Protein AF-A0A7S3QAH1-F1 (afdb_monomer_lite)

Structure (mmCIF, N/CA/C/O backbone):
data_AF-A0A7S3QAH1-F1
#
_entry.id   AF-A0A7S3QAH1-F1
#
loop_
_atom_site.group_PDB
_atom_site.id
_atom_site.type_symbol
_atom_site.label_atom_id
_atom_site.label_alt_id
_atom_site.label_comp_id
_atom_site.label_asym_id
_atom_site.label_entity_id
_atom_site.label_seq_id
_atom_site.pdbx_PDB_ins_code
_atom_site.Cartn_x
_atom_site.Cartn_y
_atom_site.Cartn_z
_atom_site.occupancy
_atom_site.B_iso_or_equiv
_atom_site.auth_seq_id
_atom_site.auth_comp_id
_atom_site.auth_asym_id
_atom_site.auth_atom_id
_atom_site.pdbx_PDB_model_num
ATOM 1 N N . MET A 1 1 ? -12.028 -29.874 -1.506 1.00 34.78 1 MET A N 1
ATOM 2 C CA . MET A 1 1 ? -13.114 -29.018 -0.972 1.00 34.78 1 MET A CA 1
ATOM 3 C C . MET A 1 1 ? -12.483 -27.832 -0.248 1.00 34.78 1 MET A C 1
ATOM 5 O O . MET A 1 1 ? -12.183 -27.928 0.932 1.00 34.78 1 MET A O 1
ATOM 9 N N . MET A 1 2 ? -12.174 -26.755 -0.974 1.00 28.41 2 MET A N 1
ATOM 10 C CA . MET A 1 2 ? -11.526 -25.555 -0.424 1.00 28.41 2 MET A CA 1
ATOM 11 C C . MET A 1 2 ? -12.569 -24.506 -0.021 1.00 28.41 2 MET A C 1
ATOM 13 O O . MET A 1 2 ? -13.546 -24.282 -0.736 1.00 28.41 2 MET A O 1
ATOM 17 N N . LYS A 1 3 ? -12.346 -23.889 1.145 1.00 35.75 3 LYS A N 1
ATOM 18 C CA . LYS A 1 3 ? -13.151 -22.836 1.776 1.00 35.75 3 LYS A CA 1
ATOM 19 C C . LYS A 1 3 ? -13.324 -21.634 0.828 1.00 35.75 3 LYS A C 1
ATOM 21 O O . LYS A 1 3 ? -12.418 -20.825 0.692 1.00 35.75 3 LYS A O 1
ATOM 26 N N . LYS A 1 4 ? -14.505 -21.493 0.215 1.00 39.19 4 LYS A N 1
ATOM 27 C CA . LYS A 1 4 ? -14.910 -20.333 -0.612 1.00 39.19 4 LYS A CA 1
ATOM 28 C C . LYS A 1 4 ? -15.518 -19.162 0.192 1.00 39.19 4 LYS A C 1
ATOM 30 O O . LYS A 1 4 ? -16.064 -18.241 -0.400 1.00 39.19 4 LYS A O 1
ATOM 35 N N . ASN A 1 5 ? -15.429 -19.161 1.526 1.00 39.47 5 ASN A N 1
ATOM 36 C CA . ASN A 1 5 ? -16.259 -18.282 2.369 1.00 39.47 5 ASN A CA 1
ATOM 37 C C . ASN A 1 5 ? -15.614 -16.973 2.858 1.00 39.47 5 ASN A C 1
ATOM 39 O O . ASN A 1 5 ? -16.296 -16.209 3.536 1.00 39.47 5 ASN A O 1
ATOM 43 N N . THR A 1 6 ? -14.349 -16.679 2.549 1.00 45.75 6 THR A N 1
ATOM 44 C CA . THR A 1 6 ? -13.667 -15.533 3.189 1.00 45.75 6 THR A CA 1
ATOM 45 C C . THR A 1 6 ? -13.764 -14.232 2.383 1.00 45.75 6 THR A C 1
ATOM 47 O O . THR A 1 6 ? -13.982 -13.180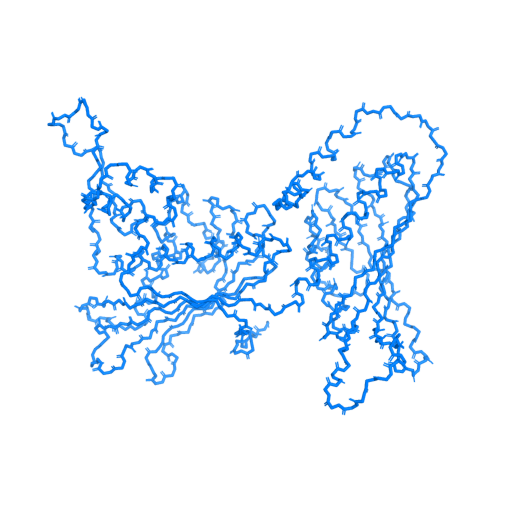 2.966 1.00 45.75 6 THR A O 1
ATOM 50 N N . VAL A 1 7 ? -13.707 -14.286 1.046 1.00 40.09 7 VAL A N 1
ATOM 51 C CA . VAL A 1 7 ? -13.621 -13.074 0.195 1.00 40.09 7 VAL A CA 1
ATOM 52 C C . VAL A 1 7 ? -14.965 -12.332 0.054 1.00 40.09 7 VAL A C 1
ATOM 54 O O . VAL A 1 7 ? -14.997 -11.146 -0.246 1.00 40.09 7 VAL A O 1
ATOM 57 N N . ILE A 1 8 ? -16.094 -12.989 0.345 1.00 43.72 8 ILE A N 1
ATOM 58 C CA . ILE A 1 8 ? -17.436 -12.385 0.228 1.00 43.72 8 ILE A CA 1
ATOM 59 C C . ILE A 1 8 ? -17.793 -11.511 1.452 1.00 43.72 8 ILE A C 1
ATOM 61 O O . ILE A 1 8 ? -18.696 -10.684 1.370 1.00 43.72 8 ILE A O 1
ATOM 65 N N . ARG A 1 9 ? -17.087 -11.633 2.587 1.00 45.66 9 ARG A N 1
ATOM 66 C CA . ARG A 1 9 ? -17.508 -10.998 3.853 1.00 45.66 9 ARG A CA 1
ATOM 67 C C . ARG A 1 9 ? -17.313 -9.477 3.897 1.00 45.66 9 ARG A C 1
ATOM 69 O O . ARG A 1 9 ? -18.208 -8.786 4.373 1.00 45.66 9 ARG A O 1
ATOM 76 N N . THR A 1 10 ? -16.229 -8.935 3.344 1.00 45.31 10 THR A N 1
ATOM 77 C CA . THR A 1 10 ? -15.905 -7.499 3.479 1.00 45.31 10 THR A CA 1
ATOM 78 C C . THR A 1 10 ? -16.733 -6.610 2.542 1.00 45.31 10 THR A C 1
ATOM 80 O O . THR A 1 10 ? -17.230 -5.567 2.959 1.00 45.31 10 THR A O 1
ATOM 83 N N . ALA A 1 11 ? -16.993 -7.060 1.307 1.00 42.91 11 ALA A N 1
ATOM 84 C CA . ALA A 1 11 ? -17.918 -6.382 0.389 1.00 42.91 11 ALA A CA 1
ATOM 85 C C . ALA A 1 11 ? -19.383 -6.446 0.876 1.00 42.91 11 ALA A C 1
ATOM 87 O O . ALA A 1 11 ? -20.204 -5.594 0.531 1.00 42.91 11 ALA A O 1
ATOM 88 N N . CYS A 1 12 ? -19.710 -7.425 1.729 1.00 45.50 12 CYS A N 1
ATOM 89 C CA . CYS A 1 12 ? -21.044 -7.583 2.295 1.00 45.50 12 CYS A CA 1
ATOM 90 C C . CYS A 1 12 ? -21.378 -6.547 3.375 1.00 45.50 12 CYS A C 1
ATOM 92 O O . CYS A 1 12 ? -22.557 -6.249 3.519 1.00 45.50 12 CYS A O 1
ATOM 94 N N . LEU A 1 13 ? -20.414 -5.973 4.109 1.00 47.31 13 LEU A N 1
ATOM 95 C CA . LEU A 1 13 ? -20.722 -5.086 5.245 1.00 47.31 13 LEU A CA 1
ATOM 96 C C . LEU A 1 13 ? -21.410 -3.776 4.801 1.00 47.31 13 LEU A C 1
ATOM 98 O O . LEU A 1 13 ? -22.390 -3.353 5.411 1.00 47.31 13 LEU A O 1
ATOM 102 N N . HIS A 1 14 ? -20.964 -3.191 3.681 1.00 48.09 14 HIS A N 1
ATOM 103 C CA . HIS A 1 14 ? -21.609 -2.020 3.066 1.00 48.09 14 HIS A CA 1
ATOM 104 C C . HIS A 1 14 ? -23.009 -2.352 2.516 1.00 48.09 14 HIS A C 1
ATOM 106 O O . HIS A 1 14 ? -23.941 -1.570 2.689 1.00 48.09 14 HIS A O 1
ATOM 112 N N . CYS A 1 15 ? -23.193 -3.533 1.912 1.00 44.19 15 CYS A N 1
ATOM 113 C CA . CYS A 1 15 ? -24.519 -3.989 1.481 1.00 44.19 15 CYS A CA 1
ATOM 114 C C . CYS A 1 15 ? -25.448 -4.301 2.667 1.00 44.19 15 CYS A C 1
ATOM 116 O O . CYS A 1 15 ? -26.640 -4.020 2.583 1.00 44.19 15 CYS A O 1
ATOM 118 N N . TYR A 1 16 ? -24.926 -4.837 3.774 1.00 48.78 16 TYR A N 1
ATOM 119 C CA . TYR A 1 16 ? -25.704 -5.169 4.971 1.00 48.78 16 TYR A CA 1
ATOM 120 C C . TYR A 1 16 ? -26.220 -3.918 5.684 1.00 48.78 16 TYR A C 1
ATOM 122 O O . TYR A 1 16 ? -27.400 -3.883 6.022 1.00 48.78 16 TYR A O 1
ATOM 130 N N . LEU A 1 17 ? -25.394 -2.872 5.827 1.00 50.75 17 LEU A N 1
ATOM 131 C CA . LEU A 1 17 ? -25.819 -1.593 6.414 1.00 50.75 17 LEU A CA 1
ATOM 132 C C . LEU A 1 17 ? -26.937 -0.915 5.602 1.00 50.75 17 LEU A C 1
ATOM 134 O O . LEU A 1 17 ? -27.825 -0.296 6.184 1.00 50.75 17 LEU A O 1
ATOM 138 N N . CYS A 1 18 ? -26.942 -1.070 4.272 1.00 46.81 18 CYS A N 1
ATOM 139 C CA . CYS A 1 18 ? -28.010 -0.543 3.420 1.00 46.81 18 CYS A CA 1
ATOM 140 C C . CYS A 1 18 ? -29.272 -1.429 3.382 1.00 46.81 18 CYS A C 1
ATOM 142 O O . CYS A 1 18 ? -30.370 -0.891 3.249 1.00 46.81 18 CYS A O 1
ATOM 144 N N . LEU A 1 19 ? -29.162 -2.761 3.501 1.00 44.94 19 LEU A N 1
ATOM 145 C CA . LEU A 1 19 ? -30.320 -3.665 3.380 1.00 44.94 19 LEU A CA 1
ATOM 146 C C . LEU A 1 19 ? -31.110 -3.866 4.685 1.00 44.94 19 LEU A C 1
ATOM 148 O O . LEU A 1 19 ? -32.315 -4.111 4.629 1.00 44.94 19 LEU A O 1
ATOM 152 N N . SER A 1 20 ? -30.487 -3.762 5.863 1.00 47.59 20 SER A N 1
ATOM 153 C CA . SER A 1 20 ? -31.165 -4.042 7.143 1.00 47.59 20 SER A CA 1
ATOM 154 C C . SER A 1 20 ? -32.061 -2.904 7.651 1.00 47.59 20 SER A C 1
ATOM 156 O O . SER A 1 20 ? -32.766 -3.070 8.647 1.00 47.59 20 SER A O 1
ATOM 158 N N . ALA A 1 21 ? -32.100 -1.764 6.956 1.00 48.16 21 ALA A N 1
ATOM 159 C CA . ALA A 1 21 ? -32.947 -0.627 7.309 1.00 48.16 21 ALA A CA 1
ATOM 160 C C . ALA A 1 21 ? -34.463 -0.898 7.156 1.00 48.16 21 ALA A C 1
ATOM 162 O O . ALA A 1 21 ? -35.265 -0.146 7.706 1.00 48.16 21 ALA A O 1
ATOM 163 N N . ALA A 1 22 ? -34.878 -1.975 6.475 1.00 47.00 22 ALA A N 1
ATOM 164 C CA . ALA A 1 22 ? -36.266 -2.161 6.036 1.00 47.00 22 ALA A CA 1
ATOM 165 C C . ALA A 1 22 ? -37.182 -3.018 6.940 1.00 47.00 22 ALA A C 1
ATOM 167 O O . ALA A 1 22 ? -38.349 -3.198 6.593 1.00 47.00 22 ALA A O 1
ATOM 168 N N . LEU A 1 23 ? -36.725 -3.548 8.084 1.00 48.69 23 LEU A N 1
ATOM 169 C CA . LEU A 1 23 ? -37.570 -4.406 8.933 1.00 48.69 23 LEU A CA 1
ATOM 170 C C . LEU A 1 23 ? -37.907 -3.765 10.291 1.00 48.69 23 LEU A C 1
ATOM 172 O O . LEU A 1 23 ? -37.033 -3.300 11.025 1.00 48.69 23 LEU A O 1
ATOM 176 N N . SER A 1 24 ? -39.226 -3.728 10.521 1.00 47.78 24 SER A N 1
ATOM 177 C CA . SER A 1 24 ? -40.033 -3.286 11.666 1.00 47.78 24 SER A CA 1
ATOM 178 C C . SER A 1 24 ? -39.293 -3.083 12.994 1.00 47.78 24 SER A C 1
ATOM 180 O O . SER A 1 24 ? -38.741 -4.016 13.571 1.00 47.78 24 SER A O 1
ATOM 182 N N . VAL A 1 25 ? -39.359 -1.851 13.505 1.00 55.62 25 VAL A N 1
ATOM 183 C CA . VAL A 1 25 ? -38.920 -1.476 14.851 1.00 55.62 25 VAL A CA 1
ATOM 184 C C . VAL A 1 25 ? -40.144 -1.464 15.768 1.00 55.62 25 VAL A C 1
ATOM 186 O O . VAL A 1 25 ? -41.000 -0.589 15.652 1.00 55.62 25 VAL A O 1
ATOM 189 N N . SER A 1 26 ? -40.243 -2.437 16.673 1.00 54.94 26 SER A N 1
ATOM 190 C CA . SER A 1 26 ? -41.062 -2.275 17.878 1.00 54.94 26 SER A CA 1
ATOM 191 C C . SER A 1 26 ? -40.253 -1.431 18.866 1.00 54.94 26 SER A C 1
ATOM 193 O O . SER A 1 26 ? -39.071 -1.732 19.024 1.00 54.94 26 SER A O 1
ATOM 195 N N . PRO A 1 27 ? -40.828 -0.413 19.535 1.00 57.66 27 PRO A N 1
ATOM 196 C CA . PRO A 1 27 ? -40.123 0.346 20.565 1.00 57.66 27 PRO A CA 1
ATOM 197 C C . PRO A 1 27 ? -39.709 -0.613 21.688 1.00 57.66 27 PRO A C 1
ATOM 199 O O . PRO A 1 27 ? -40.541 -1.080 22.467 1.00 57.66 27 PRO A O 1
ATOM 202 N N . GLY A 1 28 ? -38.433 -0.992 21.678 1.00 59.75 28 GLY A N 1
ATOM 203 C CA . GLY A 1 28 ? -37.867 -2.024 22.533 1.00 59.75 28 GLY A CA 1
ATOM 204 C C . GLY A 1 28 ? -37.303 -1.448 23.824 1.00 59.75 28 GLY A C 1
ATOM 205 O O . GLY A 1 28 ? -36.870 -0.299 23.890 1.00 59.75 28 GLY A O 1
ATOM 206 N N . SER A 1 29 ? -37.303 -2.267 24.872 1.00 74.94 29 SER A N 1
ATOM 207 C CA . SER A 1 29 ? -36.517 -2.029 26.080 1.00 74.94 29 SER A CA 1
ATOM 208 C C . SER A 1 29 ? -35.047 -1.788 25.726 1.00 74.94 29 SER A C 1
ATOM 210 O O . SER A 1 29 ? -34.485 -2.514 24.902 1.00 74.94 29 SER A O 1
ATOM 212 N N . LYS A 1 30 ? -34.417 -0.807 26.388 1.00 85.50 30 LYS A N 1
ATOM 213 C CA . LYS A 1 30 ? -32.971 -0.563 26.285 1.00 85.50 30 LYS A CA 1
ATOM 214 C C . LYS A 1 30 ? -32.217 -1.880 26.456 1.00 85.50 30 LYS A C 1
ATOM 216 O O . LYS A 1 30 ? -32.452 -2.593 27.431 1.00 85.50 30 LYS A O 1
ATOM 221 N N . SER A 1 31 ? -31.345 -2.189 25.504 1.00 92.75 31 SER A N 1
ATOM 222 C CA . SER A 1 31 ? -30.596 -3.446 25.474 1.00 92.75 31 SER A CA 1
ATOM 223 C C . SER A 1 31 ? -29.107 -3.152 25.343 1.00 92.75 31 SER A C 1
ATOM 225 O O . SER A 1 31 ? -28.709 -2.323 24.524 1.00 92.75 31 SER A O 1
ATOM 227 N N . THR A 1 32 ? -28.281 -3.808 26.154 1.00 96.19 32 THR A N 1
ATOM 228 C CA . THR A 1 32 ? -26.833 -3.567 26.190 1.00 96.19 32 THR A CA 1
ATOM 229 C C . THR A 1 32 ? -26.110 -4.511 25.235 1.00 96.19 32 THR A C 1
ATOM 231 O O . THR A 1 32 ? -26.234 -5.730 25.339 1.00 96.19 32 THR A O 1
ATOM 234 N N . VAL A 1 33 ? -25.329 -3.949 24.317 1.00 96.06 33 VAL A N 1
ATOM 235 C CA . VAL A 1 33 ? -24.357 -4.685 23.506 1.00 96.06 33 VAL A CA 1
ATOM 236 C C . VAL A 1 33 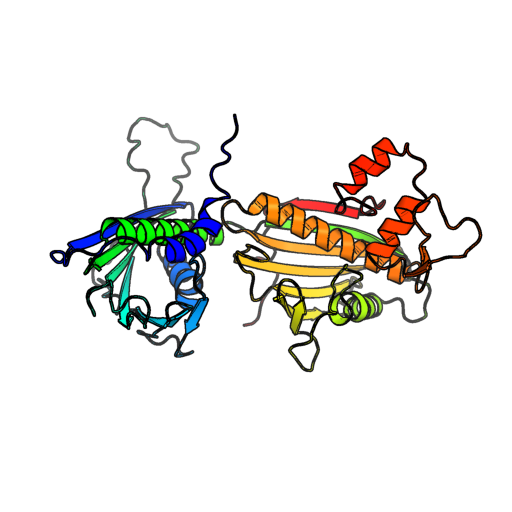? -23.052 -4.747 24.287 1.00 96.06 33 VAL A C 1
ATOM 238 O O . VAL A 1 33 ? -22.565 -3.722 24.760 1.00 96.06 33 VAL A O 1
ATOM 241 N N . ASN A 1 34 ? -22.496 -5.949 24.421 1.00 97.19 34 ASN A N 1
ATOM 242 C CA . ASN A 1 34 ? -21.193 -6.188 25.031 1.00 97.19 34 ASN A CA 1
ATOM 243 C C . ASN A 1 34 ? -20.427 -7.176 24.148 1.00 97.19 34 ASN A C 1
ATOM 245 O O . ASN A 1 34 ? -20.843 -8.322 23.984 1.00 97.19 34 ASN A O 1
ATOM 249 N N . VAL A 1 35 ? -19.347 -6.697 23.542 1.00 97.62 35 VAL A N 1
ATOM 250 C CA . VAL A 1 35 ? -18.492 -7.455 22.631 1.00 97.62 35 VAL A CA 1
ATOM 251 C C . VAL A 1 35 ? -17.091 -7.472 23.212 1.00 97.62 35 VAL A C 1
ATOM 253 O O . VAL A 1 35 ? -16.574 -6.424 23.587 1.00 97.62 35 VAL A O 1
ATOM 256 N N . SER A 1 36 ? -16.469 -8.647 23.239 1.00 97.62 36 SER A N 1
ATOM 257 C CA . SER A 1 36 ? -15.074 -8.822 23.632 1.00 97.62 36 SER A CA 1
ATOM 258 C C . SER A 1 36 ? -14.379 -9.703 22.604 1.00 97.62 36 SER A C 1
ATOM 260 O O . SER A 1 36 ? -14.829 -10.817 22.326 1.00 97.62 36 SER A O 1
ATOM 262 N N . VAL A 1 37 ? -13.307 -9.190 22.004 1.00 96.75 37 VAL A N 1
ATOM 263 C CA . VAL A 1 37 ? -12.497 -9.918 21.023 1.00 96.75 37 VAL A CA 1
ATOM 264 C C . VAL A 1 37 ? -11.063 -9.972 21.521 1.00 96.75 37 VAL A C 1
ATOM 266 O O . VAL A 1 37 ? -10.432 -8.932 21.696 1.00 96.75 37 VAL A O 1
ATOM 269 N N . THR A 1 38 ? -10.530 -11.182 21.681 1.00 95.94 38 THR A N 1
ATOM 270 C CA . THR A 1 38 ? -9.125 -11.403 22.040 1.00 95.94 38 THR A CA 1
ATOM 271 C C . THR A 1 38 ? -8.341 -11.940 20.850 1.00 95.94 38 THR A C 1
ATOM 273 O O . THR A 1 38 ? -8.748 -12.909 20.203 1.00 95.94 38 THR A O 1
ATOM 276 N N . LYS A 1 39 ? -7.188 -11.331 20.573 1.00 95.44 39 LYS A N 1
ATOM 277 C CA . LYS A 1 39 ? -6.255 -11.751 19.531 1.00 95.44 39 LYS A CA 1
ATOM 278 C C . LYS A 1 39 ? -4.840 -11.846 20.083 1.00 95.44 39 LYS A C 1
ATOM 280 O O . LYS A 1 39 ? -4.335 -10.908 20.687 1.00 95.44 39 LYS A O 1
ATOM 285 N N . ARG A 1 40 ? -4.193 -12.972 19.800 1.00 94.38 40 ARG A N 1
ATOM 286 C CA . ARG A 1 40 ? -2.798 -13.228 20.149 1.00 94.38 40 ARG A CA 1
ATOM 287 C C . ARG A 1 40 ? -1.856 -12.760 19.048 1.00 94.38 40 ARG A C 1
ATOM 289 O O . ARG A 1 40 ? -2.059 -13.119 17.885 1.00 94.38 40 ARG A O 1
ATOM 296 N N . ILE A 1 41 ? -0.824 -12.015 19.428 1.00 93.12 41 ILE A N 1
ATOM 297 C CA . ILE A 1 41 ? 0.226 -11.505 18.546 1.00 93.12 41 ILE A CA 1
ATOM 298 C C . ILE A 1 41 ? 1.573 -12.046 19.042 1.00 93.12 41 ILE A C 1
ATOM 300 O O . ILE A 1 41 ? 2.007 -11.667 20.131 1.00 93.12 41 ILE A O 1
ATOM 304 N N . PRO A 1 42 ? 2.209 -12.970 18.304 1.00 91.75 42 PRO A N 1
ATOM 305 C CA . PRO A 1 42 ? 3.483 -13.552 18.710 1.00 91.75 42 PRO A CA 1
ATOM 306 C C . PRO A 1 42 ? 4.627 -12.547 18.542 1.00 91.75 42 PRO A C 1
ATOM 308 O O . PRO A 1 42 ? 4.573 -11.694 17.662 1.00 91.75 42 PRO A O 1
ATOM 311 N N . ASP A 1 43 ? 5.658 -12.689 19.369 1.00 90.56 43 ASP A N 1
ATOM 312 C CA . ASP A 1 43 ? 6.974 -12.055 19.240 1.00 90.56 43 ASP A CA 1
ATOM 313 C C . ASP A 1 43 ? 6.971 -10.509 19.250 1.00 90.56 43 ASP A C 1
ATOM 315 O O . ASP A 1 43 ? 7.912 -9.876 18.777 1.00 90.56 43 ASP A O 1
ATOM 319 N N . VAL A 1 44 ? 5.926 -9.882 19.810 1.00 91.69 44 VAL A N 1
ATOM 320 C CA . VAL A 1 44 ? 5.811 -8.419 19.963 1.00 91.69 44 VAL A CA 1
ATOM 321 C C . VAL A 1 44 ? 5.405 -8.067 21.395 1.00 91.69 44 VAL A C 1
ATOM 323 O O . VAL A 1 44 ? 4.511 -8.703 21.962 1.00 91.69 44 VAL A O 1
ATOM 326 N N . SER A 1 45 ? 6.050 -7.052 21.982 1.00 92.12 45 SER A N 1
ATOM 327 C CA . SER A 1 45 ? 5.779 -6.605 23.353 1.00 92.12 45 SER A CA 1
ATOM 328 C C . SER A 1 45 ? 4.439 -5.855 23.472 1.00 92.12 45 SER A C 1
ATOM 330 O O . SER A 1 45 ? 4.019 -5.198 22.513 1.00 92.12 45 SER A O 1
ATOM 332 N N . PRO A 1 46 ? 3.777 -5.861 24.647 1.00 93.38 46 PRO A N 1
ATOM 333 C CA . PRO A 1 46 ? 2.524 -5.126 24.830 1.00 93.38 46 PRO A CA 1
ATOM 334 C C . PRO A 1 46 ? 2.642 -3.626 24.538 1.00 93.38 46 PRO A C 1
ATOM 336 O O . PRO A 1 46 ? 1.703 -3.018 24.020 1.00 93.38 46 PRO A O 1
ATOM 339 N N . ALA A 1 47 ? 3.802 -3.033 24.837 1.00 91.62 47 ALA A N 1
ATOM 340 C CA . ALA A 1 47 ? 4.082 -1.625 24.579 1.00 91.62 47 ALA A CA 1
ATOM 341 C C . ALA A 1 47 ? 4.118 -1.315 23.076 1.00 91.62 47 ALA A C 1
ATOM 343 O O . ALA A 1 47 ? 3.480 -0.354 22.636 1.00 91.62 47 ALA A O 1
ATOM 344 N N . ASP A 1 48 ? 4.788 -2.158 22.288 1.00 92.56 48 ASP A N 1
ATOM 345 C CA . ASP A 1 48 ? 4.887 -1.986 20.837 1.00 92.56 48 ASP A CA 1
ATOM 346 C C . ASP A 1 48 ? 3.535 -2.207 20.162 1.00 92.56 48 ASP A C 1
ATOM 348 O O . ASP A 1 48 ? 3.112 -1.392 19.34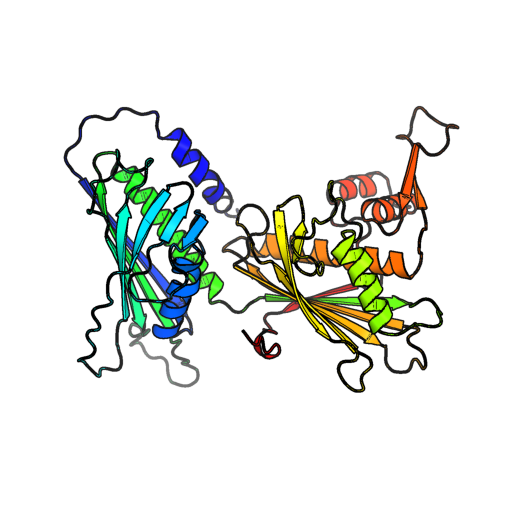1 1.00 92.56 48 ASP A O 1
ATOM 352 N N . VAL A 1 49 ? 2.795 -3.248 20.565 1.00 94.50 49 VAL A N 1
ATOM 353 C CA . VAL A 1 49 ? 1.441 -3.485 20.046 1.00 94.50 49 VAL A CA 1
ATOM 354 C C . VAL A 1 49 ? 0.520 -2.309 20.364 1.00 94.50 49 VAL A C 1
ATOM 356 O O . VAL A 1 49 ? -0.239 -1.879 19.496 1.00 94.50 49 VAL A O 1
ATOM 359 N N . ARG A 1 50 ? 0.594 -1.745 21.577 1.00 94.38 50 ARG A N 1
ATOM 360 C CA . ARG A 1 50 ? -0.189 -0.558 21.945 1.00 94.38 50 ARG A CA 1
ATOM 361 C C . ARG A 1 50 ? 0.182 0.652 21.095 1.00 94.38 50 ARG A C 1
ATOM 363 O O . ARG A 1 50 ? -0.716 1.360 20.639 1.00 94.38 50 ARG A O 1
ATOM 370 N N . LYS A 1 51 ? 1.479 0.899 20.891 1.00 92.69 51 LYS A N 1
ATOM 371 C CA . LYS A 1 51 ? 1.964 1.993 20.040 1.00 92.69 51 LYS A CA 1
ATOM 372 C C . LYS A 1 51 ? 1.417 1.843 18.620 1.00 92.69 51 LYS A C 1
ATOM 374 O O . LYS A 1 51 ? 0.785 2.763 18.112 1.00 92.69 51 LYS A O 1
ATOM 379 N N . VAL A 1 52 ? 1.544 0.655 18.032 1.00 92.56 52 VAL A N 1
ATOM 380 C CA . VAL A 1 52 ? 1.018 0.374 16.692 1.00 92.56 52 VAL A CA 1
ATOM 381 C C . VAL A 1 52 ? -0.507 0.463 16.648 1.00 92.56 52 VAL A C 1
ATOM 383 O O . VAL A 1 52 ? -1.043 1.003 15.690 1.00 92.56 52 VAL A O 1
ATOM 386 N N . TRP A 1 53 ? -1.235 0.015 17.673 1.00 93.94 53 TRP A N 1
ATOM 387 C CA . TRP A 1 53 ? -2.688 0.203 17.737 1.00 93.94 53 TRP A CA 1
ATOM 388 C C . TRP A 1 53 ? -3.061 1.694 17.699 1.00 93.94 53 TRP A C 1
ATOM 390 O O . TRP A 1 53 ? -3.970 2.082 16.966 1.00 93.94 53 TRP A O 1
ATOM 400 N N . LEU A 1 54 ? -2.335 2.547 18.431 1.00 92.00 54 LEU A N 1
ATOM 401 C CA . LEU A 1 54 ? -2.551 3.996 18.409 1.00 92.00 54 LEU A CA 1
ATOM 402 C C . LEU A 1 54 ? -2.211 4.604 17.039 1.00 92.00 54 LEU A C 1
ATOM 404 O O . LEU A 1 54 ? -2.973 5.408 16.507 1.00 92.00 54 LEU A O 1
ATOM 408 N N . ASP A 1 55 ? -1.097 4.219 16.434 1.00 89.56 55 ASP A N 1
ATOM 409 C CA . ASP A 1 55 ? -0.677 4.824 15.171 1.00 89.56 55 ASP A CA 1
ATOM 410 C C . ASP A 1 55 ? -1.503 4.309 13.985 1.00 89.56 55 ASP A C 1
ATOM 412 O O . ASP A 1 55 ? -2.051 5.091 13.208 1.00 89.56 55 ASP A O 1
ATOM 416 N N . TYR A 1 56 ? -1.660 2.995 13.871 1.00 88.94 56 TYR A N 1
ATOM 417 C CA . TYR A 1 56 ? -2.326 2.350 12.747 1.00 88.94 56 TYR A CA 1
ATOM 418 C C . TYR A 1 56 ? -3.855 2.350 12.897 1.00 88.94 56 TYR A C 1
ATOM 420 O O . TYR A 1 56 ? -4.553 2.921 12.062 1.00 88.94 56 TYR A O 1
ATOM 428 N N . ILE A 1 57 ? -4.417 1.774 13.967 1.00 89.69 57 ILE A N 1
ATOM 429 C CA . ILE A 1 57 ? -5.884 1.707 14.123 1.00 89.69 57 ILE A CA 1
ATOM 430 C C . ILE A 1 57 ? -6.452 3.075 14.504 1.00 89.69 57 ILE A C 1
ATOM 432 O O . ILE A 1 57 ? -7.460 3.504 13.933 1.00 89.69 57 ILE A O 1
ATOM 436 N N . TRP A 1 58 ? -5.847 3.763 15.479 1.00 90.50 58 TRP A N 1
ATOM 437 C CA . TRP A 1 58 ? -6.431 4.992 16.012 1.00 90.50 58 TRP A CA 1
ATOM 438 C C . TRP A 1 58 ? -6.248 6.197 15.080 1.00 90.50 58 TRP A C 1
ATOM 440 O O . TRP A 1 58 ? -7.243 6.790 14.656 1.00 90.50 58 TRP A O 1
ATOM 450 N N . LYS A 1 59 ? -5.009 6.557 14.724 1.00 87.19 59 LYS A N 1
ATOM 451 C CA . LYS A 1 59 ? -4.747 7.753 13.901 1.00 87.19 59 LYS A CA 1
ATOM 452 C C . LYS A 1 59 ? -5.139 7.557 12.434 1.00 87.19 59 LYS A C 1
ATOM 454 O O . LYS A 1 59 ? -5.695 8.474 11.835 1.00 87.19 59 LYS A O 1
ATOM 459 N N . GLN A 1 60 ? -4.871 6.382 11.860 1.00 85.00 60 GLN A N 1
ATOM 460 C CA . GLN A 1 60 ? -5.079 6.138 10.423 1.00 85.00 60 GLN A CA 1
ATOM 461 C C . GLN A 1 60 ? -6.413 5.444 10.102 1.00 85.00 60 GLN A C 1
ATOM 463 O O . GLN A 1 60 ? -6.813 5.400 8.941 1.00 85.00 60 GLN A O 1
ATOM 468 N N . GLY A 1 61 ? -7.118 4.900 11.103 1.00 82.25 61 GLY A N 1
ATOM 469 C CA . GLY A 1 61 ? -8.311 4.072 10.869 1.00 82.25 61 GLY A CA 1
ATOM 470 C C . GLY A 1 61 ? -7.999 2.674 10.350 1.00 82.25 61 GLY A C 1
ATOM 471 O O . GLY A 1 61 ? -8.899 1.966 9.901 1.00 82.25 61 GLY A O 1
ATOM 472 N N . GLY A 1 62 ? -6.727 2.282 10.401 1.00 78.56 62 GLY A N 1
ATOM 473 C CA . GLY A 1 62 ? -6.205 1.043 9.865 1.00 78.56 62 GLY A CA 1
ATOM 474 C C . GLY A 1 62 ? -7.032 -0.165 10.282 1.00 78.56 62 GLY A C 1
ATOM 475 O O . GLY A 1 62 ? -7.219 -0.439 11.462 1.00 78.56 62 GLY A O 1
ATOM 476 N N . GLY A 1 63 ? -7.536 -0.904 9.297 1.00 72.12 63 GLY A N 1
ATOM 477 C CA . GLY A 1 63 ? -8.305 -2.125 9.517 1.00 72.12 63 GLY A CA 1
ATOM 478 C C . GLY A 1 63 ? -9.782 -1.929 9.862 1.00 72.12 63 GLY A C 1
ATOM 479 O O . GLY A 1 63 ? -10.490 -2.930 9.949 1.00 72.12 63 GLY A O 1
ATOM 480 N N . LEU A 1 64 ? -10.262 -0.689 9.998 1.00 75.44 64 LEU A N 1
ATOM 481 C CA . LEU A 1 64 ? -11.690 -0.381 10.047 1.00 75.44 64 LEU A CA 1
ATOM 482 C C . LEU A 1 64 ? -12.224 -0.135 8.627 1.00 75.44 64 LEU A C 1
ATOM 484 O O . LEU A 1 64 ? -11.513 0.403 7.777 1.00 75.44 64 LEU A O 1
ATOM 488 N N . PRO A 1 65 ? -13.497 -0.457 8.341 1.00 69.75 65 PRO A N 1
ATOM 489 C CA . PRO A 1 65 ? -14.130 -0.155 7.056 1.00 69.75 65 PRO A CA 1
ATOM 490 C C . PRO A 1 65 ? -14.532 1.332 6.940 1.00 69.75 65 PRO A C 1
ATOM 492 O O . PRO A 1 65 ? -15.579 1.647 6.376 1.00 69.75 65 PRO A O 1
ATOM 495 N N . LEU A 1 66 ? -13.749 2.241 7.531 1.00 77.19 66 LEU A N 1
ATOM 496 C CA . LEU A 1 66 ? -14.072 3.654 7.728 1.00 77.19 66 LEU A CA 1
ATOM 497 C C . LEU A 1 66 ? -12.831 4.519 7.488 1.00 77.19 66 LEU A C 1
ATOM 499 O O . LEU A 1 66 ? -11.719 4.132 7.837 1.00 77.19 66 LEU A O 1
ATOM 503 N N . LEU A 1 67 ? -13.035 5.713 6.935 1.00 76.69 67 LEU A N 1
ATOM 504 C CA . LEU A 1 67 ? -11.991 6.733 6.854 1.00 76.69 67 LEU A CA 1
ATOM 505 C C . LEU A 1 67 ? -11.915 7.486 8.185 1.00 76.69 67 LEU A C 1
ATOM 507 O O . LEU A 1 67 ? -12.949 7.843 8.754 1.00 76.69 67 LEU A O 1
ATOM 511 N N . VAL A 1 68 ? -10.701 7.763 8.657 1.00 82.50 68 VAL A N 1
ATOM 512 C CA . VAL A 1 68 ? -10.466 8.519 9.892 1.00 82.50 68 VAL A CA 1
ATOM 513 C C . VAL A 1 68 ? -9.908 9.898 9.574 1.00 82.50 68 VAL A C 1
ATOM 515 O O . VAL A 1 68 ? -8.953 10.040 8.815 1.00 82.50 68 VAL A O 1
ATOM 518 N N . ILE A 1 69 ? -10.508 10.922 10.180 1.00 85.50 69 ILE A N 1
ATOM 519 C CA . ILE A 1 69 ? -10.046 12.309 10.105 1.00 85.50 69 ILE A CA 1
ATOM 520 C C . ILE A 1 69 ? -9.720 12.783 11.521 1.00 85.50 69 ILE A C 1
ATOM 522 O O . ILE A 1 69 ? -10.611 12.920 12.362 1.00 85.50 69 ILE A O 1
ATOM 526 N N . MET A 1 70 ? -8.442 13.048 11.784 1.00 87.69 70 MET A N 1
ATOM 527 C CA . MET A 1 70 ? -7.991 13.649 13.041 1.00 87.69 70 MET A CA 1
ATOM 528 C C . MET A 1 70 ? -8.382 15.131 13.072 1.00 87.69 70 MET A C 1
ATOM 530 O O . MET A 1 70 ? -8.086 15.859 12.123 1.00 87.69 70 MET A O 1
ATOM 534 N N . LYS A 1 71 ? -9.054 15.584 14.141 1.00 83.50 71 LYS A N 1
ATOM 535 C CA . LYS A 1 71 ? -9.446 17.000 14.279 1.00 83.50 71 LYS A CA 1
ATOM 536 C C . LYS A 1 71 ? -8.273 17.900 14.658 1.00 83.50 71 LYS A C 1
ATOM 538 O O . LYS A 1 71 ? -8.182 19.010 14.146 1.00 83.50 71 LYS A O 1
ATOM 543 N N . ASP A 1 72 ? -7.367 17.389 15.484 1.00 78.75 72 ASP A N 1
ATOM 544 C CA . ASP A 1 72 ? -6.135 18.066 15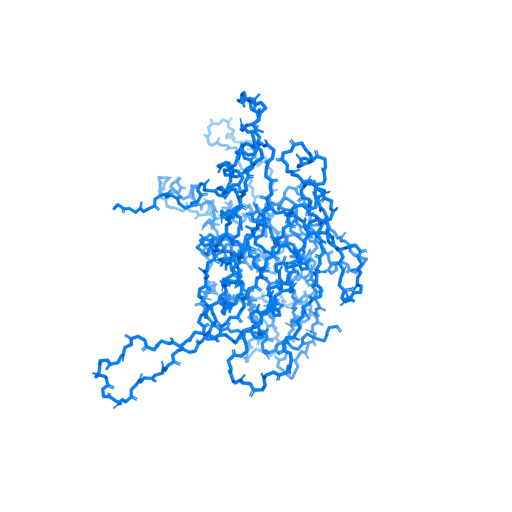.867 1.00 78.75 72 ASP A CA 1
ATOM 545 C C . ASP A 1 72 ? -4.921 17.244 15.440 1.00 78.75 72 ASP A C 1
ATOM 547 O O . ASP A 1 72 ? -4.876 16.025 15.616 1.00 78.75 72 ASP A O 1
ATOM 551 N N . LYS A 1 73 ? -3.920 17.931 14.879 1.00 66.69 73 LYS A N 1
ATOM 552 C CA . LYS A 1 73 ? -2.613 17.335 14.558 1.00 66.69 73 LYS A CA 1
ATOM 553 C C . LYS A 1 73 ? -1.715 17.188 15.787 1.00 66.69 73 LYS A C 1
ATOM 555 O O . LYS A 1 73 ? -0.679 16.542 15.688 1.00 66.69 73 LYS A O 1
ATOM 560 N N . SER A 1 74 ? -2.065 17.809 16.915 1.00 60.72 74 SER A N 1
ATOM 561 C CA . SER A 1 74 ? -1.303 17.629 18.145 1.00 60.72 74 SER A CA 1
ATOM 562 C C . SER A 1 74 ? -1.605 16.248 18.724 1.00 60.72 74 SER A C 1
ATOM 564 O O . SER A 1 74 ? -2.759 15.847 18.871 1.00 60.72 74 SER A O 1
ATOM 566 N N . GLU A 1 75 ? -0.554 15.514 19.083 1.00 57.69 75 GLU A N 1
ATOM 567 C CA . GLU A 1 75 ? -0.641 14.224 19.782 1.00 57.69 75 GLU A CA 1
ATOM 568 C C . GLU A 1 75 ? -1.058 14.377 21.256 1.00 57.69 75 GLU A C 1
ATOM 570 O O . GLU A 1 75 ? -0.800 13.509 22.091 1.00 57.69 75 GLU A O 1
ATOM 575 N N . ALA A 1 76 ? -1.664 15.513 21.607 1.00 56.31 76 ALA A N 1
ATOM 576 C CA . ALA A 1 76 ? -2.071 15.786 22.966 1.00 56.31 76 ALA A CA 1
ATOM 577 C C . ALA A 1 76 ? -3.114 14.752 23.416 1.00 56.31 76 ALA A C 1
ATOM 579 O O . ALA A 1 76 ? -3.992 14.335 22.662 1.00 56.31 76 ALA A O 1
ATOM 580 N N . LYS A 1 77 ? -3.010 14.324 24.675 1.00 65.06 77 LYS A N 1
ATOM 581 C CA . LYS A 1 77 ? -3.983 13.430 25.310 1.00 65.06 77 LYS A CA 1
ATOM 582 C C . LYS A 1 77 ? -5.410 13.919 25.030 1.00 65.06 77 LYS A C 1
ATOM 584 O O . LYS A 1 77 ? -5.736 15.069 25.313 1.00 65.06 77 LYS A O 1
ATOM 589 N N . GLY A 1 78 ? -6.242 13.035 24.480 1.00 72.31 78 GLY A N 1
ATOM 590 C CA . GLY A 1 78 ? -7.641 13.334 24.177 1.00 72.31 78 GLY A CA 1
ATOM 591 C C . GLY A 1 78 ? -7.923 13.869 22.771 1.00 72.31 78 GLY A C 1
ATOM 592 O O . GLY A 1 78 ? -9.012 14.397 22.574 1.00 72.31 78 GLY A O 1
ATOM 593 N N . SER A 1 79 ? -7.019 13.732 21.791 1.00 81.06 79 SER A N 1
ATOM 594 C CA . SER A 1 79 ? -7.310 14.147 20.408 1.00 81.06 79 SER A CA 1
ATOM 595 C C . SER A 1 79 ? -8.542 13.420 19.847 1.00 81.06 79 SER A C 1
ATOM 597 O O . SER A 1 79 ? -8.523 12.185 19.726 1.00 81.06 79 SER A O 1
ATOM 599 N N . PRO A 1 80 ? -9.615 14.152 19.491 1.00 91.19 80 PRO A N 1
ATOM 600 C CA . PRO A 1 80 ? -10.796 13.548 18.909 1.00 91.19 80 PRO A CA 1
ATOM 601 C C . PRO A 1 80 ? -10.560 13.201 17.436 1.00 91.19 80 PRO A C 1
ATOM 603 O O . PRO A 1 80 ? -9.870 13.916 16.698 1.00 91.19 80 PRO A O 1
ATOM 606 N N . ARG A 1 81 ? -11.183 12.112 16.988 1.00 92.00 81 ARG A N 1
ATOM 607 C CA . ARG A 1 81 ? -11.182 11.676 15.589 1.00 92.00 81 ARG A CA 1
ATOM 608 C C . ARG A 1 81 ? -12.602 11.553 15.063 1.00 92.00 81 ARG A C 1
ATOM 610 O O . ARG A 1 81 ? -13.511 11.215 15.812 1.00 92.00 81 ARG A O 1
ATOM 617 N N . THR A 1 82 ? -12.780 11.807 13.773 1.00 92.06 82 THR A N 1
ATOM 618 C CA . THR A 1 82 ? -14.061 11.655 13.072 1.00 92.06 82 THR A CA 1
ATOM 619 C C . THR A 1 82 ? -14.015 10.424 12.172 1.00 92.06 82 THR A C 1
ATOM 621 O O . THR A 1 82 ? -13.076 10.271 11.391 1.00 92.06 82 THR A O 1
ATOM 624 N N . LEU A 1 83 ? -15.033 9.570 12.262 1.00 88.00 83 LEU A N 1
ATOM 625 C CA . LEU A 1 83 ? -15.203 8.360 11.460 1.00 88.00 83 LEU A CA 1
ATOM 626 C C . LEU A 1 83 ? -16.147 8.632 10.280 1.00 88.00 83 LEU A C 1
ATOM 628 O O . LEU A 1 83 ? -17.314 8.959 10.481 1.00 88.00 83 LEU A O 1
ATOM 632 N N . VAL A 1 84 ? -15.684 8.466 9.043 1.00 81.94 84 VAL A N 1
ATOM 633 C CA . VAL A 1 84 ? -16.448 8.710 7.803 1.00 81.94 84 VAL A CA 1
ATOM 634 C C . VAL A 1 84 ? -16.748 7.367 7.113 1.00 81.94 84 VAL A C 1
ATOM 636 O O . VAL A 1 84 ? -15.849 6.530 7.026 1.00 81.94 84 VAL A O 1
ATOM 639 N N . PRO A 1 85 ? -17.989 7.126 6.626 1.00 81.62 85 PRO A N 1
ATOM 640 C CA . PRO A 1 85 ? -19.076 8.089 6.376 1.00 81.62 85 PRO A CA 1
ATOM 641 C C . PRO A 1 85 ? -20.071 8.281 7.529 1.00 81.62 85 PRO A C 1
ATOM 643 O O . PRO A 1 85 ? -21.116 8.897 7.343 1.00 81.62 85 PRO A O 1
ATOM 646 N N . LEU A 1 86 ? -19.783 7.749 8.714 1.00 84.38 86 LEU A N 1
ATOM 647 C CA . LEU A 1 86 ? -20.712 7.802 9.846 1.00 84.38 86 LEU A CA 1
ATOM 648 C C . LEU A 1 86 ? -20.833 9.206 10.455 1.00 84.38 86 LEU A C 1
ATOM 650 O O . LEU A 1 86 ? -21.839 9.510 11.091 1.00 84.38 86 LEU A O 1
ATOM 654 N N . PHE A 1 87 ? -19.813 10.043 10.248 1.00 89.25 87 PHE A N 1
ATOM 655 C CA . PHE A 1 87 ? -19.599 11.333 10.908 1.00 89.25 87 PHE A CA 1
ATOM 656 C C . PHE A 1 87 ? -19.713 11.229 12.433 1.00 89.25 87 PHE A C 1
ATOM 658 O O . PHE A 1 87 ? -20.238 12.126 13.088 1.00 89.25 87 PHE A O 1
ATOM 665 N N . ALA A 1 88 ? -19.250 10.103 12.977 1.00 91.12 88 ALA A N 1
ATOM 666 C CA . ALA A 1 88 ? -19.214 9.846 14.406 1.00 91.12 88 ALA A CA 1
ATOM 667 C C . ALA A 1 88 ? -17.861 10.302 14.971 1.00 91.12 88 ALA A C 1
ATOM 669 O O . ALA A 1 88 ? -16.843 10.208 14.284 1.00 91.12 88 ALA A O 1
ATOM 670 N N . GLU A 1 89 ? -17.842 10.809 16.198 1.00 94.56 89 GLU A N 1
ATOM 671 C CA . GLU A 1 89 ? -16.647 11.355 16.838 1.00 94.56 89 GLU A CA 1
ATOM 672 C C . GLU A 1 89 ? -16.229 10.507 18.026 1.00 94.56 89 GLU A C 1
ATOM 674 O O . GLU A 1 89 ? -17.012 10.299 18.951 1.00 94.56 89 GLU A O 1
ATOM 679 N N . GLU A 1 90 ? -14.981 10.054 18.021 1.00 94.25 90 GLU A N 1
ATOM 680 C CA . GLU A 1 90 ? -14.381 9.304 19.118 1.00 94.25 90 GLU A CA 1
ATOM 681 C C . GLU A 1 90 ? -13.294 10.121 19.805 1.00 94.25 90 GLU A C 1
ATOM 683 O O . GLU A 1 90 ? -12.602 10.921 19.180 1.00 94.25 90 GLU A O 1
ATOM 688 N N . THR A 1 91 ? -13.111 9.902 21.103 1.00 94.06 91 THR A N 1
ATOM 689 C CA . THR A 1 91 ? -12.074 10.559 21.902 1.00 94.06 91 THR A CA 1
ATOM 690 C C . THR A 1 91 ? -11.373 9.539 22.787 1.00 94.06 91 THR A C 1
ATOM 692 O O . THR A 1 91 ? -12.032 8.723 23.441 1.00 94.06 91 THR A O 1
ATOM 695 N N . LEU A 1 92 ? -10.037 9.588 22.825 1.00 93.19 92 LEU A N 1
ATOM 696 C CA . LEU A 1 92 ? -9.257 8.811 23.787 1.00 93.19 92 LEU A CA 1
ATOM 697 C C . LEU A 1 92 ? -9.550 9.313 25.198 1.00 93.19 92 LEU A C 1
ATOM 699 O O . LEU A 1 92 ? -9.525 10.512 25.465 1.00 93.19 92 LEU A O 1
ATOM 703 N N . LEU A 1 93 ? -9.804 8.382 26.107 1.00 92.06 93 LEU A N 1
ATOM 704 C CA . LEU A 1 93 ? -9.848 8.678 27.530 1.00 92.06 93 LEU A CA 1
ATOM 705 C C . LEU A 1 93 ? -8.439 8.531 28.097 1.00 92.06 93 LEU A C 1
ATOM 707 O O . LEU A 1 93 ? -7.660 7.704 27.609 1.00 92.06 93 LEU A O 1
ATOM 711 N N . ASP A 1 94 ? -8.124 9.317 29.128 1.00 82.19 94 ASP A N 1
ATOM 712 C CA . ASP A 1 94 ? -6.848 9.192 29.824 1.00 82.19 94 ASP A CA 1
ATOM 713 C C . ASP A 1 94 ? -6.636 7.737 30.245 1.00 82.19 94 ASP A C 1
ATOM 715 O O . ASP A 1 94 ? -7.474 7.121 30.916 1.00 82.19 94 ASP A O 1
ATOM 719 N N . SER A 1 95 ? -5.508 7.174 29.811 1.00 71.88 95 SER A N 1
ATOM 720 C CA . SER A 1 95 ? -5.017 5.918 30.348 1.00 71.88 95 SER A CA 1
ATOM 721 C C . SER A 1 95 ? -4.691 6.199 31.808 1.00 71.88 95 SER A C 1
ATOM 723 O O . SER A 1 95 ? -3.671 6.821 32.096 1.00 71.88 95 SER A O 1
ATOM 725 N N . SER A 1 96 ? -5.589 5.817 32.719 1.00 58.69 96 SER A N 1
ATOM 726 C CA . SER A 1 96 ? -5.266 5.720 34.137 1.00 58.69 96 SER A CA 1
ATOM 727 C C . SER A 1 96 ? -4.158 4.687 34.228 1.00 58.69 96 SER A C 1
ATOM 729 O O . SER A 1 96 ? -4.419 3.482 34.178 1.00 58.69 96 SER A O 1
ATOM 731 N N . SER A 1 97 ? -2.923 5.153 34.213 1.00 52.56 97 SER A N 1
ATOM 732 C CA . SER A 1 97 ? -1.810 4.294 34.484 1.00 52.56 97 SER A CA 1
ATOM 733 C C . SER A 1 97 ? -1.921 3.917 35.952 1.00 52.56 97 SER A C 1
ATOM 735 O O . SER A 1 97 ? -1.906 4.767 36.840 1.00 52.56 97 SER A O 1
ATOM 737 N N . ASN A 1 98 ? -2.103 2.629 36.216 1.00 52.72 98 ASN A N 1
ATOM 738 C CA . ASN A 1 98 ? -1.755 2.082 37.517 1.00 52.72 98 ASN A CA 1
ATOM 739 C C . ASN A 1 98 ? -0.214 2.027 37.562 1.00 52.72 98 ASN A C 1
ATOM 741 O O . ASN A 1 98 ? 0.356 0.945 37.613 1.00 52.72 98 ASN A O 1
ATOM 745 N N . ASP A 1 99 ? 0.449 3.186 37.444 1.00 50.34 99 ASP A N 1
ATOM 746 C CA . ASP A 1 99 ? 1.918 3.321 37.427 1.00 50.34 99 ASP A CA 1
ATOM 747 C C . ASP A 1 99 ? 2.544 2.998 38.798 1.00 50.34 99 ASP A C 1
ATOM 749 O O . ASP A 1 99 ? 3.762 3.019 38.937 1.00 50.34 99 ASP A O 1
ATOM 753 N N . ASP A 1 100 ? 1.732 2.667 39.807 1.00 52.50 100 ASP A N 1
ATOM 754 C CA . ASP A 1 100 ? 2.188 2.433 41.179 1.00 52.50 100 ASP A CA 1
ATOM 755 C C . ASP A 1 100 ? 2.505 0.955 41.500 1.00 52.50 100 ASP A C 1
ATOM 757 O O . ASP A 1 100 ? 2.865 0.647 42.635 1.00 52.50 100 ASP A O 1
ATOM 761 N N . GLU A 1 101 ? 2.421 0.026 40.537 1.00 51.19 101 GLU A N 1
ATOM 762 C CA . GLU A 1 101 ? 2.869 -1.365 40.732 1.00 51.19 101 GLU A CA 1
ATOM 763 C C . GLU A 1 101 ? 4.015 -1.724 39.766 1.00 51.19 101 GLU A C 1
ATOM 765 O O . GLU A 1 101 ? 3.793 -2.138 38.629 1.00 51.19 101 GLU A O 1
ATOM 770 N N . GLU A 1 102 ? 5.261 -1.583 40.244 1.00 49.56 102 GLU A N 1
ATOM 771 C CA . GLU A 1 102 ? 6.518 -2.045 39.618 1.00 49.56 102 GLU A CA 1
ATOM 772 C C . GLU A 1 102 ? 6.587 -3.590 39.515 1.00 49.56 102 GLU A C 1
ATOM 774 O O . GLU A 1 102 ? 7.466 -4.250 40.073 1.00 49.56 102 GLU A O 1
ATOM 779 N N . GLY A 1 103 ? 5.633 -4.201 38.812 1.00 55.53 103 GLY A N 1
ATOM 780 C CA . GLY A 1 103 ? 5.601 -5.626 38.492 1.00 55.53 103 GLY A CA 1
ATOM 781 C C . GLY A 1 103 ? 5.839 -5.868 37.003 1.00 55.53 103 GLY A C 1
ATOM 782 O O . GLY A 1 103 ? 5.303 -5.168 36.155 1.00 55.53 103 GLY A O 1
ATOM 783 N N . MET A 1 104 ? 6.614 -6.899 36.668 1.00 58.41 104 MET A N 1
ATOM 784 C CA . MET A 1 104 ? 7.055 -7.265 35.309 1.00 58.41 104 MET A CA 1
ATOM 785 C C . MET A 1 104 ? 5.923 -7.690 34.331 1.00 58.41 104 MET A C 1
ATOM 787 O O . MET A 1 104 ? 6.214 -8.066 33.201 1.00 58.41 104 MET A O 1
ATOM 791 N N . ASP A 1 105 ? 4.651 -7.597 34.740 1.00 65.19 105 ASP A N 1
ATOM 792 C CA . ASP A 1 105 ? 3.439 -8.038 34.023 1.00 65.19 105 ASP A CA 1
ATOM 793 C C . ASP A 1 105 ? 2.422 -6.886 33.852 1.00 65.19 105 ASP A C 1
ATOM 795 O O . ASP A 1 105 ? 1.213 -7.023 34.070 1.00 65.19 105 ASP A O 1
ATOM 799 N N . THR A 1 106 ? 2.895 -5.692 33.485 1.00 79.56 106 THR A N 1
ATOM 800 C CA . THR A 1 106 ? 2.007 -4.533 33.327 1.00 79.56 106 THR A CA 1
ATOM 801 C C . THR A 1 106 ? 1.097 -4.696 32.109 1.00 79.56 106 THR A C 1
ATOM 803 O O . THR A 1 106 ? 1.476 -4.496 30.956 1.00 79.56 106 THR A O 1
ATOM 806 N N . THR A 1 107 ? -0.164 -5.040 32.374 1.00 89.00 107 THR A N 1
ATOM 807 C CA . THR A 1 107 ? -1.227 -4.956 31.371 1.00 89.00 107 THR A CA 1
ATOM 808 C C . THR A 1 107 ? -1.473 -3.489 31.039 1.00 89.00 107 THR A C 1
ATOM 810 O O . THR A 1 107 ? -1.942 -2.718 31.878 1.00 89.00 107 THR A O 1
ATOM 813 N N . LEU A 1 108 ? -1.199 -3.097 29.799 1.00 92.06 108 LEU A N 1
ATOM 814 C CA . LEU A 1 108 ? -1.462 -1.741 29.330 1.00 92.06 108 LEU A CA 1
ATOM 815 C C . LEU A 1 108 ? -2.926 -1.628 28.913 1.00 92.06 108 LEU A C 1
ATOM 817 O O . LEU A 1 108 ? -3.451 -2.512 28.242 1.00 92.06 108 LEU A O 1
ATOM 821 N N . ILE A 1 109 ? -3.595 -0.535 29.280 1.00 92.94 109 ILE A N 1
ATOM 822 C CA . ILE A 1 109 ? -5.010 -0.318 28.955 1.00 92.94 109 ILE A CA 1
ATOM 823 C C . ILE A 1 109 ? -5.174 1.022 28.244 1.00 92.94 109 ILE A C 1
ATOM 825 O O . ILE A 1 109 ? -4.773 2.067 28.754 1.00 92.94 109 ILE A O 1
ATOM 829 N N . GLN A 1 110 ? -5.829 0.997 27.085 1.00 93.81 110 GLN A N 1
ATOM 830 C CA . GLN A 1 110 ? -6.302 2.181 26.382 1.00 93.81 110 GLN A CA 1
ATOM 831 C C . GLN A 1 110 ? -7.829 2.204 26.373 1.00 93.81 110 GLN A C 1
ATOM 833 O O . GLN A 1 110 ? -8.470 1.227 26.003 1.00 93.81 110 GLN A O 1
ATOM 838 N N . LYS A 1 111 ? -8.426 3.327 26.772 1.00 94.62 111 LYS A N 1
ATOM 839 C CA . LYS A 1 111 ? -9.878 3.530 26.719 1.00 94.62 111 LYS A CA 1
ATOM 840 C C . LYS A 1 111 ? -10.218 4.618 25.711 1.00 94.62 111 LYS A C 1
ATOM 842 O O . LYS A 1 111 ? -9.437 5.550 25.513 1.00 94.62 111 LYS A O 1
ATOM 847 N N . TYR A 1 112 ? -11.388 4.512 25.104 1.00 95.12 112 TYR A N 1
ATOM 848 C CA . TYR A 1 112 ? -11.959 5.547 24.254 1.00 95.12 112 TYR A CA 1
ATOM 849 C C . TYR A 1 112 ? -13.477 5.565 24.393 1.00 95.12 112 TYR A C 1
ATOM 851 O O . TYR A 1 112 ? -14.091 4.570 24.779 1.00 95.12 112 TYR A O 1
ATOM 859 N N . LYS A 1 113 ? -14.088 6.704 24.085 1.00 95.50 113 LYS A N 1
ATOM 860 C CA . LYS A 1 113 ? -15.544 6.842 24.042 1.00 95.50 113 LYS A CA 1
ATOM 861 C C . LYS A 1 113 ? -15.983 7.515 22.757 1.00 95.50 113 LYS A C 1
ATOM 863 O O . LYS A 1 113 ? -15.227 8.292 22.176 1.00 95.50 113 LYS A O 1
ATOM 868 N N . LEU A 1 114 ? -17.217 7.242 22.361 1.00 94.56 114 LEU A N 1
ATOM 869 C CA . LEU A 1 114 ? -17.866 7.945 21.265 1.00 94.56 114 LEU A CA 1
ATOM 870 C C . LEU A 1 114 ? -18.571 9.181 21.840 1.00 94.56 114 LEU A C 1
ATOM 872 O O . LEU A 1 114 ? -19.481 9.047 22.654 1.00 94.56 114 LEU A O 1
ATOM 876 N N . THR A 1 115 ? -18.105 10.374 21.478 1.00 94.12 115 THR A N 1
ATOM 877 C CA . THR A 1 115 ? -18.631 11.664 21.955 1.00 94.12 115 THR A CA 1
ATOM 878 C C . THR A 1 115 ? -19.736 12.223 21.069 1.00 94.12 115 THR A C 1
ATOM 880 O O . THR A 1 115 ? -20.582 12.968 21.552 1.00 94.12 115 THR A O 1
ATOM 883 N N . ASP A 1 116 ? -19.756 11.862 19.786 1.00 95.06 116 ASP A N 1
ATOM 884 C CA . ASP A 1 116 ? -20.889 12.116 18.893 1.00 95.06 116 ASP A CA 1
ATOM 885 C C . ASP A 1 116 ? -21.158 10.858 18.062 1.00 95.06 116 ASP A C 1
ATOM 887 O O . ASP A 1 116 ? -20.259 10.279 17.463 1.00 95.06 116 ASP A O 1
ATOM 891 N N . LEU A 1 117 ? -22.415 10.429 18.018 1.00 90.38 117 LEU A N 1
ATOM 892 C CA . LEU A 1 117 ? -22.874 9.282 17.238 1.00 90.38 117 LEU A CA 1
ATOM 893 C C . LEU A 1 117 ? -22.996 9.583 15.732 1.00 90.38 117 LEU A C 1
ATOM 895 O O . LEU A 1 117 ? -23.187 8.669 14.931 1.00 90.38 117 LEU A O 1
ATOM 899 N N . GLY A 1 118 ? -22.929 10.854 15.335 1.00 91.75 118 GLY A N 1
ATOM 900 C CA . GLY A 1 118 ? -23.205 11.273 13.966 1.00 91.75 118 GLY A CA 1
ATOM 901 C C . GLY A 1 118 ? -24.682 11.090 13.579 1.00 91.75 118 GLY A C 1
ATOM 902 O O . GLY A 1 118 ? -25.505 10.624 14.370 1.00 91.75 118 GLY A O 1
ATOM 903 N N . PRO A 1 119 ? -25.082 11.483 12.361 1.00 88.94 119 PRO A N 1
ATOM 904 C CA . PRO A 1 119 ? -26.475 11.406 11.922 1.00 88.94 119 PRO A CA 1
ATOM 905 C C . PRO A 1 119 ? -26.983 9.966 11.769 1.00 88.94 119 PRO A C 1
ATOM 907 O O . PRO A 1 119 ? -28.183 9.740 11.883 1.00 88.94 119 PRO A O 1
ATOM 910 N N . VAL A 1 120 ? -26.089 9.001 11.519 1.00 84.81 120 VAL A N 1
ATOM 911 C CA . VAL A 1 120 ? -26.466 7.610 11.224 1.00 84.81 120 VAL A CA 1
ATOM 912 C C . VAL A 1 120 ? -26.813 6.830 12.494 1.00 84.81 120 VAL A C 1
ATOM 914 O O . VAL A 1 120 ? -27.765 6.055 12.484 1.00 84.81 120 VAL A O 1
ATOM 917 N N . TRP A 1 121 ? -26.079 7.026 13.595 1.00 88.50 121 TRP A N 1
ATOM 918 C CA . TRP A 1 121 ? -26.261 6.214 14.806 1.00 88.50 121 TRP A CA 1
ATOM 919 C C . TRP A 1 121 ? -27.125 6.861 15.893 1.00 88.50 121 TRP A C 1
ATOM 921 O O . TRP A 1 121 ? -27.575 6.156 16.796 1.00 88.50 121 TRP A O 1
ATOM 931 N N . LYS A 1 122 ? -27.431 8.164 15.800 1.00 89.94 122 LYS A N 1
ATOM 932 C CA . LYS A 1 122 ? -28.250 8.892 16.796 1.00 89.94 122 LYS A CA 1
ATOM 933 C C . LYS A 1 122 ? -29.628 8.274 17.067 1.00 89.94 122 LYS A C 1
ATOM 935 O O . LYS A 1 122 ? -30.157 8.459 18.157 1.00 89.94 122 LYS A O 1
ATOM 940 N N . SER A 1 123 ? -30.221 7.562 16.106 1.00 89.06 123 SER A N 1
ATOM 941 C CA . SER A 1 123 ? -31.525 6.896 16.275 1.00 89.06 123 SER A CA 1
ATOM 942 C C . SER A 1 123 ? -31.443 5.450 16.774 1.00 89.06 123 SER A C 1
ATOM 944 O O . SER A 1 123 ? -32.473 4.841 17.048 1.00 89.06 123 SER A O 1
ATOM 946 N N . GLU A 1 124 ? -30.245 4.876 16.843 1.00 90.69 124 GLU A N 1
ATOM 947 C CA . GLU A 1 124 ? -30.035 3.440 17.069 1.00 90.69 124 GLU A CA 1
ATOM 948 C C . GLU A 1 124 ? -29.274 3.161 18.374 1.00 90.69 124 GLU A C 1
ATOM 950 O O . GLU A 1 124 ? -29.511 2.140 19.020 1.00 90.69 124 GLU A O 1
ATOM 955 N N . ILE A 1 125 ? -28.403 4.079 18.797 1.00 92.88 125 ILE A N 1
ATOM 956 C CA . ILE A 1 125 ? -27.538 3.941 19.974 1.00 92.88 125 ILE A CA 1
ATOM 957 C C . ILE A 1 125 ? -27.852 5.062 20.971 1.00 92.88 125 ILE A C 1
ATOM 959 O O . ILE A 1 125 ? -28.087 6.208 20.586 1.00 92.88 125 ILE A O 1
ATOM 963 N N . GLU A 1 126 ? -27.868 4.738 22.263 1.00 94.25 126 GLU A N 1
ATOM 964 C CA . GLU A 1 126 ? -28.057 5.728 23.323 1.00 94.25 126 GLU A CA 1
ATOM 965 C C . GLU A 1 126 ? -26.832 6.665 23.402 1.00 94.25 126 GLU A C 1
ATOM 967 O O . GLU A 1 126 ? -25.701 6.168 23.497 1.00 94.25 126 GLU A O 1
ATOM 972 N N . PRO A 1 127 ? -27.021 8.001 23.388 1.00 93.50 127 PRO A N 1
ATOM 973 C CA . PRO A 1 127 ? -25.928 8.962 23.537 1.00 93.50 127 PRO A CA 1
ATOM 974 C C . PRO A 1 127 ? -25.074 8.693 24.780 1.00 93.50 127 PRO A C 1
ATOM 976 O O . PRO A 1 127 ? -25.593 8.263 25.807 1.00 93.50 127 PRO A O 1
ATOM 979 N N . ASP A 1 128 ? -23.764 8.929 24.671 1.00 93.12 128 ASP A N 1
ATOM 980 C CA . ASP A 1 128 ? -22.765 8.738 25.737 1.00 93.12 128 ASP A CA 1
ATOM 981 C C . ASP A 1 128 ? -22.650 7.311 26.315 1.00 93.12 128 ASP A C 1
ATOM 983 O O . ASP A 1 128 ? -21.874 7.083 27.243 1.00 93.12 128 ASP A O 1
ATOM 987 N N . SER A 1 129 ? -23.371 6.326 25.767 1.00 95.75 129 SER A N 1
ATOM 988 C CA . SER A 1 129 ? -23.322 4.945 26.265 1.00 95.75 129 SER A CA 1
ATOM 989 C C . SER A 1 129 ? -22.136 4.139 25.730 1.00 95.75 129 SER A C 1
ATOM 991 O O . SER A 1 129 ? -21.799 3.109 26.310 1.00 95.75 129 SER A O 1
ATOM 993 N N . HIS A 1 130 ? -21.504 4.582 24.636 1.00 96.56 130 HIS A N 1
ATOM 994 C CA . HIS A 1 130 ? -20.477 3.810 23.941 1.00 96.56 130 HIS A CA 1
ATOM 995 C C . HIS A 1 130 ? -19.075 4.004 24.516 1.00 96.56 130 HIS A C 1
ATOM 997 O O . HIS A 1 130 ? -18.453 5.061 24.371 1.00 96.56 130 HIS A O 1
ATOM 1003 N N . LEU A 1 131 ? -18.547 2.918 25.079 1.00 97.06 131 LEU A N 1
ATOM 1004 C CA . LEU A 1 131 ? -17.222 2.822 25.669 1.00 97.06 131 LEU A CA 1
ATOM 1005 C C . LEU A 1 131 ? -16.447 1.662 25.040 1.00 97.06 131 LEU A C 1
ATOM 1007 O O . LEU A 1 131 ? -16.922 0.527 25.010 1.00 97.06 131 LEU A O 1
ATOM 1011 N N . GLY A 1 132 ? -15.229 1.949 24.590 1.00 96.62 132 GLY A N 1
ATOM 1012 C CA . GLY A 1 132 ? -14.262 0.946 24.173 1.00 96.62 132 GLY A CA 1
ATOM 1013 C C . GLY A 1 132 ? -13.068 0.888 25.120 1.00 96.62 132 GLY A C 1
ATOM 1014 O O . GLY A 1 132 ? -12.587 1.911 25.617 1.00 96.62 132 GLY A O 1
ATOM 1015 N N . LYS A 1 133 ? -12.578 -0.322 25.368 1.00 96.50 133 LYS A N 1
ATOM 1016 C CA . LYS A 1 133 ? -11.393 -0.615 26.169 1.00 96.50 133 LYS A CA 1
ATOM 1017 C C . LYS A 1 133 ? -10.543 -1.631 25.416 1.00 96.50 133 LYS A C 1
ATOM 1019 O O . LYS A 1 133 ? -11.023 -2.695 25.057 1.00 96.50 133 LYS A O 1
ATOM 1024 N N . VAL A 1 134 ? -9.272 -1.314 25.226 1.00 96.31 134 VAL A N 1
ATOM 1025 C CA . VAL A 1 134 ? -8.278 -2.212 24.642 1.00 96.31 134 VAL A CA 1
ATOM 1026 C C . VAL A 1 134 ? -7.215 -2.486 25.688 1.00 96.31 134 VAL A C 1
ATOM 1028 O O . VAL A 1 134 ? -6.627 -1.549 26.227 1.00 96.31 134 VAL A O 1
ATOM 1031 N N . SER A 1 135 ? -6.995 -3.753 26.011 1.00 95.69 135 SER A N 1
ATOM 1032 C CA . SER A 1 135 ? -5.932 -4.192 26.909 1.00 95.69 135 SER A CA 1
ATOM 1033 C C . SER A 1 135 ? -4.877 -4.984 26.157 1.00 95.69 135 SER A C 1
ATOM 1035 O O . SER A 1 135 ? -5.213 -5.828 25.328 1.00 95.69 135 SER A O 1
ATOM 1037 N N . PHE A 1 136 ? -3.619 -4.732 26.498 1.00 95.44 136 PHE A N 1
ATOM 1038 C CA . PHE A 1 136 ? -2.439 -5.379 25.945 1.00 95.44 136 PHE A CA 1
ATOM 1039 C C . PHE A 1 136 ? -1.723 -6.063 27.105 1.00 95.44 136 PHE A C 1
ATOM 1041 O O . PHE A 1 136 ? -1.172 -5.382 27.971 1.00 95.44 136 PHE A O 1
ATOM 1048 N N . ALA A 1 137 ? -1.786 -7.388 27.158 1.00 94.38 137 ALA A N 1
ATOM 1049 C CA . ALA A 1 137 ? -1.179 -8.179 28.222 1.00 94.38 137 ALA A CA 1
ATOM 1050 C C . ALA A 1 137 ? -0.124 -9.122 27.633 1.00 94.38 137 ALA A C 1
ATOM 1052 O O . ALA A 1 137 ? -0.352 -9.672 26.552 1.00 94.38 137 ALA A O 1
ATOM 1053 N N . PRO A 1 138 ? 1.015 -9.339 28.309 1.00 92.62 138 PRO A N 1
ATOM 1054 C CA . PRO A 1 138 ? 1.914 -10.416 27.922 1.00 92.62 138 PRO A CA 1
ATOM 1055 C C . PRO A 1 138 ? 1.179 -11.754 28.082 1.00 92.62 138 PRO A C 1
ATOM 1057 O O . PRO A 1 138 ? 0.437 -11.945 29.046 1.00 92.62 138 PRO A O 1
ATOM 1060 N N . PHE A 1 139 ? 1.368 -12.691 27.151 1.00 87.88 139 PHE A N 1
ATOM 1061 C CA . PHE A 1 139 ? 0.909 -14.066 27.359 1.00 87.88 139 PHE A CA 1
ATOM 1062 C C . PHE A 1 139 ? 2.112 -14.970 27.618 1.00 87.88 139 PHE A C 1
ATOM 1064 O O . PHE A 1 139 ? 3.065 -15.000 26.841 1.00 87.88 139 PHE A O 1
ATOM 1071 N N . SER A 1 140 ? 2.064 -15.728 28.714 1.00 68.25 140 SER A N 1
ATOM 1072 C CA . SER A 1 140 ? 2.976 -16.846 28.938 1.00 68.25 140 SER A CA 1
ATOM 1073 C C . SER A 1 140 ? 2.253 -18.139 28.568 1.00 68.25 140 SER A C 1
ATOM 1075 O O . SER A 1 140 ? 1.112 -18.377 28.971 1.00 68.25 140 SER A O 1
ATOM 1077 N N . ASN A 1 141 ? 2.892 -18.993 27.766 1.00 65.31 141 ASN A N 1
ATOM 1078 C CA . ASN A 1 141 ? 2.418 -20.360 27.537 1.00 65.31 141 ASN A CA 1
ATOM 1079 C C . ASN A 1 141 ? 2.687 -21.196 28.802 1.00 65.31 141 ASN A C 1
ATOM 1081 O O . ASN A 1 141 ? 3.543 -22.072 28.805 1.00 65.31 141 ASN A O 1
ATOM 1085 N N . SER A 1 142 ? 1.997 -20.899 29.902 1.00 57.84 142 SER A N 1
ATOM 1086 C CA . SER A 1 142 ? 2.176 -21.586 31.188 1.00 57.84 142 SER A CA 1
ATOM 1087 C C . SER A 1 142 ? 1.375 -22.887 31.308 1.00 57.84 142 SER A C 1
ATOM 1089 O O . SER A 1 142 ? 1.538 -23.617 32.277 1.00 57.84 142 SER A O 1
ATOM 1091 N N . ASN A 1 143 ? 0.554 -23.234 30.310 1.00 55.06 143 ASN A N 1
ATOM 1092 C CA . ASN A 1 143 ? -0.310 -24.419 30.358 1.00 55.06 143 ASN A CA 1
ATOM 1093 C C . ASN A 1 143 ? 0.359 -25.741 29.943 1.00 55.06 143 ASN A C 1
ATOM 1095 O O . ASN A 1 143 ? -0.346 -26.740 29.814 1.00 55.06 143 ASN A O 1
ATOM 1099 N N . ASP A 1 144 ? 1.681 -25.785 29.763 1.00 53.44 144 ASP A N 1
ATOM 1100 C CA . ASP A 1 144 ? 2.395 -27.037 29.486 1.00 53.44 144 ASP A CA 1
ATOM 1101 C C . ASP A 1 144 ? 3.385 -27.384 30.610 1.00 53.44 144 ASP A C 1
ATOM 1103 O O . ASP A 1 144 ? 4.596 -27.477 30.427 1.00 53.44 144 ASP A O 1
ATOM 1107 N N . GLU A 1 145 ? 2.853 -27.618 31.816 1.00 56.88 145 GLU A N 1
ATOM 1108 C CA . GLU A 1 145 ? 3.597 -28.209 32.945 1.00 56.88 145 GLU A CA 1
ATOM 1109 C C . GLU A 1 145 ? 4.021 -29.678 32.686 1.00 56.88 145 GLU A C 1
ATOM 1111 O O . GLU A 1 145 ? 4.552 -30.361 33.568 1.00 56.88 145 GLU A O 1
ATOM 1116 N N . SER A 1 146 ? 3.817 -30.208 31.474 1.00 53.16 146 SER A N 1
ATOM 1117 C CA . SER A 1 146 ? 4.062 -31.608 31.146 1.00 53.16 146 SER A CA 1
ATOM 1118 C C . SER A 1 146 ? 5.368 -31.823 30.365 1.00 53.16 146 SER A C 1
ATOM 1120 O O . SER A 1 146 ? 5.401 -31.896 29.147 1.00 53.16 146 SER A O 1
ATOM 1122 N N . LYS A 1 147 ? 6.474 -31.987 31.109 1.00 53.22 147 LYS A N 1
ATOM 1123 C CA . LYS A 1 147 ? 7.711 -32.692 30.695 1.00 53.22 147 LYS A CA 1
ATOM 1124 C C . LYS A 1 147 ? 8.164 -32.465 29.236 1.00 53.22 147 LYS A C 1
ATOM 1126 O O . LYS A 1 147 ? 8.170 -33.402 28.439 1.00 53.22 147 LYS A O 1
ATOM 1131 N N . VAL A 1 148 ? 8.698 -31.289 28.921 1.00 51.97 148 VAL A N 1
ATOM 1132 C CA . VAL A 1 148 ? 9.618 -31.159 27.782 1.00 51.97 148 VAL A CA 1
ATOM 1133 C C . VAL A 1 148 ? 11.006 -30.881 28.335 1.00 51.97 148 VAL A C 1
ATOM 1135 O O . VAL A 1 148 ? 11.300 -29.811 28.861 1.00 51.97 148 VAL A O 1
ATOM 1138 N N . SER A 1 149 ? 11.845 -31.915 28.293 1.00 53.38 149 SER A N 1
ATOM 1139 C CA . SER A 1 149 ? 13.266 -31.829 28.597 1.00 53.38 149 SER A CA 1
ATOM 1140 C C . SER A 1 149 ? 13.919 -30.812 27.666 1.00 53.38 149 SER A C 1
ATOM 1142 O O . SER A 1 149 ? 13.929 -31.000 26.452 1.00 53.38 149 SER A O 1
ATOM 1144 N N . SER A 1 150 ? 14.440 -29.753 28.283 1.00 58.66 150 SER A N 1
ATOM 1145 C CA . SER A 1 150 ? 15.457 -28.819 27.803 1.00 58.66 150 SER A CA 1
ATOM 1146 C C . SER A 1 150 ? 16.232 -29.309 26.576 1.00 58.66 150 SER A C 1
ATOM 1148 O O . SER A 1 150 ? 17.020 -30.236 26.737 1.00 58.66 150 SER A O 1
ATOM 1150 N N . VAL A 1 151 ? 16.031 -28.677 25.413 1.00 56.91 151 VAL A N 1
ATOM 1151 C CA . VAL A 1 151 ? 17.110 -28.159 24.539 1.00 56.91 151 VAL A CA 1
ATOM 1152 C C . VAL A 1 151 ? 16.578 -27.059 23.590 1.00 56.91 151 VAL A C 1
ATOM 1154 O O . VAL A 1 151 ? 17.324 -26.123 23.359 1.00 56.91 151 VAL A O 1
ATOM 1157 N N . ASP A 1 152 ? 15.301 -27.048 23.170 1.00 51.12 152 ASP A N 1
ATOM 1158 C CA . ASP A 1 152 ? 14.804 -26.075 22.155 1.00 51.12 152 ASP A CA 1
ATOM 1159 C C . ASP A 1 152 ? 13.518 -25.303 22.544 1.00 51.12 152 ASP A C 1
ATOM 1161 O O . ASP A 1 152 ? 12.711 -24.925 21.693 1.00 51.12 152 ASP A O 1
ATOM 1165 N N . ALA A 1 153 ? 13.271 -25.082 23.840 1.00 51.72 153 ALA A N 1
ATOM 1166 C CA . ALA A 1 153 ? 12.095 -24.337 24.297 1.00 51.72 153 ALA A CA 1
ATOM 1167 C C . ALA A 1 153 ? 12.327 -22.818 24.215 1.00 51.72 153 ALA A C 1
ATOM 1169 O O . ALA A 1 153 ? 12.445 -22.145 25.240 1.00 51.72 153 ALA A O 1
ATOM 1170 N N . ASP A 1 154 ? 12.364 -22.277 22.997 1.00 57.34 154 ASP A N 1
ATOM 1171 C CA . ASP A 1 154 ? 12.098 -20.856 22.771 1.00 57.34 154 ASP A CA 1
ATOM 1172 C C . ASP A 1 154 ? 10.660 -20.587 23.228 1.00 57.34 154 ASP A C 1
ATOM 1174 O O . ASP A 1 154 ? 9.688 -20.819 22.499 1.00 57.34 154 ASP A O 1
ATOM 1178 N N . ALA A 1 155 ? 10.508 -20.169 24.486 1.00 60.81 155 ALA A N 1
ATOM 1179 C CA . ALA A 1 155 ? 9.250 -19.678 25.016 1.00 60.81 155 ALA A CA 1
ATOM 1180 C C . ALA A 1 155 ? 8.852 -18.458 24.181 1.00 60.81 155 ALA A C 1
ATOM 1182 O O . ALA A 1 155 ? 9.323 -17.351 24.427 1.00 60.81 155 ALA A O 1
ATOM 1183 N N . ARG A 1 156 ? 8.034 -18.683 23.145 1.00 68.44 156 ARG A N 1
ATOM 1184 C CA . ARG A 1 156 ? 7.536 -17.623 22.268 1.00 68.44 156 ARG A CA 1
ATOM 1185 C C . ARG A 1 156 ? 6.815 -16.596 23.129 1.00 68.44 156 ARG A C 1
ATOM 1187 O O . ARG A 1 156 ? 5.740 -16.884 23.660 1.00 68.44 156 ARG A O 1
ATOM 1194 N N . SER A 1 157 ? 7.448 -15.443 23.303 1.00 85.12 157 SER A N 1
ATOM 1195 C CA . SER A 1 157 ? 6.852 -14.287 23.950 1.00 85.12 157 SER A CA 1
ATOM 1196 C C . SER A 1 157 ? 5.815 -13.676 23.012 1.00 85.12 157 SER A C 1
ATOM 1198 O O . SER A 1 157 ? 5.765 -13.972 21.818 1.00 85.12 157 SER A O 1
ATOM 1200 N N . GLY A 1 158 ? 4.935 -12.840 23.543 1.00 91.88 158 GLY A N 1
ATOM 1201 C CA . GLY A 1 158 ? 4.006 -12.085 22.721 1.00 91.88 158 GLY A CA 1
ATOM 1202 C C . GLY A 1 158 ? 2.937 -11.403 23.555 1.00 91.88 158 GLY A C 1
ATOM 1203 O O . GLY A 1 158 ? 3.009 -11.372 24.784 1.00 91.88 158 GLY A O 1
ATOM 1204 N N . THR A 1 159 ? 1.939 -10.863 22.866 1.00 94.31 159 THR A N 1
ATOM 1205 C CA . THR A 1 159 ? 0.893 -10.032 23.459 1.00 94.31 159 THR A CA 1
ATOM 1206 C C . THR A 1 159 ? -0.490 -10.576 23.132 1.00 94.31 159 THR A C 1
ATOM 1208 O O . THR A 1 159 ? -0.816 -10.805 21.967 1.00 94.31 159 THR A O 1
ATOM 1211 N N . ASP A 1 160 ? -1.326 -10.737 24.154 1.00 95.12 160 ASP A N 1
ATOM 1212 C CA . ASP A 1 160 ? -2.766 -10.886 23.994 1.00 95.12 160 ASP A CA 1
ATOM 1213 C C . ASP A 1 160 ? -3.401 -9.483 23.988 1.00 95.12 160 ASP A C 1
ATOM 1215 O O . ASP A 1 160 ? -3.261 -8.692 24.925 1.00 95.12 160 ASP A O 1
ATOM 1219 N N . VAL A 1 161 ? -4.078 -9.165 22.885 1.00 96.19 161 VAL A N 1
ATOM 1220 C CA . VAL A 1 161 ? -4.853 -7.937 22.692 1.00 96.19 161 VAL A CA 1
ATOM 1221 C C . VAL A 1 161 ? -6.316 -8.269 22.900 1.00 96.19 161 VAL A C 1
ATOM 1223 O O . VAL A 1 161 ? -6.888 -9.012 22.105 1.00 96.19 161 VAL A O 1
ATOM 1226 N N . THR A 1 162 ? -6.933 -7.704 23.931 1.00 96.88 162 THR A N 1
ATOM 1227 C CA . THR A 1 162 ? -8.375 -7.840 24.169 1.00 96.88 162 THR A CA 1
ATOM 1228 C C . THR A 1 162 ? -9.047 -6.498 23.958 1.00 96.88 162 THR A C 1
ATOM 1230 O O . THR A 1 162 ? -8.671 -5.510 24.586 1.00 96.88 162 THR A O 1
ATOM 1233 N N . TRP A 1 163 ? -10.029 -6.460 23.063 1.00 97.50 163 TRP A N 1
ATOM 1234 C CA . TRP A 1 163 ? -10.815 -5.275 22.758 1.00 97.50 163 TRP A CA 1
ATOM 1235 C C . TRP A 1 163 ? -12.261 -5.499 23.195 1.00 97.50 163 TRP A C 1
ATOM 1237 O O . TRP A 1 163 ? -13.009 -6.250 22.567 1.00 97.50 163 TRP A O 1
ATOM 1247 N N . ASP A 1 164 ? -12.630 -4.823 24.278 1.00 97.75 164 ASP A N 1
ATOM 1248 C CA . ASP A 1 164 ? -13.967 -4.800 24.851 1.00 97.75 164 ASP A CA 1
ATOM 1249 C C . ASP A 1 164 ? -14.710 -3.543 24.386 1.00 97.75 164 ASP A C 1
ATOM 1251 O O . ASP A 1 164 ? -14.203 -2.425 24.514 1.00 97.75 164 ASP A O 1
ATOM 1255 N N . VAL A 1 165 ? -15.927 -3.700 23.875 1.00 97.62 165 VAL A N 1
ATOM 1256 C CA . VAL A 1 165 ? -16.818 -2.591 23.521 1.00 97.62 165 VAL A CA 1
ATOM 1257 C C . VAL A 1 165 ? -18.179 -2.812 24.155 1.00 97.62 165 VAL A C 1
ATOM 1259 O O . VAL A 1 165 ? -18.768 -3.887 24.058 1.00 97.62 165 VAL A O 1
ATOM 1262 N N . THR A 1 166 ? -18.686 -1.780 24.824 1.00 97.81 166 THR A N 1
ATOM 1263 C CA . THR A 1 166 ? -19.997 -1.794 25.472 1.00 97.81 166 THR A CA 1
ATOM 1264 C C . THR A 1 166 ? -20.773 -0.533 25.121 1.00 97.81 166 THR A C 1
ATOM 1266 O O . THR A 1 166 ? -20.221 0.564 25.169 1.00 97.81 166 THR A O 1
ATOM 1269 N N . PHE A 1 167 ? -22.050 -0.688 24.772 1.00 97.31 167 PHE A N 1
ATOM 1270 C CA . PHE A 1 167 ? -22.980 0.421 24.549 1.00 97.31 167 PHE A CA 1
ATOM 1271 C C . PHE A 1 167 ? -24.429 -0.025 24.701 1.00 97.31 167 PHE A C 1
ATOM 1273 O O . PHE A 1 167 ? -24.747 -1.210 24.606 1.00 97.31 167 PHE A O 1
ATOM 1280 N N . ASN A 1 168 ? -25.329 0.933 24.909 1.00 96.62 168 ASN A N 1
ATOM 1281 C CA . ASN A 1 168 ? -26.759 0.665 24.931 1.00 96.62 168 ASN A CA 1
ATOM 1282 C C . ASN A 1 168 ? -27.356 0.954 23.556 1.00 96.62 168 ASN A C 1
ATOM 1284 O O . ASN A 1 168 ? -27.177 2.029 22.985 1.00 96.62 168 ASN A O 1
ATOM 1288 N N . THR A 1 169 ? -28.106 -0.010 23.040 1.00 94.06 169 THR A N 1
ATOM 1289 C CA . THR A 1 169 ? -28.883 0.132 21.810 1.00 94.06 169 THR A CA 1
ATOM 1290 C C . THR A 1 169 ? -30.327 0.466 22.143 1.00 94.06 169 THR A C 1
ATOM 1292 O O . THR A 1 169 ? -30.898 -0.040 23.116 1.00 94.06 169 THR A O 1
ATOM 1295 N N . LEU A 1 170 ? -30.920 1.330 21.325 1.00 90.44 170 LEU A N 1
ATOM 1296 C CA . LEU A 1 170 ? -32.349 1.620 21.355 1.00 90.44 170 LEU A CA 1
ATOM 1297 C C . LEU A 1 170 ? -33.125 0.513 20.637 1.00 90.44 170 LEU A C 1
ATOM 1299 O O . LEU A 1 170 ? -34.220 0.162 21.063 1.00 90.44 170 LEU A O 1
ATOM 1303 N N . ASN A 1 171 ? -32.540 -0.049 19.573 1.00 85.31 171 ASN A N 1
ATOM 1304 C CA . ASN A 1 171 ? -33.121 -1.109 18.757 1.00 85.31 171 ASN A CA 1
ATOM 1305 C C . ASN A 1 171 ? -32.024 -2.056 18.234 1.00 85.31 171 ASN A C 1
ATOM 1307 O O . ASN A 1 171 ? -30.850 -1.699 18.192 1.00 85.31 171 ASN A O 1
ATOM 1311 N N . ARG A 1 172 ? -32.420 -3.251 17.769 1.00 87.31 172 ARG A N 1
ATOM 1312 C CA . ARG A 1 172 ? -31.574 -4.157 16.959 1.00 87.31 172 ARG A CA 1
ATOM 1313 C C . ARG A 1 172 ? -30.244 -4.569 17.623 1.00 87.31 172 ARG A C 1
ATOM 1315 O O . ARG A 1 172 ? -29.210 -4.593 16.958 1.00 87.31 172 ARG A O 1
ATOM 1322 N N . GLN A 1 173 ? -30.279 -4.943 18.905 1.00 91.94 173 GLN A N 1
ATOM 1323 C CA . GLN A 1 173 ? -29.106 -5.405 19.666 1.00 91.94 173 GLN A CA 1
ATOM 1324 C C . GLN A 1 173 ? -28.265 -6.439 18.896 1.00 91.94 173 GLN A C 1
ATOM 1326 O O . GLN A 1 173 ? -27.065 -6.240 18.745 1.00 91.94 173 GLN A O 1
ATOM 1331 N N . ASP A 1 174 ? -28.890 -7.491 18.357 1.00 90.88 174 ASP A N 1
ATOM 1332 C CA . ASP A 1 174 ? -28.182 -8.577 17.659 1.00 90.88 174 ASP A CA 1
ATOM 1333 C C . ASP A 1 174 ? -27.416 -8.092 16.419 1.00 90.88 174 ASP A C 1
ATOM 1335 O O . ASP A 1 174 ? -26.296 -8.533 16.153 1.00 90.88 174 ASP A O 1
ATOM 1339 N N . LEU A 1 175 ? -28.004 -7.155 15.662 1.00 89.50 175 LEU A N 1
ATOM 1340 C CA . LEU A 1 175 ? -27.351 -6.551 14.500 1.00 89.50 175 LEU A CA 1
ATOM 1341 C C . LEU A 1 175 ? -26.106 -5.784 14.942 1.00 89.50 175 LEU A C 1
ATOM 1343 O O . LEU A 1 175 ? -25.032 -5.988 14.383 1.00 89.50 175 LEU A O 1
ATOM 1347 N N . TRP A 1 176 ? -26.253 -4.918 15.946 1.00 91.38 176 TRP A N 1
ATOM 1348 C CA . TRP A 1 176 ? -25.159 -4.094 16.447 1.00 91.38 176 TRP A CA 1
ATOM 1349 C C . TRP A 1 176 ? -24.053 -4.930 17.078 1.00 91.38 176 TRP A C 1
ATOM 1351 O O . TRP A 1 176 ? -22.886 -4.691 16.791 1.00 91.38 176 TRP A O 1
ATOM 1361 N N . GLN A 1 177 ? -24.406 -5.964 17.838 1.00 93.75 177 GLN A N 1
ATOM 1362 C CA . GLN A 1 177 ? -23.443 -6.924 18.361 1.00 93.75 177 GLN A CA 1
ATOM 1363 C C . GLN A 1 177 ? -22.642 -7.575 17.228 1.00 93.75 177 GLN A C 1
ATOM 1365 O O . GLN A 1 177 ? -21.415 -7.559 17.271 1.00 93.75 177 GLN A O 1
ATOM 1370 N N . SER A 1 178 ? -23.311 -8.066 16.179 1.00 91.38 178 SER A N 1
ATOM 1371 C CA . SER A 1 178 ? -22.633 -8.702 15.045 1.00 91.38 178 SER A CA 1
ATOM 1372 C C . SER A 1 178 ? -21.759 -7.730 14.243 1.00 91.38 178 SER A C 1
ATOM 1374 O O . SER A 1 178 ? -20.642 -8.075 13.857 1.00 91.38 178 SER A O 1
ATOM 1376 N N . VAL A 1 179 ? -22.232 -6.506 13.989 1.00 89.25 179 VAL A N 1
ATOM 1377 C CA . VAL A 1 179 ? -21.454 -5.478 13.277 1.00 89.25 179 VAL A CA 1
ATOM 1378 C C . VAL A 1 179 ? -20.215 -5.084 14.081 1.00 89.25 179 VAL A C 1
ATOM 1380 O O . VAL A 1 179 ? -19.124 -5.009 13.510 1.00 89.25 179 VAL A O 1
ATOM 1383 N N . THR A 1 180 ? -20.361 -4.871 15.390 1.00 92.00 180 THR A N 1
ATOM 1384 C CA . THR A 1 180 ? -19.257 -4.512 16.288 1.00 92.00 180 THR A CA 1
ATOM 1385 C C . THR A 1 180 ? -18.249 -5.652 16.412 1.00 92.00 180 THR A C 1
ATOM 1387 O O . THR A 1 180 ? -17.056 -5.414 16.245 1.00 92.00 180 THR A O 1
ATOM 1390 N N . GLU A 1 181 ? -18.704 -6.889 16.620 1.00 93.25 181 GLU A N 1
ATOM 1391 C CA . GLU A 1 181 ? -17.838 -8.071 16.705 1.00 93.25 181 GLU A CA 1
ATOM 1392 C C . GLU A 1 181 ? -17.022 -8.272 15.426 1.00 93.25 181 GLU A C 1
ATOM 1394 O O . GLU A 1 181 ? -15.800 -8.398 15.497 1.00 93.25 181 GLU A O 1
ATOM 1399 N N . ASN A 1 182 ? -17.661 -8.215 14.253 1.00 89.44 182 ASN A N 1
ATOM 1400 C CA . ASN A 1 182 ? -16.953 -8.349 12.980 1.00 89.44 182 ASN A CA 1
ATOM 1401 C C . ASN A 1 182 ? -15.952 -7.206 12.757 1.00 89.44 182 ASN A C 1
ATOM 1403 O O . ASN A 1 182 ? -14.811 -7.466 12.390 1.00 89.44 182 ASN A O 1
ATOM 1407 N N . SER A 1 183 ? -16.349 -5.955 13.016 1.00 88.38 183 SER A N 1
ATOM 1408 C CA . SER A 1 183 ? -15.478 -4.791 12.790 1.00 88.38 183 SER A CA 1
ATOM 1409 C C . SER A 1 183 ? -14.244 -4.808 13.694 1.00 88.38 183 SER A C 1
ATOM 1411 O O . SER A 1 183 ? -13.137 -4.546 13.230 1.00 88.38 183 SER A O 1
ATOM 1413 N N . ILE A 1 184 ? -14.416 -5.148 14.975 1.00 91.75 184 ILE A N 1
ATOM 1414 C CA . ILE A 1 184 ? -13.304 -5.273 15.926 1.00 91.75 184 ILE A CA 1
ATOM 1415 C C . ILE A 1 184 ? -12.429 -6.474 15.570 1.00 91.75 184 ILE A C 1
ATOM 1417 O O . ILE A 1 184 ? -11.205 -6.368 15.603 1.00 91.75 184 ILE A O 1
ATOM 1421 N N . SER A 1 185 ? -13.030 -7.610 15.204 1.00 91.50 185 SER A N 1
ATOM 1422 C CA . SER A 1 185 ? -12.282 -8.798 14.784 1.00 91.50 185 SER A CA 1
ATOM 1423 C C . SER A 1 185 ? -11.410 -8.511 13.563 1.00 91.50 185 SER A C 1
ATOM 1425 O O . SER A 1 185 ? -10.213 -8.802 13.590 1.00 91.50 185 SER A O 1
ATOM 1427 N N . ASP A 1 186 ? -11.967 -7.863 12.539 1.00 87.38 186 ASP A N 1
ATOM 1428 C CA . ASP A 1 186 ? -11.228 -7.455 11.345 1.00 87.38 186 ASP A CA 1
ATOM 1429 C C . ASP A 1 186 ? -10.115 -6.455 11.691 1.00 87.38 186 ASP A C 1
ATOM 1431 O O . ASP A 1 186 ? -8.990 -6.604 11.211 1.00 87.38 186 ASP A O 1
ATOM 1435 N N . ALA A 1 187 ? -10.372 -5.484 12.574 1.00 89.25 187 ALA A N 1
ATOM 1436 C CA . ALA A 1 187 ? -9.353 -4.538 13.029 1.00 89.25 187 ALA A CA 1
ATOM 1437 C C . ALA A 1 187 ? -8.203 -5.233 13.781 1.00 89.25 187 ALA A C 1
ATOM 1439 O O . ALA A 1 187 ? -7.038 -4.980 13.479 1.00 89.25 187 ALA A O 1
ATOM 1440 N N . CYS A 1 188 ? -8.500 -6.151 14.706 1.00 91.81 188 CYS A N 1
ATOM 1441 C CA . CYS A 1 188 ? -7.494 -6.934 15.434 1.00 91.81 188 CYS A CA 1
ATOM 1442 C C . CYS A 1 188 ? -6.660 -7.823 14.500 1.00 91.81 188 CYS A C 1
ATOM 1444 O O . CYS A 1 188 ? -5.453 -7.978 14.676 1.00 91.81 188 CYS A O 1
ATOM 1446 N N . GLU A 1 189 ? -7.289 -8.415 13.492 1.00 90.06 189 GLU A N 1
ATOM 1447 C CA . GLU A 1 189 ? -6.617 -9.257 12.503 1.00 90.06 189 GLU A CA 1
ATOM 1448 C C . GLU A 1 189 ? -5.734 -8.440 11.552 1.00 90.06 189 GLU A C 1
ATOM 1450 O O . GLU A 1 189 ? -4.632 -8.866 11.199 1.00 90.06 189 GLU A O 1
ATOM 1455 N N . ASN A 1 190 ? -6.181 -7.242 11.184 1.00 89.12 190 ASN A N 1
ATOM 1456 C CA . ASN A 1 190 ? -5.396 -6.282 10.420 1.00 89.12 190 ASN A CA 1
ATOM 1457 C C . ASN A 1 190 ? -4.240 -5.701 11.243 1.00 89.12 190 ASN A C 1
ATOM 1459 O O . ASN A 1 190 ? -3.161 -5.520 10.698 1.00 89.12 190 ASN A O 1
ATOM 1463 N N . LEU A 1 191 ? -4.411 -5.474 12.549 1.00 91.75 191 LEU A N 1
ATOM 1464 C CA . LEU A 1 191 ? -3.311 -5.112 13.449 1.00 91.75 191 LEU A CA 1
ATOM 1465 C C . LEU A 1 191 ? -2.258 -6.217 13.514 1.00 91.75 191 LEU A C 1
ATOM 1467 O O . LEU A 1 191 ? -1.071 -5.944 13.365 1.00 91.75 191 LEU A O 1
ATOM 1471 N N . ALA A 1 192 ? -2.691 -7.465 13.705 1.00 91.62 192 ALA A N 1
ATOM 1472 C CA . ALA A 1 192 ? -1.779 -8.601 13.705 1.00 91.62 192 ALA A CA 1
ATOM 1473 C C . ALA A 1 192 ? -1.023 -8.694 12.371 1.00 91.62 192 ALA A C 1
ATOM 1475 O O . ALA A 1 192 ? 0.187 -8.866 12.380 1.00 91.62 192 ALA A O 1
ATOM 1476 N N . SER A 1 193 ? -1.718 -8.512 11.241 1.00 88.25 193 SER A N 1
ATOM 1477 C CA . SER A 1 193 ? -1.116 -8.523 9.898 1.00 88.25 193 SER A CA 1
ATOM 1478 C C . SER A 1 193 ? -0.153 -7.351 9.669 1.00 88.25 193 SER A C 1
ATOM 1480 O O . SER A 1 193 ? 0.889 -7.534 9.050 1.00 88.25 193 SER A O 1
ATOM 1482 N N . TYR A 1 194 ? -0.460 -6.167 10.208 1.00 90.12 194 TYR A N 1
ATOM 1483 C CA . TYR A 1 194 ? 0.410 -4.987 10.170 1.00 90.12 194 TYR A CA 1
ATOM 1484 C C . TYR A 1 194 ? 1.725 -5.210 10.925 1.00 90.12 194 TYR A C 1
ATOM 1486 O O . TYR A 1 194 ? 2.773 -4.727 10.508 1.00 90.12 194 TYR A O 1
ATOM 1494 N N . LEU A 1 195 ? 1.669 -5.940 12.039 1.00 90.94 195 LEU A N 1
ATOM 1495 C CA . LEU A 1 195 ? 2.829 -6.247 12.876 1.00 90.94 195 LEU A CA 1
ATOM 1496 C C . LEU A 1 195 ? 3.693 -7.388 12.325 1.00 90.94 195 LEU A C 1
ATOM 1498 O O . LEU A 1 195 ? 4.799 -7.604 12.816 1.00 90.94 195 LEU A O 1
ATOM 1502 N N . LEU A 1 196 ? 3.220 -8.115 11.309 1.00 86.81 196 LEU A N 1
ATOM 1503 C CA . LEU A 1 196 ? 4.053 -9.090 10.617 1.00 86.81 196 LEU A CA 1
ATOM 1504 C C . LEU A 1 196 ? 5.149 -8.388 9.810 1.00 86.81 196 LEU A C 1
ATOM 1506 O O . LEU A 1 196 ? 5.014 -7.245 9.355 1.00 86.81 196 LEU A O 1
ATOM 1510 N N . LYS A 1 197 ? 6.244 -9.123 9.595 1.00 87.00 197 LYS A N 1
ATOM 1511 C CA . LYS A 1 197 ? 7.308 -8.678 8.698 1.00 87.00 197 LYS A CA 1
ATOM 1512 C C . LYS A 1 197 ? 6.727 -8.424 7.304 1.00 87.00 197 LYS A C 1
ATOM 1514 O O . LYS A 1 197 ? 5.921 -9.239 6.836 1.00 87.00 197 LYS A O 1
ATOM 1519 N N . PRO A 1 198 ? 7.112 -7.317 6.648 1.00 90.38 198 PRO A N 1
ATOM 1520 C CA . PRO A 1 198 ? 6.735 -7.098 5.267 1.00 90.38 198 PRO A CA 1
ATOM 1521 C C . PRO A 1 198 ? 7.281 -8.233 4.400 1.00 90.38 198 PRO A C 1
ATOM 1523 O O . PRO A 1 198 ? 8.270 -8.895 4.725 1.00 90.38 198 PRO A O 1
ATOM 1526 N N . ILE A 1 199 ? 6.589 -8.469 3.296 1.00 93.25 199 ILE A N 1
ATOM 1527 C CA . ILE A 1 199 ? 7.079 -9.328 2.228 1.00 93.25 199 ILE A CA 1
ATOM 1528 C C . ILE A 1 199 ? 7.742 -8.432 1.183 1.00 93.25 199 ILE A C 1
ATOM 1530 O O . ILE A 1 199 ? 7.195 -7.389 0.814 1.00 93.25 199 ILE A O 1
ATOM 1534 N N . LEU A 1 200 ? 8.905 -8.863 0.714 1.00 95.69 200 LEU A N 1
ATOM 1535 C CA . LEU A 1 200 ? 9.712 -8.158 -0.267 1.00 95.69 200 LEU A CA 1
ATOM 1536 C C . LEU A 1 200 ? 9.584 -8.856 -1.610 1.00 95.69 200 LEU A C 1
ATOM 1538 O O . LEU A 1 200 ? 9.887 -10.043 -1.714 1.00 95.69 200 LEU A O 1
ATOM 1542 N N . LEU A 1 201 ? 9.170 -8.115 -2.628 1.00 95.94 201 LEU A N 1
ATOM 1543 C CA . LEU A 1 201 ? 9.339 -8.505 -4.020 1.00 95.94 201 LEU A CA 1
ATOM 1544 C C . LEU A 1 201 ? 10.600 -7.852 -4.561 1.00 95.94 201 LEU A C 1
ATOM 1546 O O . LEU A 1 201 ? 10.672 -6.628 -4.578 1.00 95.94 201 LEU A O 1
ATOM 1550 N N . THR A 1 202 ? 11.534 -8.646 -5.066 1.00 96.88 202 THR A N 1
ATOM 1551 C CA . THR A 1 202 ? 12.676 -8.149 -5.835 1.00 96.88 202 THR A CA 1
ATOM 1552 C C . THR A 1 202 ? 12.480 -8.549 -7.284 1.00 96.88 202 THR A C 1
ATOM 1554 O O . THR A 1 202 ? 12.411 -9.735 -7.591 1.00 96.88 202 THR A O 1
ATOM 1557 N N . SER A 1 203 ? 12.367 -7.566 -8.174 1.00 95.75 203 SER A N 1
ATOM 1558 C CA . SER A 1 203 ? 12.319 -7.774 -9.620 1.00 95.75 203 SER A CA 1
ATOM 1559 C C . SER A 1 203 ? 13.557 -7.177 -10.268 1.00 95.75 203 SER A C 1
ATOM 1561 O O . SER A 1 203 ? 13.892 -6.023 -10.022 1.00 95.75 203 SER A O 1
ATOM 1563 N N . LYS A 1 204 ? 14.251 -7.955 -11.092 1.00 96.19 204 LYS A N 1
ATOM 1564 C CA . LYS A 1 204 ? 15.481 -7.548 -11.769 1.00 96.19 204 LYS A CA 1
ATOM 1565 C C . LYS A 1 204 ? 15.338 -7.747 -13.268 1.00 96.19 204 LYS A C 1
ATOM 1567 O O . LYS A 1 204 ? 14.957 -8.832 -13.705 1.00 96.19 204 LYS A O 1
ATOM 1572 N N . LEU A 1 205 ? 15.677 -6.712 -14.031 1.00 95.06 205 LEU A N 1
ATOM 1573 C CA . LEU A 1 205 ? 15.678 -6.712 -15.488 1.00 95.06 205 LEU A CA 1
ATOM 1574 C C . LEU A 1 205 ? 16.980 -6.108 -16.004 1.00 95.06 205 LEU A C 1
ATOM 1576 O O . LEU A 1 205 ? 17.348 -5.003 -15.613 1.00 95.06 205 LEU A O 1
ATOM 1580 N N . ARG A 1 206 ? 17.645 -6.810 -16.918 1.00 93.50 206 ARG A N 1
ATOM 1581 C CA . ARG A 1 206 ? 18.777 -6.258 -17.666 1.00 93.50 206 ARG A CA 1
ATOM 1582 C C . ARG A 1 206 ? 18.302 -5.596 -18.954 1.00 93.50 206 ARG A C 1
ATOM 1584 O O . ARG A 1 206 ? 17.465 -6.158 -19.674 1.00 93.50 206 ARG A O 1
ATOM 1591 N N . MET A 1 207 ? 18.856 -4.428 -19.247 1.00 91.69 207 MET A N 1
ATOM 1592 C CA . MET A 1 207 ? 18.519 -3.634 -20.427 1.00 91.69 207 MET A CA 1
ATOM 1593 C C . MET A 1 207 ? 19.759 -2.993 -21.043 1.00 91.69 207 MET A C 1
ATOM 1595 O O . MET A 1 207 ? 20.725 -2.690 -20.339 1.00 91.69 207 MET A O 1
ATOM 1599 N N . GLN A 1 208 ? 19.703 -2.803 -22.358 1.00 91.19 208 GLN A N 1
ATOM 1600 C CA . GLN A 1 208 ? 20.697 -2.040 -23.103 1.00 91.19 208 GLN A CA 1
ATOM 1601 C C . GLN A 1 208 ? 20.364 -0.551 -22.997 1.00 91.19 208 GLN A C 1
ATOM 1603 O O . GLN A 1 208 ? 19.195 -0.158 -23.064 1.00 91.19 208 GLN A O 1
ATOM 1608 N N . VAL A 1 209 ? 21.385 0.283 -22.840 1.00 88.50 209 VAL A N 1
ATOM 1609 C CA . VAL A 1 209 ? 21.235 1.737 -22.921 1.00 88.50 209 VAL A CA 1
ATOM 1610 C C . VAL A 1 209 ? 21.684 2.170 -24.310 1.00 88.50 209 VAL A C 1
ATOM 1612 O O . VAL A 1 209 ? 22.762 1.771 -24.748 1.00 88.50 209 VAL A O 1
ATOM 1615 N N . PRO A 1 210 ? 20.884 2.969 -25.033 1.00 85.00 210 PRO A N 1
ATOM 1616 C CA . PRO A 1 210 ? 21.337 3.551 -26.286 1.00 85.00 210 PRO A CA 1
ATOM 1617 C C . PRO A 1 210 ? 22.654 4.304 -26.088 1.00 85.00 210 PRO A C 1
ATOM 1619 O O . PRO A 1 210 ? 22.800 5.026 -25.102 1.00 85.00 210 PRO A O 1
ATOM 1622 N N . ASP A 1 211 ? 23.570 4.155 -27.046 1.00 77.31 211 ASP A N 1
ATOM 1623 C CA . ASP A 1 211 ? 24.844 4.878 -27.104 1.00 77.31 211 ASP A CA 1
ATOM 1624 C C . ASP A 1 211 ? 24.562 6.364 -27.402 1.00 77.31 211 ASP A C 1
ATOM 1626 O O . ASP A 1 211 ? 24.607 6.838 -28.541 1.00 77.31 211 ASP A O 1
ATOM 1630 N N . ASP A 1 212 ? 24.117 7.080 -26.369 1.00 74.38 212 ASP A N 1
ATOM 1631 C CA . ASP A 1 212 ? 23.936 8.520 -26.354 1.00 74.38 212 ASP A CA 1
ATOM 1632 C C . ASP A 1 212 ? 25.030 9.173 -25.499 1.00 74.38 212 ASP A C 1
ATOM 1634 O O . ASP A 1 212 ? 25.654 8.564 -24.631 1.00 74.38 212 ASP A O 1
ATOM 1638 N N . SER A 1 213 ? 25.309 10.450 -25.761 1.00 56.56 213 SER A N 1
ATOM 1639 C CA . SER A 1 213 ? 26.379 11.178 -25.070 1.00 56.56 213 SER A CA 1
ATOM 1640 C C . SER A 1 213 ? 26.136 11.379 -23.565 1.00 56.56 213 SER A C 1
ATOM 1642 O O . SER A 1 213 ? 26.974 11.993 -22.908 1.00 56.56 213 SER A O 1
ATOM 1644 N N . ASP A 1 214 ? 24.997 10.925 -23.033 1.00 73.50 214 ASP A N 1
ATOM 1645 C CA . ASP A 1 214 ? 24.561 11.099 -21.648 1.00 73.50 214 ASP A CA 1
ATOM 1646 C C . ASP A 1 214 ? 24.128 9.761 -21.015 1.00 73.50 214 ASP A C 1
ATOM 1648 O O . ASP A 1 214 ? 23.251 9.726 -20.155 1.00 73.50 214 ASP A O 1
ATOM 1652 N N . SER A 1 215 ? 24.763 8.648 -21.406 1.00 77.44 215 SER A N 1
ATOM 1653 C CA . SER A 1 215 ? 24.485 7.291 -20.914 1.00 77.44 215 SER A CA 1
ATOM 1654 C C . SER A 1 215 ? 24.944 7.096 -19.455 1.00 77.44 215 SER A C 1
ATOM 1656 O O . SER A 1 215 ? 25.839 6.309 -19.141 1.00 77.44 215 SER A O 1
ATOM 1658 N N . THR A 1 216 ? 24.381 7.872 -18.534 1.00 88.12 216 THR A N 1
ATOM 1659 C CA . THR A 1 216 ? 24.601 7.786 -17.089 1.00 88.12 216 THR A CA 1
ATOM 1660 C C . THR A 1 216 ? 23.386 7.146 -16.425 1.00 88.12 216 THR A C 1
ATOM 1662 O O . THR A 1 216 ? 22.258 7.276 -16.905 1.00 88.12 216 THR A O 1
ATOM 1665 N N . THR A 1 217 ? 23.571 6.486 -15.277 1.00 91.06 217 THR A N 1
ATOM 1666 C CA . THR A 1 217 ? 22.436 5.956 -14.496 1.00 91.06 217 THR A CA 1
ATOM 1667 C C . THR A 1 217 ? 21.468 7.055 -14.073 1.00 91.06 217 THR A C 1
ATOM 1669 O O . THR A 1 217 ? 20.269 6.809 -13.966 1.00 91.06 217 THR A O 1
ATOM 1672 N N . LYS A 1 218 ? 21.971 8.282 -13.906 1.00 91.81 218 LYS A N 1
ATOM 1673 C CA . LYS A 1 218 ? 21.158 9.474 -13.693 1.00 91.81 218 LYS A CA 1
ATOM 1674 C C . LYS A 1 218 ? 20.239 9.766 -14.880 1.00 91.81 218 LYS A C 1
ATOM 1676 O O . LYS A 1 218 ? 19.039 9.888 -14.671 1.00 91.81 218 LYS A O 1
ATOM 1681 N N . SER A 1 219 ? 20.772 9.841 -16.099 1.00 92.12 219 SER A N 1
ATOM 1682 C CA . SER A 1 219 ? 19.964 10.129 -17.293 1.00 92.12 219 SER A CA 1
ATOM 1683 C C . SER A 1 219 ? 18.893 9.058 -17.525 1.00 92.12 219 SER A C 1
ATOM 1685 O O . SER A 1 219 ? 17.746 9.368 -17.843 1.00 92.12 219 SER A O 1
ATOM 1687 N N . VAL A 1 220 ? 19.222 7.784 -17.278 1.00 93.00 220 VAL A N 1
ATOM 1688 C CA . VAL A 1 220 ? 18.236 6.692 -17.337 1.00 93.00 220 VAL A CA 1
ATOM 1689 C C . VAL A 1 220 ? 17.150 6.856 -16.273 1.00 93.00 220 VAL A C 1
ATOM 1691 O O . VAL A 1 220 ? 15.972 6.666 -16.572 1.00 93.00 220 VAL A O 1
ATOM 1694 N N . LEU A 1 221 ? 17.518 7.231 -15.048 1.00 94.81 221 LEU A N 1
ATOM 1695 C CA . LEU A 1 221 ? 16.560 7.485 -13.975 1.00 94.81 221 LEU A CA 1
ATOM 1696 C C . LEU A 1 221 ? 15.641 8.671 -14.295 1.00 94.81 221 LEU A C 1
ATOM 1698 O O . LEU A 1 221 ? 14.441 8.586 -14.040 1.00 94.81 221 LEU A O 1
ATOM 1702 N N . ASP A 1 222 ? 16.170 9.733 -14.902 1.00 94.06 222 ASP A N 1
ATOM 1703 C CA . ASP A 1 222 ? 15.383 10.886 -15.346 1.00 94.06 222 ASP A CA 1
ATOM 1704 C C . ASP A 1 222 ? 14.390 10.474 -16.452 1.00 94.06 222 ASP A C 1
ATOM 1706 O O . ASP A 1 222 ? 13.201 10.790 -16.367 1.00 94.06 222 ASP A O 1
ATOM 1710 N N . LYS A 1 223 ? 14.831 9.663 -17.428 1.00 94.94 223 LYS A N 1
ATOM 1711 C CA . LYS A 1 223 ? 13.950 9.069 -18.454 1.00 94.94 223 LYS A CA 1
ATOM 1712 C C . LYS A 1 223 ? 12.875 8.171 -17.834 1.00 94.94 223 LYS A C 1
ATOM 1714 O O . LYS A 1 223 ? 11.721 8.216 -18.258 1.00 94.94 223 LYS A O 1
ATOM 1719 N N . TRP A 1 224 ? 13.216 7.377 -16.816 1.00 95.75 224 TRP A N 1
ATOM 1720 C CA . TRP A 1 224 ? 12.235 6.574 -16.079 1.00 95.75 224 TRP A CA 1
ATOM 1721 C C . TRP A 1 224 ? 11.220 7.454 -15.360 1.00 95.75 224 TRP A C 1
ATOM 1723 O O . TRP A 1 224 ? 10.025 7.168 -15.395 1.00 95.75 224 TRP A O 1
ATOM 1733 N N . PHE A 1 225 ? 11.671 8.529 -14.718 1.00 95.56 225 PHE A N 1
ATOM 1734 C CA . PHE A 1 225 ? 10.785 9.446 -14.017 1.00 95.56 225 PHE A CA 1
ATOM 1735 C C . PHE A 1 225 ? 9.797 10.103 -14.989 1.00 95.56 225 PHE A C 1
ATOM 1737 O O . PHE A 1 225 ? 8.595 10.124 -14.730 1.00 95.56 225 PHE A O 1
ATOM 1744 N N . ASP A 1 226 ? 10.251 10.562 -16.148 1.00 94.62 226 ASP A N 1
ATOM 1745 C CA . ASP A 1 226 ? 9.342 11.129 -17.143 1.00 94.62 226 ASP A CA 1
ATOM 1746 C C . ASP A 1 226 ? 8.364 10.069 -17.682 1.00 94.62 226 ASP A C 1
ATOM 1748 O O . ASP A 1 226 ? 7.147 10.222 -17.554 1.00 94.62 226 ASP A O 1
ATOM 1752 N N . PHE A 1 227 ? 8.870 8.935 -18.165 1.00 95.25 227 PHE A N 1
ATOM 1753 C CA . PHE A 1 227 ? 8.034 7.908 -18.784 1.00 95.25 227 PHE A CA 1
ATOM 1754 C C . PHE A 1 227 ? 7.122 7.175 -17.782 1.00 95.25 227 PHE A C 1
ATOM 1756 O O . PHE A 1 227 ? 5.900 7.139 -17.934 1.00 95.25 227 PHE A O 1
ATOM 1763 N N . CYS A 1 228 ? 7.683 6.576 -16.728 1.00 94.00 228 CYS A N 1
ATOM 1764 C CA . CYS A 1 228 ? 6.927 5.778 -15.760 1.00 94.00 228 CYS A CA 1
ATOM 1765 C C . CYS A 1 228 ? 6.166 6.638 -14.754 1.00 94.00 228 CYS A C 1
ATOM 1767 O O . CYS A 1 228 ? 5.014 6.320 -14.424 1.00 94.00 228 CYS A O 1
ATOM 1769 N N . TRP A 1 229 ? 6.794 7.703 -14.241 1.00 94.12 229 TRP A N 1
ATOM 1770 C CA . TRP A 1 229 ? 6.221 8.500 -13.156 1.00 94.12 229 TRP A CA 1
ATOM 1771 C C . TRP A 1 229 ? 5.275 9.607 -13.647 1.00 94.12 229 TRP A C 1
ATOM 1773 O O . TRP A 1 229 ? 4.161 9.736 -13.129 1.00 94.12 229 TRP A O 1
ATOM 1783 N N . LYS A 1 230 ? 5.652 10.385 -14.663 1.00 92.50 230 LYS A N 1
ATOM 1784 C CA . LYS A 1 230 ? 4.770 11.445 -15.183 1.00 92.50 230 LYS A CA 1
ATOM 1785 C C . LYS A 1 230 ? 3.752 10.909 -16.181 1.00 92.50 230 LYS A C 1
ATOM 1787 O O . LYS A 1 230 ? 2.564 11.183 -16.024 1.00 92.50 230 LYS A O 1
ATOM 1792 N N . ASP A 1 231 ? 4.191 10.086 -17.130 1.00 91.62 231 ASP A N 1
ATOM 1793 C CA . ASP A 1 231 ? 3.344 9.671 -18.257 1.00 91.62 231 ASP A CA 1
ATOM 1794 C C . ASP A 1 231 ? 2.576 8.362 -18.003 1.00 91.62 231 ASP A C 1
ATOM 1796 O O . ASP A 1 231 ? 1.668 7.998 -18.752 1.00 91.62 231 ASP A O 1
ATOM 1800 N N . GLY A 1 232 ? 2.873 7.667 -16.901 1.00 90.00 232 GLY A N 1
ATOM 1801 C CA . GLY A 1 232 ? 2.157 6.459 -16.477 1.00 90.00 232 GLY A CA 1
ATOM 1802 C C . GLY A 1 232 ? 2.720 5.149 -17.030 1.00 90.00 232 GLY A C 1
ATOM 1803 O O . GLY A 1 232 ? 2.108 4.102 -16.814 1.00 90.00 232 GLY A O 1
ATOM 1804 N N . GLY A 1 233 ? 3.882 5.191 -17.689 1.00 88.94 233 GLY A N 1
ATOM 1805 C CA . GLY A 1 233 ? 4.730 4.039 -18.023 1.00 88.94 233 GLY A CA 1
ATOM 1806 C C . GLY A 1 233 ? 4.079 2.988 -18.906 1.00 88.94 233 GLY A C 1
ATOM 1807 O O . GLY A 1 233 ? 4.302 1.794 -18.718 1.00 88.94 233 GLY A O 1
ATOM 1808 N N . GLY A 1 234 ? 3.210 3.425 -19.817 1.00 84.94 234 GLY A N 1
ATOM 1809 C CA . GLY A 1 234 ? 2.560 2.535 -20.772 1.00 84.94 234 GLY A CA 1
ATOM 1810 C C . GLY A 1 234 ? 1.440 1.669 -20.189 1.00 84.94 234 GLY A C 1
ATOM 1811 O O . GLY A 1 234 ? 0.901 0.833 -20.914 1.00 84.94 234 GLY A O 1
ATOM 1812 N N . LEU A 1 235 ? 1.050 1.843 -18.920 1.00 85.88 235 LEU A N 1
ATOM 1813 C CA . LEU A 1 235 ? -0.126 1.161 -18.373 1.00 85.88 235 LEU A CA 1
ATOM 1814 C C . LEU A 1 235 ? -1.398 1.528 -19.159 1.00 85.88 235 LEU A C 1
ATOM 1816 O O . LEU A 1 235 ? -1.527 2.666 -19.617 1.00 85.88 235 LEU A O 1
ATOM 1820 N N . PRO A 1 236 ? -2.387 0.618 -19.264 1.00 78.31 236 PRO A N 1
ATOM 1821 C CA . PRO A 1 236 ? -3.671 0.894 -19.908 1.00 78.31 236 PRO A CA 1
ATOM 1822 C C . PRO A 1 236 ? -4.580 1.757 -19.012 1.00 78.31 236 PRO A C 1
ATOM 1824 O O . PRO A 1 236 ? -5.739 1.422 -18.759 1.00 78.31 236 PRO A O 1
ATOM 1827 N N . ASN A 1 237 ? -4.050 2.867 -18.502 1.00 76.88 237 ASN A N 1
ATOM 1828 C CA . ASN A 1 237 ? -4.795 3.805 -17.683 1.00 76.88 237 ASN A CA 1
ATOM 1829 C C . ASN A 1 237 ? -5.599 4.735 -18.602 1.00 76.88 237 ASN A C 1
ATOM 1831 O O . ASN A 1 237 ? -5.037 5.327 -19.523 1.00 76.88 237 ASN A O 1
ATOM 1835 N N . PRO A 1 238 ? -6.913 4.903 -18.371 1.00 76.69 238 PRO A N 1
ATOM 1836 C CA . PRO A 1 238 ? -7.734 5.788 -19.195 1.00 76.69 238 PRO A CA 1
ATOM 1837 C C . PRO A 1 238 ? -7.359 7.266 -19.015 1.00 76.69 238 PRO A C 1
ATOM 1839 O O . PRO A 1 238 ? -7.720 8.096 -19.847 1.00 76.69 238 PRO A O 1
ATOM 1842 N N . ILE A 1 239 ? -6.690 7.600 -17.908 1.00 83.75 239 ILE A N 1
ATOM 1843 C CA . ILE A 1 239 ? -6.288 8.952 -17.535 1.00 83.75 239 ILE A CA 1
ATOM 1844 C C . ILE A 1 239 ? -4.813 8.889 -17.112 1.00 83.75 239 ILE A C 1
ATOM 1846 O O . ILE A 1 239 ? -4.464 8.015 -16.311 1.00 83.75 239 ILE A O 1
ATOM 1850 N N . PRO A 1 240 ? -3.946 9.780 -17.628 1.00 85.50 240 PRO A N 1
ATOM 1851 C CA . PRO A 1 240 ? -2.555 9.845 -17.194 1.00 85.50 240 PRO A CA 1
ATOM 1852 C C . PRO A 1 240 ? -2.466 10.203 -15.700 1.00 85.50 240 PRO A C 1
ATOM 1854 O O . PRO A 1 240 ? -3.405 10.794 -15.153 1.00 85.50 240 PRO A O 1
ATOM 1857 N N . PRO A 1 241 ? -1.357 9.869 -15.019 1.00 89.50 241 PRO A N 1
ATOM 1858 C CA . PRO A 1 241 ? -1.170 10.247 -13.625 1.00 89.50 241 PRO A CA 1
ATOM 1859 C C . PRO A 1 241 ? -1.376 11.750 -13.402 1.00 89.50 241 PRO A C 1
ATOM 1861 O O . PRO A 1 241 ? -0.884 12.582 -14.163 1.00 89.50 241 PRO A O 1
ATOM 1864 N N . ILE A 1 242 ? -2.108 12.112 -12.348 1.00 89.94 242 ILE A N 1
ATOM 1865 C CA . ILE A 1 242 ? -2.361 13.518 -12.012 1.00 89.94 242 ILE A CA 1
ATOM 1866 C C . ILE A 1 242 ? -1.351 13.958 -10.950 1.00 89.94 242 ILE A C 1
ATOM 1868 O O . ILE A 1 242 ? -1.404 13.425 -9.839 1.00 89.94 242 ILE A O 1
ATOM 1872 N N . PRO A 1 243 ? -0.466 14.932 -11.229 1.00 92.19 243 PRO A N 1
ATOM 1873 C CA . PRO A 1 243 ? 0.447 15.454 -10.221 1.00 92.19 243 PRO A CA 1
ATOM 1874 C C . PRO A 1 243 ? -0.328 16.217 -9.137 1.00 92.19 243 PRO A C 1
ATOM 1876 O O . PRO A 1 243 ? -1.204 17.033 -9.429 1.00 92.19 243 PRO A O 1
ATOM 1879 N N . LEU A 1 244 ? 0.002 15.957 -7.875 1.00 89.12 244 LEU A N 1
ATOM 1880 C CA . LEU A 1 244 ? -0.556 16.629 -6.698 1.00 89.12 244 LEU A CA 1
ATOM 1881 C C . LEU A 1 244 ? 0.332 17.755 -6.174 1.00 89.12 244 LEU A C 1
ATOM 1883 O O . LEU A 1 244 ? -0.146 18.657 -5.483 1.00 89.12 244 LEU A O 1
ATOM 1887 N N . SER A 1 245 ? 1.620 17.705 -6.489 1.00 89.62 245 SER A N 1
ATOM 1888 C CA . SER A 1 245 ? 2.626 18.669 -6.065 1.00 89.62 245 SER A CA 1
ATOM 1889 C C . SER A 1 245 ? 3.265 19.354 -7.274 1.00 89.62 245 SER A C 1
ATOM 1891 O O . SER A 1 245 ? 3.252 18.843 -8.392 1.00 89.62 245 SER A O 1
ATOM 1893 N N . LYS A 1 246 ? 3.827 20.551 -7.059 1.00 87.12 246 LYS A N 1
ATOM 1894 C CA . LYS A 1 246 ? 4.473 21.332 -8.132 1.00 87.12 246 LYS A CA 1
ATOM 1895 C C . LYS A 1 246 ? 5.762 20.690 -8.651 1.00 87.12 246 LYS A C 1
ATOM 1897 O O . LYS A 1 246 ? 6.132 20.947 -9.788 1.00 87.12 246 LYS A O 1
ATOM 1902 N N . ASP A 1 247 ? 6.435 19.907 -7.813 1.00 86.69 247 ASP A N 1
ATOM 1903 C CA . ASP A 1 247 ? 7.643 19.149 -8.159 1.00 86.69 247 ASP A CA 1
ATOM 1904 C C . ASP A 1 247 ? 7.330 17.840 -8.911 1.00 86.69 247 ASP A C 1
ATOM 1906 O O . ASP A 1 247 ? 8.227 17.240 -9.492 1.00 86.69 247 ASP A O 1
ATOM 1910 N N . GLY A 1 248 ? 6.061 17.411 -8.950 1.00 88.56 248 GLY A N 1
ATOM 1911 C CA . GLY A 1 248 ? 5.637 16.171 -9.600 1.00 88.56 248 GLY A CA 1
ATOM 1912 C C . GLY A 1 248 ? 5.970 14.896 -8.818 1.00 88.56 248 GLY A C 1
ATOM 1913 O O . GLY A 1 248 ? 5.726 13.806 -9.326 1.00 88.56 248 GLY A O 1
ATOM 1914 N N . TYR A 1 249 ? 6.495 15.001 -7.594 1.00 93.50 249 TYR A N 1
ATOM 1915 C CA . TYR A 1 249 ? 6.857 13.843 -6.764 1.00 93.50 249 TYR A CA 1
ATOM 1916 C C . TYR A 1 249 ? 5.678 13.180 -6.069 1.00 93.50 249 TYR A C 1
ATOM 1918 O O . TYR A 1 249 ? 5.818 12.072 -5.565 1.00 93.50 249 TYR A O 1
ATOM 1926 N N . ASP A 1 250 ? 4.521 13.827 -6.050 1.00 93.62 250 ASP A N 1
ATOM 1927 C CA . ASP A 1 250 ? 3.282 13.276 -5.522 1.00 93.62 250 ASP A CA 1
ATOM 1928 C C . ASP A 1 250 ? 2.276 13.196 -6.672 1.00 93.62 250 ASP A C 1
ATOM 1930 O O . ASP A 1 250 ? 2.071 14.181 -7.388 1.00 93.62 250 ASP A O 1
ATOM 1934 N N . ARG A 1 251 ? 1.668 12.029 -6.886 1.00 93.12 251 ARG A N 1
ATOM 1935 C CA . ARG A 1 251 ? 0.741 11.791 -8.003 1.00 93.12 251 ARG A CA 1
ATOM 1936 C C . ARG A 1 251 ? -0.446 10.937 -7.588 1.00 93.12 251 ARG A C 1
ATOM 1938 O O . ARG A 1 251 ? -0.368 10.192 -6.618 1.00 93.12 251 ARG A O 1
ATOM 1945 N N . ILE A 1 252 ? -1.533 11.013 -8.352 1.00 88.44 252 ILE A N 1
ATOM 1946 C CA . ILE A 1 252 ? -2.662 10.078 -8.269 1.00 88.44 252 ILE A CA 1
ATOM 1947 C C . ILE A 1 252 ? -2.757 9.260 -9.555 1.00 88.44 252 ILE A C 1
ATOM 1949 O O . ILE A 1 252 ? -2.845 9.824 -10.646 1.00 88.44 252 ILE A O 1
ATOM 1953 N N . LEU A 1 253 ? -2.829 7.937 -9.414 1.00 84.62 253 LEU A N 1
ATOM 1954 C CA . LEU A 1 253 ? -3.164 6.992 -10.477 1.00 84.62 253 LEU A CA 1
ATOM 1955 C C . LEU A 1 253 ? -4.680 6.779 -10.538 1.00 84.62 253 LEU A C 1
ATOM 1957 O O . LEU A 1 253 ? -5.284 6.367 -9.546 1.00 84.62 253 LEU A O 1
ATOM 1961 N N . ILE A 1 254 ? -5.313 7.046 -11.686 1.00 75.56 254 ILE A N 1
ATOM 1962 C CA . ILE A 1 254 ? -6.771 6.937 -11.865 1.00 75.56 254 ILE A CA 1
ATOM 1963 C C . ILE A 1 254 ? -7.129 5.979 -13.008 1.00 75.56 254 ILE A C 1
ATOM 1965 O O . ILE A 1 254 ? -6.748 6.232 -14.152 1.00 75.56 254 ILE A O 1
ATOM 1969 N N . PRO A 1 255 ? -8.016 4.996 -12.759 1.00 65.44 255 PRO A N 1
ATOM 1970 C CA . PRO A 1 255 ? -8.292 4.314 -11.488 1.00 65.44 255 PRO A CA 1
ATOM 1971 C C . PRO A 1 255 ? -7.049 3.540 -10.992 1.00 65.44 255 PRO A C 1
ATOM 1973 O O . PRO A 1 255 ? -6.215 3.183 -11.815 1.00 65.44 255 PRO A O 1
ATOM 1976 N N . PRO A 1 256 ? -6.913 3.238 -9.685 1.00 74.19 256 PRO A N 1
ATOM 1977 C CA . PRO A 1 256 ? -7.973 3.256 -8.683 1.00 74.19 256 PRO A CA 1
ATOM 1978 C C . PRO A 1 256 ? -7.781 4.321 -7.582 1.00 74.19 256 PRO A C 1
ATOM 1980 O O . PRO A 1 256 ? -8.057 4.067 -6.417 1.00 74.19 256 PRO A O 1
ATOM 1983 N N . PHE A 1 257 ? -7.348 5.530 -7.941 1.00 79.75 257 PHE A N 1
ATOM 1984 C CA . PHE A 1 257 ? -7.090 6.657 -7.026 1.00 79.75 257 PHE A CA 1
ATOM 1985 C C . PHE A 1 257 ? -5.965 6.396 -6.011 1.00 79.75 257 PHE A C 1
ATOM 1987 O O . PHE A 1 257 ? -6.019 6.875 -4.876 1.00 79.75 257 PHE A O 1
ATOM 1994 N N . LEU A 1 258 ? -4.935 5.649 -6.419 1.00 85.19 258 LEU A N 1
ATOM 1995 C CA . LEU A 1 258 ? -3.736 5.458 -5.601 1.00 85.19 258 LEU A CA 1
ATOM 1996 C C . LEU A 1 258 ? -2.894 6.724 -5.647 1.00 85.19 258 LEU A C 1
ATOM 1998 O O . LEU A 1 258 ? -2.543 7.199 -6.720 1.00 85.19 258 LEU A O 1
ATOM 2002 N N . ARG A 1 259 ? -2.589 7.260 -4.477 1.00 88.50 259 ARG A N 1
ATOM 2003 C CA . ARG A 1 259 ? -1.656 8.348 -4.261 1.00 88.50 259 ARG A CA 1
ATOM 2004 C C . ARG A 1 259 ? -0.285 7.750 -4.038 1.00 88.50 259 ARG A C 1
ATOM 2006 O O . ARG A 1 259 ? -0.092 6.981 -3.098 1.00 88.50 259 ARG A O 1
ATOM 2013 N N . GLU A 1 260 ? 0.655 8.145 -4.869 1.00 92.50 260 GLU A N 1
ATOM 2014 C CA . GLU A 1 260 ? 2.039 7.717 -4.777 1.00 92.50 260 GLU A CA 1
ATOM 2015 C C . GLU A 1 260 ? 2.926 8.925 -4.542 1.00 92.50 260 GLU A C 1
ATOM 2017 O O . GLU A 1 260 ? 2.700 9.985 -5.125 1.00 92.50 260 GLU A O 1
ATOM 2022 N N . LYS A 1 261 ? 3.938 8.753 -3.697 1.00 94.94 261 LYS A N 1
ATOM 2023 C CA . LYS A 1 261 ? 4.867 9.813 -3.325 1.00 94.94 261 LYS A CA 1
ATOM 2024 C C . LYS A 1 261 ? 6.300 9.309 -3.407 1.00 94.94 261 LYS A C 1
ATOM 2026 O O . LYS A 1 26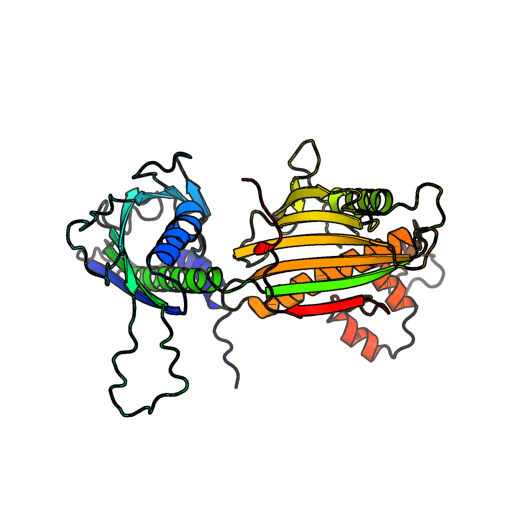1 ? 6.625 8.315 -2.762 1.00 94.94 261 LYS A O 1
ATOM 2031 N N . ILE A 1 262 ? 7.154 10.025 -4.129 1.00 95.94 262 ILE A N 1
ATOM 2032 C CA . ILE A 1 262 ? 8.608 9.875 -4.045 1.00 95.94 262 ILE A CA 1
ATOM 2033 C C . ILE A 1 262 ? 9.102 10.621 -2.807 1.00 95.94 262 ILE A C 1
ATOM 2035 O O . ILE A 1 262 ? 8.784 11.794 -2.600 1.00 95.94 262 ILE A O 1
ATOM 2039 N N . PHE A 1 263 ? 9.868 9.928 -1.973 1.00 92.44 263 PHE A N 1
ATOM 2040 C CA . PHE A 1 263 ? 10.526 10.513 -0.808 1.00 92.44 263 PHE A CA 1
ATOM 2041 C C . PHE A 1 263 ? 11.914 11.022 -1.141 1.00 92.44 263 PHE A C 1
ATOM 2043 O O . PHE A 1 263 ? 12.310 12.090 -0.682 1.00 92.44 263 PHE A O 1
ATOM 2050 N N . GLN A 1 264 ? 12.644 10.240 -1.927 1.00 93.56 264 GLN A N 1
ATOM 2051 C CA . GLN A 1 264 ? 14.062 10.445 -2.125 1.00 93.56 264 GLN A CA 1
ATOM 2052 C C . GLN A 1 264 ? 14.451 10.025 -3.533 1.00 93.56 264 GLN A C 1
ATOM 2054 O O . GLN A 1 264 ? 14.017 8.984 -4.029 1.00 93.56 264 GLN A O 1
ATOM 2059 N N . ILE A 1 265 ? 15.285 10.855 -4.151 1.00 94.06 265 ILE A N 1
ATOM 2060 C CA . ILE A 1 265 ? 15.973 10.558 -5.399 1.00 94.06 265 ILE A CA 1
ATOM 2061 C C . ILE A 1 265 ? 17.454 10.743 -5.115 1.00 94.06 265 ILE A C 1
ATOM 2063 O O . ILE A 1 265 ? 17.891 11.844 -4.775 1.00 94.06 265 ILE A O 1
ATOM 2067 N N . ASN A 1 266 ? 18.210 9.662 -5.229 1.00 92.56 266 ASN A N 1
ATOM 2068 C CA . ASN A 1 266 ? 19.643 9.668 -5.033 1.00 92.56 266 ASN A CA 1
ATOM 2069 C C . ASN A 1 266 ? 20.327 9.428 -6.375 1.00 92.56 266 ASN A C 1
ATOM 2071 O O . ASN A 1 266 ? 20.181 8.369 -6.986 1.00 92.56 266 ASN A O 1
ATOM 2075 N N . HIS A 1 267 ? 21.097 10.409 -6.824 1.00 90.25 267 HIS A N 1
ATOM 2076 C CA . HIS A 1 267 ? 21.960 10.256 -7.987 1.00 90.25 267 HIS A CA 1
ATOM 2077 C C . HIS A 1 267 ? 23.360 9.861 -7.529 1.00 90.25 267 HIS A C 1
ATOM 2079 O O . HIS A 1 267 ? 23.814 10.333 -6.487 1.00 90.25 267 HIS A O 1
ATOM 2085 N N . ASP A 1 268 ? 24.020 9.017 -8.320 1.00 79.25 268 ASP A N 1
ATOM 2086 C CA . ASP A 1 268 ? 25.414 8.603 -8.130 1.00 79.25 268 ASP A CA 1
ATOM 2087 C C . ASP A 1 268 ? 25.726 8.183 -6.681 1.00 79.25 268 ASP A C 1
ATOM 2089 O O . ASP A 1 268 ? 26.647 8.679 -6.031 1.00 79.25 268 ASP A O 1
ATOM 2093 N N . VAL A 1 269 ? 24.899 7.272 -6.152 1.00 74.31 269 VAL A N 1
ATOM 2094 C CA . VAL A 1 269 ? 25.088 6.686 -4.823 1.00 74.31 269 VAL A CA 1
ATOM 2095 C C . VAL A 1 269 ? 26.366 5.862 -4.861 1.00 74.31 269 VAL A C 1
ATOM 2097 O O . VAL A 1 269 ? 26.362 4.765 -5.416 1.00 74.31 269 VAL A O 1
ATOM 2100 N N . SER A 1 270 ? 27.425 6.382 -4.234 1.00 64.56 270 SER A N 1
ATOM 2101 C CA . SER A 1 270 ? 28.773 5.791 -4.135 1.00 64.56 270 SER A CA 1
ATOM 2102 C C . SER A 1 270 ? 29.589 5.772 -5.441 1.00 64.56 270 SER A C 1
ATOM 2104 O O . SER A 1 270 ? 29.118 6.179 -6.501 1.00 64.56 270 SER A O 1
ATOM 2106 N N . ASP A 1 271 ? 30.826 5.268 -5.366 1.00 64.81 271 ASP A N 1
ATOM 2107 C CA . ASP A 1 271 ? 31.704 5.029 -6.525 1.00 64.81 271 ASP A CA 1
ATOM 2108 C C . ASP A 1 271 ? 31.144 3.962 -7.502 1.00 64.81 271 ASP A C 1
ATOM 2110 O O . ASP A 1 271 ? 31.707 3.737 -8.574 1.00 64.81 271 ASP A O 1
ATOM 2114 N N . GLU A 1 272 ? 30.021 3.313 -7.168 1.00 69.62 272 GLU A N 1
ATOM 2115 C CA . GLU A 1 272 ? 29.437 2.175 -7.894 1.00 69.62 272 GLU A CA 1
ATOM 2116 C C . GLU A 1 272 ? 28.527 2.552 -9.081 1.00 69.62 272 GLU A C 1
ATOM 2118 O O . GLU A 1 272 ? 27.851 1.680 -9.626 1.00 69.62 272 GLU A O 1
ATOM 2123 N N . LYS A 1 273 ? 28.490 3.824 -9.515 1.00 85.88 273 LYS A N 1
ATOM 2124 C CA . LYS A 1 273 ? 27.635 4.296 -10.633 1.00 85.88 273 LYS A CA 1
ATOM 2125 C C . LYS A 1 273 ? 26.184 3.797 -10.496 1.00 85.88 273 LYS A C 1
ATOM 2127 O O . LYS A 1 273 ? 25.648 3.135 -11.388 1.00 85.88 273 LYS A O 1
ATOM 2132 N N . LYS A 1 274 ? 25.570 4.075 -9.343 1.00 91.81 274 LYS A N 1
ATOM 2133 C CA . LYS A 1 274 ? 24.193 3.692 -9.012 1.00 91.81 274 LYS A CA 1
ATOM 2134 C C . LYS A 1 274 ? 23.303 4.929 -8.915 1.00 91.81 274 LYS A C 1
ATOM 2136 O O . LYS A 1 274 ? 23.710 5.962 -8.392 1.00 91.81 274 LYS A O 1
ATOM 2141 N N . SER A 1 275 ? 22.057 4.839 -9.365 1.00 94.50 275 SER A N 1
ATOM 2142 C CA . SER A 1 275 ? 21.028 5.852 -9.085 1.00 94.50 275 SER A CA 1
ATOM 2143 C C . SER A 1 275 ? 19.763 5.189 -8.553 1.00 94.50 275 SER A C 1
ATOM 2145 O O . SER A 1 275 ? 19.439 4.068 -8.940 1.00 94.50 275 SER A O 1
ATOM 2147 N N . GLU A 1 276 ? 19.076 5.848 -7.626 1.00 95.56 276 GLU A N 1
ATOM 2148 C CA . GLU A 1 276 ? 18.015 5.240 -6.827 1.00 95.56 276 GLU A CA 1
ATOM 2149 C C . GLU A 1 276 ? 16.837 6.188 -6.585 1.00 95.56 276 GLU A C 1
ATOM 2151 O O . GLU A 1 276 ? 17.014 7.389 -6.387 1.00 95.56 276 GLU A O 1
ATOM 2156 N N . ILE A 1 277 ? 15.628 5.627 -6.561 1.00 95.81 277 ILE A N 1
ATOM 2157 C CA . ILE A 1 277 ? 14.395 6.295 -6.135 1.00 95.81 277 ILE A CA 1
ATOM 2158 C C . ILE A 1 277 ? 13.760 5.481 -5.012 1.00 95.81 277 ILE A C 1
ATOM 2160 O O . ILE A 1 277 ? 13.620 4.263 -5.125 1.00 95.81 277 ILE A O 1
ATOM 2164 N N . ILE A 1 278 ? 13.300 6.167 -3.968 1.00 95.81 278 ILE A N 1
ATOM 2165 C CA . ILE A 1 278 ? 12.482 5.585 -2.901 1.00 95.81 278 ILE A CA 1
ATOM 2166 C C . ILE A 1 278 ? 11.106 6.246 -2.925 1.00 95.81 278 ILE A C 1
ATOM 2168 O O . ILE A 1 278 ? 10.993 7.475 -2.888 1.00 95.81 278 ILE A O 1
ATOM 2172 N N . TYR A 1 279 ? 10.049 5.436 -2.973 1.00 95.94 279 TYR A N 1
ATOM 2173 C CA . TYR A 1 279 ? 8.667 5.903 -3.054 1.00 95.94 279 TYR A CA 1
ATOM 2174 C C . TYR A 1 279 ? 7.710 5.069 -2.196 1.00 95.94 279 TYR A C 1
ATOM 2176 O O . TYR A 1 279 ? 8.018 3.956 -1.776 1.00 95.94 279 TYR A O 1
ATOM 2184 N N . THR A 1 280 ? 6.511 5.592 -1.952 1.00 94.88 280 THR A N 1
ATOM 2185 C CA . THR A 1 280 ? 5.434 4.895 -1.236 1.00 94.88 280 THR A CA 1
ATOM 2186 C C . THR A 1 280 ? 4.080 5.088 -1.900 1.00 94.88 280 THR A C 1
ATOM 2188 O O . THR A 1 280 ? 3.867 6.063 -2.621 1.00 94.88 280 THR A O 1
ATOM 2191 N N . VAL A 1 281 ? 3.143 4.191 -1.589 1.00 91.12 281 VAL A N 1
ATOM 2192 C CA . VAL A 1 281 ? 1.711 4.390 -1.830 1.00 91.12 281 VAL A CA 1
ATOM 2193 C C . VAL A 1 281 ? 1.088 4.897 -0.529 1.00 91.12 281 VAL A C 1
ATOM 2195 O O . VAL A 1 281 ? 1.033 4.173 0.462 1.00 91.12 281 VAL A O 1
ATOM 2198 N N . ALA A 1 282 ? 0.628 6.149 -0.525 1.00 81.44 282 ALA A N 1
ATOM 2199 C CA . ALA A 1 282 ? 0.222 6.881 0.676 1.00 81.44 282 ALA A CA 1
ATOM 2200 C C . ALA A 1 282 ? -1.230 6.624 1.125 1.00 81.44 282 ALA A C 1
ATOM 2202 O O . ALA A 1 282 ? -1.608 7.005 2.231 1.00 81.44 282 ALA A O 1
ATOM 2203 N N . ASN A 1 283 ? -2.074 6.033 0.279 1.00 71.06 283 ASN A N 1
ATOM 2204 C CA . ASN A 1 283 ? -3.489 5.772 0.582 1.00 71.06 283 ASN A CA 1
ATOM 2205 C C . ASN A 1 283 ? -3.958 4.385 0.096 1.00 71.06 283 ASN A C 1
ATOM 2207 O O . ASN A 1 283 ? -4.970 4.284 -0.610 1.00 71.06 283 ASN A O 1
ATOM 2211 N N . PRO A 1 284 ? -3.255 3.298 0.444 1.00 69.25 284 PRO A N 1
ATOM 2212 C CA . PRO A 1 284 ? -3.734 1.981 0.073 1.00 69.25 284 PRO A CA 1
ATOM 2213 C C . PRO A 1 284 ? -5.125 1.754 0.689 1.00 69.25 284 PRO A C 1
ATOM 2215 O O . PRO A 1 284 ? -5.370 2.058 1.857 1.00 69.25 284 PRO A O 1
ATOM 2218 N N . SER A 1 285 ? -6.070 1.287 -0.124 1.00 67.69 285 SER A N 1
ATOM 2219 C CA . SER A 1 285 ? -7.465 1.083 0.275 1.00 67.69 285 SER A CA 1
ATOM 2220 C C . SER A 1 285 ? -7.858 -0.370 0.068 1.00 67.69 285 SER A C 1
ATOM 2222 O O . SER A 1 285 ? -7.459 -0.996 -0.913 1.00 67.69 285 SER A O 1
ATOM 2224 N N . SER A 1 286 ? -8.723 -0.886 0.944 1.00 69.75 286 SER A N 1
ATOM 2225 C CA . SER A 1 286 ? -9.328 -2.217 0.799 1.00 69.75 286 SER A CA 1
ATOM 2226 C C . SER A 1 286 ? -10.014 -2.425 -0.553 1.00 69.75 286 SER A C 1
ATOM 2228 O O . SER A 1 286 ? -10.092 -3.558 -1.022 1.00 69.75 286 SER A O 1
ATOM 2230 N N . LEU A 1 287 ? -10.514 -1.351 -1.172 1.00 68.12 287 LEU A N 1
ATOM 2231 C CA . LEU A 1 287 ? -11.227 -1.411 -2.445 1.00 68.12 287 LEU A CA 1
ATOM 2232 C C . LEU A 1 287 ? -10.285 -1.467 -3.656 1.00 68.12 287 LEU A C 1
ATOM 2234 O O . LEU A 1 287 ? -10.688 -1.930 -4.719 1.00 68.12 287 LEU A O 1
ATOM 2238 N N . THR A 1 288 ? -9.058 -0.966 -3.516 1.00 73.25 288 THR A N 1
ATOM 2239 C CA . THR A 1 288 ? -8.198 -0.634 -4.659 1.00 73.25 288 THR A CA 1
ATOM 2240 C C . THR A 1 288 ? -6.901 -1.427 -4.622 1.00 73.25 288 THR A C 1
ATOM 2242 O O . THR A 1 288 ? -6.638 -2.236 -5.508 1.00 73.25 288 THR A O 1
ATOM 2245 N N . TYR A 1 289 ? -6.129 -1.254 -3.556 1.00 86.38 289 TYR A N 1
ATOM 2246 C CA . TYR A 1 289 ? -4.881 -1.947 -3.299 1.00 86.38 289 TYR A CA 1
ATOM 2247 C C . TYR A 1 289 ? -4.809 -2.271 -1.798 1.00 86.38 289 TYR A C 1
ATOM 2249 O O . TYR A 1 289 ? -4.424 -1.408 -1.004 1.00 86.38 289 TYR A O 1
ATOM 2257 N N . PRO A 1 290 ? -5.250 -3.479 -1.388 1.00 87.88 290 PRO A N 1
ATOM 2258 C CA . PRO A 1 290 ? -5.507 -3.821 0.010 1.00 87.88 290 PRO A CA 1
ATOM 2259 C C . PRO A 1 290 ? -4.205 -4.156 0.750 1.00 87.88 290 PRO A C 1
ATOM 2261 O O . PRO A 1 290 ? -3.939 -5.314 1.087 1.00 87.88 290 PRO A O 1
ATOM 2264 N N . VAL A 1 291 ? -3.386 -3.133 0.987 1.00 90.06 291 VAL A N 1
ATOM 2265 C CA . VAL A 1 291 ? -2.143 -3.208 1.761 1.00 90.06 291 VAL A CA 1
ATOM 2266 C C . VAL A 1 291 ? -2.153 -2.207 2.909 1.00 90.06 291 VAL A C 1
ATOM 2268 O O . VAL A 1 291 ? -2.784 -1.159 2.854 1.00 90.06 291 VAL A O 1
ATOM 2271 N N . HIS A 1 292 ? -1.458 -2.545 3.981 1.00 88.25 292 HIS A N 1
ATOM 2272 C CA . HIS A 1 292 ? -1.174 -1.676 5.110 1.00 88.25 292 HIS A CA 1
ATOM 2273 C C . HIS A 1 292 ? -0.089 -0.662 4.770 1.00 88.25 292 HIS A C 1
ATOM 2275 O O . HIS A 1 292 ? -0.224 0.521 5.054 1.00 88.25 292 HIS A O 1
ATOM 2281 N N . THR A 1 293 ? 0.989 -1.144 4.155 1.00 90.31 293 THR A N 1
ATOM 2282 C CA . THR A 1 293 ? 2.147 -0.342 3.771 1.00 90.31 293 THR A CA 1
ATOM 2283 C C . THR A 1 293 ? 2.664 -0.821 2.426 1.00 90.31 293 THR A C 1
ATOM 2285 O O . THR A 1 293 ? 2.596 -2.017 2.127 1.00 90.31 293 THR A O 1
ATOM 2288 N N . HIS A 1 294 ? 3.206 0.109 1.647 1.00 93.44 294 HIS A N 1
ATOM 2289 C CA . HIS A 1 294 ? 3.936 -0.158 0.414 1.00 93.44 294 HIS A CA 1
ATOM 2290 C C . HIS A 1 294 ? 5.131 0.790 0.357 1.00 93.44 294 HIS A C 1
ATOM 2292 O O . HIS A 1 294 ? 4.950 2.008 0.399 1.00 93.44 294 HIS A O 1
ATOM 2298 N N . LEU A 1 295 ? 6.332 0.238 0.249 1.00 95.12 295 LEU A N 1
ATOM 2299 C CA . LEU A 1 295 ? 7.578 0.979 0.101 1.00 95.12 295 LEU A CA 1
ATOM 2300 C C . LEU A 1 295 ? 8.341 0.391 -1.082 1.00 95.12 295 LEU A C 1
ATOM 2302 O O . LEU A 1 295 ? 8.719 -0.778 -1.049 1.00 95.12 295 LEU A O 1
ATOM 2306 N N . GLY A 1 296 ? 8.529 1.189 -2.124 1.00 96.25 296 GLY A N 1
ATOM 2307 C CA . GLY A 1 296 ? 9.276 0.813 -3.311 1.00 96.25 296 GLY A CA 1
ATOM 2308 C C . GLY A 1 296 ? 10.655 1.462 -3.324 1.00 96.25 296 GLY A C 1
ATOM 2309 O O . GLY A 1 296 ? 10.789 2.648 -3.027 1.00 96.25 296 GLY A O 1
ATOM 2310 N N . ARG A 1 297 ? 11.666 0.689 -3.708 1.00 96.75 297 ARG A N 1
ATOM 2311 C CA . ARG A 1 297 ? 13.028 1.124 -4.004 1.00 96.75 297 ARG A CA 1
ATOM 2312 C C . ARG A 1 297 ? 13.357 0.700 -5.430 1.00 96.75 297 ARG A C 1
ATOM 2314 O O . ARG A 1 297 ? 13.323 -0.483 -5.759 1.00 96.75 297 ARG A O 1
ATOM 2321 N N . LEU A 1 298 ? 13.635 1.671 -6.286 1.00 97.12 298 LEU A N 1
ATOM 2322 C CA . LEU A 1 298 ? 14.049 1.457 -7.666 1.00 97.12 298 LEU A CA 1
ATOM 2323 C C . LEU A 1 298 ? 15.523 1.810 -7.782 1.00 97.12 298 LEU A C 1
ATOM 2325 O O . LEU A 1 298 ? 15.917 2.900 -7.389 1.00 97.12 298 LEU A O 1
ATOM 2329 N N . THR A 1 299 ? 16.325 0.910 -8.327 1.00 96.44 299 THR A N 1
ATOM 2330 C CA . THR A 1 299 ? 17.763 1.076 -8.502 1.00 96.44 299 THR A CA 1
ATOM 2331 C C . THR A 1 299 ? 18.140 0.841 -9.958 1.00 96.44 299 THR A C 1
ATOM 2333 O O . THR A 1 299 ? 17.807 -0.194 -10.532 1.00 96.44 299 THR A O 1
ATOM 2336 N N . PHE A 1 300 ? 18.890 1.782 -10.524 1.00 95.38 300 PHE A N 1
ATOM 2337 C CA . PHE A 1 300 ? 19.636 1.614 -11.765 1.00 95.38 300 PHE A CA 1
ATOM 2338 C C . PHE A 1 300 ? 21.108 1.425 -11.421 1.00 95.38 300 PHE A C 1
ATOM 2340 O O . PHE A 1 300 ? 21.697 2.280 -10.756 1.00 95.38 300 PHE A O 1
ATOM 2347 N N . GLN A 1 301 ? 21.696 0.321 -11.870 1.00 93.50 301 GLN A N 1
ATOM 2348 C CA . GLN A 1 301 ? 23.090 -0.020 -11.603 1.00 93.50 301 GLN A CA 1
ATOM 2349 C C . GLN A 1 301 ? 23.787 -0.415 -12.904 1.00 93.50 301 GLN A C 1
ATOM 2351 O O . GLN A 1 301 ? 23.313 -1.299 -13.616 1.00 93.50 301 GLN A O 1
ATOM 2356 N N . ALA A 1 302 ? 24.912 0.230 -13.217 1.00 90.94 302 ALA A N 1
ATOM 2357 C CA . ALA A 1 302 ? 25.728 -0.166 -14.361 1.00 90.94 302 ALA A CA 1
ATOM 2358 C C . ALA A 1 302 ? 26.288 -1.586 -14.161 1.00 90.94 302 ALA A C 1
ATOM 2360 O O . ALA A 1 302 ? 26.728 -1.936 -13.064 1.00 90.94 302 ALA A O 1
ATOM 2361 N N . VAL A 1 303 ? 26.291 -2.408 -15.213 1.00 90.38 303 VAL A N 1
ATOM 2362 C CA . VAL A 1 303 ? 26.871 -3.756 -15.138 1.00 90.38 303 VAL A CA 1
ATOM 2363 C C . VAL A 1 303 ? 28.401 -3.655 -15.089 1.00 90.38 303 VAL A C 1
ATOM 2365 O O . VAL A 1 303 ? 29.022 -2.988 -15.919 1.00 90.38 303 VAL A O 1
ATOM 2368 N N . GLU A 1 304 ? 29.026 -4.319 -14.111 1.00 79.75 304 GLU A N 1
ATOM 2369 C CA . GLU A 1 304 ? 30.486 -4.332 -13.970 1.00 79.75 304 GLU A CA 1
ATOM 2370 C C . GLU A 1 304 ? 31.178 -4.856 -15.239 1.00 79.75 304 GLU A C 1
ATOM 2372 O O . GLU A 1 304 ? 30.792 -5.877 -15.809 1.00 79.75 304 GLU A O 1
ATOM 2377 N N . GLY A 1 305 ? 32.245 -4.172 -15.660 1.00 70.75 305 GLY A N 1
ATOM 2378 C CA . GLY A 1 305 ? 33.049 -4.552 -16.827 1.00 70.75 305 GLY A CA 1
ATOM 2379 C C . GLY A 1 305 ? 32.685 -3.834 -18.130 1.00 70.75 305 GLY A C 1
ATOM 2380 O O . GLY A 1 305 ? 33.452 -3.936 -19.088 1.00 70.75 305 GLY A O 1
ATOM 2381 N N . ALA A 1 306 ? 31.598 -3.059 -18.163 1.00 58.75 306 ALA A N 1
ATOM 2382 C CA . ALA A 1 306 ? 31.292 -2.145 -19.261 1.00 58.75 306 ALA A CA 1
ATOM 2383 C C . ALA A 1 306 ? 31.971 -0.779 -19.015 1.00 58.75 306 ALA A C 1
ATOM 2385 O O . ALA A 1 306 ? 31.834 -0.171 -17.951 1.00 58.75 306 ALA A O 1
ATOM 2386 N N . GLY A 1 307 ? 32.793 -0.312 -19.961 1.00 58.09 307 GLY A N 1
ATOM 2387 C CA . GLY A 1 307 ? 33.515 0.964 -19.830 1.00 58.09 307 GLY A CA 1
ATOM 2388 C C . GLY A 1 307 ? 32.573 2.177 -19.843 1.00 58.09 307 GLY A C 1
ATOM 2389 O O . GLY A 1 307 ? 32.723 3.088 -19.021 1.00 58.09 307 GLY A O 1
ATOM 2390 N N . ALA A 1 308 ? 31.579 2.141 -20.734 1.00 66.19 308 ALA A N 1
ATOM 2391 C CA . ALA A 1 308 ? 30.390 2.992 -20.758 1.00 66.19 308 ALA A CA 1
ATOM 2392 C C . ALA A 1 308 ? 29.188 2.212 -20.183 1.00 66.19 308 ALA A C 1
ATOM 2394 O O . ALA A 1 308 ? 29.276 0.995 -20.020 1.00 66.19 308 ALA A O 1
ATOM 2395 N N . VAL A 1 309 ? 28.091 2.887 -19.811 1.00 69.75 309 VAL A N 1
ATOM 2396 C CA . VAL A 1 309 ? 26.867 2.208 -19.328 1.00 69.75 309 VAL A CA 1
ATOM 2397 C C . VAL A 1 309 ? 26.124 1.627 -20.533 1.00 69.75 309 VAL A C 1
ATOM 2399 O O . VAL A 1 309 ? 25.015 2.038 -20.825 1.00 69.75 309 VAL A O 1
ATOM 2402 N N . ASP A 1 310 ? 26.753 0.710 -21.265 1.00 83.62 310 ASP A N 1
ATOM 2403 C CA . ASP A 1 310 ? 26.131 0.043 -22.416 1.00 83.62 310 ASP A CA 1
ATOM 2404 C C . ASP A 1 310 ? 25.010 -0.890 -21.929 1.00 83.62 310 ASP A C 1
ATOM 2406 O O . ASP A 1 310 ? 23.950 -1.011 -22.540 1.00 83.62 310 ASP A O 1
ATOM 2410 N N . GLU A 1 311 ? 25.220 -1.489 -20.753 1.00 89.62 311 GLU A N 1
ATOM 2411 C CA . GLU A 1 311 ? 24.259 -2.336 -20.059 1.00 89.62 311 GLU A CA 1
ATOM 2412 C C . GLU A 1 311 ? 24.035 -1.862 -18.625 1.00 89.62 311 GLU A C 1
ATOM 2414 O O . GLU A 1 311 ? 24.974 -1.513 -17.896 1.00 89.62 311 GLU A O 1
ATOM 2419 N N . LEU A 1 312 ? 22.779 -1.929 -18.189 1.00 92.44 312 LEU A N 1
ATOM 2420 C CA . LEU A 1 312 ? 22.409 -1.702 -16.799 1.00 92.44 312 LEU A CA 1
ATOM 2421 C C . LEU A 1 312 ? 21.434 -2.760 -16.294 1.00 92.44 312 LEU A C 1
ATOM 2423 O O . LEU A 1 312 ? 20.636 -3.336 -17.040 1.00 92.44 312 LEU A O 1
ATOM 2427 N N . ASP A 1 313 ? 21.492 -2.970 -14.987 1.00 94.31 313 ASP A N 1
ATOM 2428 C CA . ASP A 1 313 ? 20.497 -3.709 -14.237 1.00 94.31 313 ASP A CA 1
ATOM 2429 C C . ASP A 1 313 ? 19.492 -2.713 -13.630 1.00 94.31 313 ASP A C 1
ATOM 2431 O O . ASP A 1 313 ? 19.851 -1.817 -12.860 1.00 94.31 313 ASP A O 1
ATOM 2435 N N . LEU A 1 314 ? 18.218 -2.889 -13.982 1.00 96.00 314 LEU A N 1
ATOM 2436 C CA . LEU A 1 314 ? 17.073 -2.269 -13.329 1.00 96.00 314 LEU A CA 1
ATOM 2437 C C . LEU A 1 314 ? 16.582 -3.210 -12.230 1.00 96.00 314 LEU A C 1
ATOM 2439 O O . LEU A 1 314 ? 16.068 -4.294 -12.514 1.00 96.00 314 LEU A O 1
ATOM 2443 N N . ILE A 1 315 ? 16.741 -2.798 -10.978 1.00 97.06 315 ILE A N 1
ATOM 2444 C CA . ILE A 1 315 ? 16.340 -3.563 -9.797 1.00 97.06 315 ILE A CA 1
ATOM 2445 C C . ILE A 1 315 ? 15.200 -2.815 -9.115 1.00 97.06 315 ILE A C 1
ATOM 2447 O O . ILE A 1 315 ? 15.346 -1.657 -8.730 1.00 97.06 315 ILE A O 1
ATOM 2451 N N . TRP A 1 316 ? 14.061 -3.476 -8.962 1.00 97.44 316 TRP A N 1
ATOM 2452 C CA . TRP A 1 316 ? 12.883 -2.934 -8.309 1.00 97.44 316 TRP A CA 1
ATOM 2453 C C . TRP A 1 316 ? 12.501 -3.795 -7.114 1.00 97.44 316 TRP A C 1
ATOM 2455 O O . TRP A 1 316 ? 12.044 -4.928 -7.253 1.00 97.44 316 TRP A O 1
ATOM 2465 N N . GLU A 1 317 ? 12.691 -3.234 -5.931 1.00 97.44 317 GLU A N 1
ATOM 2466 C CA . GLU A 1 317 ? 12.386 -3.849 -4.650 1.00 97.44 317 GLU A CA 1
ATOM 2467 C C . GLU A 1 317 ? 11.132 -3.209 -4.067 1.00 97.44 317 GLU A C 1
ATOM 2469 O O . GLU A 1 317 ? 11.057 -1.990 -3.933 1.00 97.44 317 GLU A O 1
ATOM 2474 N N . VAL A 1 318 ? 10.127 -4.010 -3.728 1.00 96.62 318 VAL A N 1
ATOM 2475 C CA . VAL A 1 318 ? 8.871 -3.508 -3.171 1.00 96.62 318 VAL A CA 1
ATOM 2476 C C . VAL A 1 318 ? 8.517 -4.276 -1.912 1.00 96.62 318 VAL A C 1
ATOM 2478 O O . VAL A 1 318 ? 8.189 -5.461 -1.956 1.00 96.62 318 VAL A O 1
ATOM 2481 N N . ASN A 1 319 ? 8.549 -3.566 -0.788 1.00 95.38 319 ASN A N 1
ATOM 2482 C CA . ASN A 1 319 ? 8.108 -4.061 0.502 1.00 95.38 319 ASN A CA 1
ATOM 2483 C C . ASN A 1 319 ? 6.644 -3.739 0.738 1.00 95.38 319 ASN A C 1
ATOM 2485 O O . ASN A 1 319 ? 6.237 -2.575 0.748 1.00 95.38 319 ASN A O 1
ATOM 2489 N N . ILE A 1 320 ? 5.853 -4.777 0.985 1.00 94.19 320 ILE A N 1
ATOM 2490 C CA . ILE A 1 320 ? 4.419 -4.647 1.220 1.00 94.19 320 ILE A CA 1
ATOM 2491 C C . ILE A 1 320 ? 3.994 -5.398 2.474 1.00 94.19 320 ILE A C 1
ATOM 2493 O O . ILE A 1 320 ? 4.535 -6.444 2.829 1.00 94.19 320 ILE A O 1
ATOM 2497 N N . ARG A 1 321 ? 2.950 -4.887 3.119 1.00 92.56 321 ARG A N 1
ATOM 2498 C CA . ARG A 1 321 ? 2.218 -5.601 4.169 1.00 92.56 321 ARG A CA 1
ATOM 2499 C C . ARG A 1 321 ? 0.773 -5.763 3.710 1.00 92.56 321 ARG A C 1
ATOM 2501 O O . ARG A 1 321 ? 0.019 -4.803 3.809 1.00 92.56 321 ARG A O 1
ATOM 2508 N N . PRO A 1 322 ? 0.368 -6.901 3.130 1.00 91.06 322 PRO A N 1
ATOM 2509 C CA . PRO A 1 322 ? -0.989 -7.066 2.621 1.00 91.06 322 PRO A CA 1
ATOM 2510 C C . PRO A 1 322 ? -2.014 -7.153 3.754 1.00 91.06 322 PRO A C 1
ATOM 2512 O O . PRO A 1 322 ? -1.710 -7.638 4.842 1.00 91.06 322 PRO A O 1
ATOM 2515 N N . TYR A 1 323 ? -3.255 -6.751 3.472 1.00 88.12 323 TYR A N 1
ATOM 2516 C CA . TYR A 1 323 ? -4.380 -7.035 4.362 1.00 88.12 323 TYR A CA 1
ATOM 2517 C C . TYR A 1 323 ? -4.591 -8.540 4.496 1.00 88.12 323 TYR A C 1
ATOM 2519 O O . TYR A 1 323 ? -4.270 -9.330 3.593 1.00 88.12 323 TYR A O 1
ATOM 2527 N N . ARG A 1 324 ? -5.212 -8.946 5.605 1.00 83.69 324 ARG A N 1
ATOM 2528 C CA . ARG A 1 324 ? -5.528 -10.351 5.847 1.00 83.69 324 ARG A CA 1
ATOM 2529 C C . ARG A 1 324 ? -6.308 -10.957 4.680 1.00 83.69 324 ARG A C 1
ATOM 2531 O O . ARG A 1 324 ? -7.360 -10.466 4.283 1.00 83.69 324 ARG A O 1
ATOM 2538 N N . GLY A 1 325 ? -5.818 -12.093 4.185 1.00 85.81 325 GLY A N 1
ATOM 2539 C CA . GLY A 1 325 ? -6.468 -12.852 3.113 1.00 85.81 325 GLY A CA 1
ATOM 2540 C C . GLY A 1 325 ? -6.302 -12.249 1.716 1.00 85.81 325 GLY A C 1
ATOM 2541 O O . GLY A 1 325 ? -6.696 -12.892 0.746 1.00 85.81 325 GLY A O 1
ATOM 2542 N N . SER A 1 326 ? -5.676 -11.076 1.605 1.00 87.56 326 SER A N 1
ATOM 2543 C CA . SER A 1 326 ? -5.404 -10.406 0.333 1.00 87.56 326 SER A CA 1
ATOM 2544 C C . SER A 1 326 ? -3.999 -10.677 -0.199 1.00 87.56 326 SER A C 1
ATOM 2546 O O . SER A 1 326 ? -3.716 -10.299 -1.328 1.00 87.56 326 SER A O 1
ATOM 2548 N N . GLU A 1 327 ? -3.128 -11.352 0.560 1.00 89.75 327 GLU A N 1
ATOM 2549 C CA . GLU A 1 327 ? -1.721 -11.584 0.193 1.00 89.75 327 GLU A CA 1
ATOM 2550 C C . GLU A 1 327 ? -1.550 -12.114 -1.234 1.00 89.75 327 GLU A C 1
ATOM 2552 O O . GLU A 1 327 ? -0.818 -11.515 -2.011 1.00 89.75 327 GLU A O 1
ATOM 2557 N N . ALA A 1 328 ? -2.249 -13.189 -1.610 1.00 88.94 328 ALA A N 1
ATOM 2558 C CA . ALA A 1 328 ? -2.118 -13.772 -2.946 1.00 88.94 328 ALA A CA 1
ATOM 2559 C C . ALA A 1 328 ? -2.510 -12.780 -4.055 1.00 88.94 328 ALA A C 1
ATOM 2561 O O . ALA A 1 328 ? -1.808 -12.658 -5.053 1.00 88.94 328 ALA A O 1
ATOM 2562 N N . PHE A 1 329 ? -3.606 -12.043 -3.855 1.00 88.62 329 PHE A N 1
ATOM 2563 C CA . PHE A 1 329 ? -4.051 -11.018 -4.797 1.00 88.62 329 PHE A CA 1
ATOM 2564 C C . PHE A 1 329 ? -3.033 -9.882 -4.904 1.00 88.62 329 PHE A C 1
ATOM 2566 O O . PHE A 1 329 ? -2.651 -9.507 -6.007 1.00 88.62 329 PHE A O 1
ATOM 2573 N N . VAL A 1 330 ? -2.571 -9.362 -3.765 1.00 90.88 330 VAL A N 1
ATOM 2574 C CA . VAL A 1 330 ? -1.609 -8.261 -3.714 1.00 90.88 330 VAL A CA 1
ATOM 2575 C C . VAL A 1 330 ? -0.285 -8.674 -4.352 1.00 90.88 330 VAL A C 1
ATOM 2577 O O . VAL A 1 330 ? 0.253 -7.895 -5.134 1.00 90.88 330 VAL A O 1
ATOM 2580 N N . LYS A 1 331 ? 0.218 -9.884 -4.070 1.00 92.00 331 LYS A N 1
ATOM 2581 C CA . LYS A 1 331 ? 1.437 -10.422 -4.687 1.00 92.00 331 LYS A CA 1
ATOM 2582 C C . LYS A 1 331 ? 1.319 -10.437 -6.208 1.00 92.00 331 LYS A C 1
ATOM 2584 O O . LYS A 1 331 ? 2.080 -9.747 -6.875 1.00 92.00 331 LYS A O 1
ATOM 2589 N N . THR A 1 332 ? 0.300 -11.118 -6.737 1.00 88.88 332 THR A N 1
ATOM 2590 C CA . THR A 1 332 ? 0.078 -11.214 -8.186 1.00 88.88 332 THR A CA 1
ATOM 2591 C C . THR A 1 332 ? -0.128 -9.847 -8.831 1.00 88.88 332 THR A C 1
ATOM 2593 O O . THR A 1 332 ? 0.438 -9.583 -9.888 1.00 88.88 332 THR A O 1
ATOM 2596 N N . LEU A 1 333 ? -0.914 -8.961 -8.212 1.00 88.56 333 LEU A N 1
ATOM 2597 C CA . LEU A 1 333 ? -1.153 -7.622 -8.747 1.00 88.56 333 LEU A CA 1
ATOM 2598 C C . LEU A 1 333 ? 0.141 -6.800 -8.796 1.00 88.56 333 LEU A C 1
ATOM 2600 O O . LEU A 1 333 ? 0.412 -6.158 -9.806 1.00 88.56 333 LEU A O 1
ATOM 2604 N N . THR A 1 334 ? 0.943 -6.844 -7.730 1.00 91.62 334 THR A N 1
ATOM 2605 C CA . THR A 1 334 ? 2.189 -6.073 -7.619 1.00 91.62 334 THR A CA 1
ATOM 2606 C C . THR A 1 334 ? 3.228 -6.597 -8.610 1.00 91.62 334 THR A C 1
ATOM 2608 O O . THR A 1 334 ? 3.754 -5.812 -9.390 1.00 91.62 334 THR A O 1
ATOM 2611 N N . GLU A 1 335 ? 3.452 -7.916 -8.666 1.00 90.62 335 GLU A N 1
ATOM 2612 C CA . GLU A 1 335 ? 4.317 -8.553 -9.674 1.00 90.62 335 GLU A CA 1
ATOM 2613 C C . GLU A 1 335 ? 3.920 -8.160 -11.092 1.00 90.62 335 GLU A C 1
ATOM 2615 O O . GLU A 1 335 ? 4.771 -7.787 -11.894 1.00 90.62 335 GLU A O 1
ATOM 2620 N N . THR A 1 336 ? 2.624 -8.218 -11.395 1.00 87.56 336 THR A N 1
ATOM 2621 C CA . THR A 1 336 ? 2.114 -7.897 -12.727 1.00 87.56 336 THR A CA 1
ATOM 2622 C C . THR A 1 336 ? 2.399 -6.442 -13.083 1.00 87.56 336 THR A C 1
ATOM 2624 O O . THR A 1 336 ? 2.952 -6.172 -14.144 1.00 87.56 336 THR A O 1
ATOM 2627 N N . ILE A 1 337 ? 2.043 -5.500 -12.203 1.00 88.94 337 ILE A N 1
ATOM 2628 C CA . ILE A 1 337 ? 2.229 -4.067 -12.457 1.00 88.94 337 ILE A CA 1
ATOM 2629 C C . ILE A 1 337 ? 3.714 -3.738 -12.636 1.00 88.94 337 ILE A C 1
ATOM 2631 O O . ILE A 1 337 ? 4.065 -3.051 -13.594 1.00 88.94 337 ILE A O 1
ATOM 2635 N N . LEU A 1 338 ? 4.588 -4.258 -11.767 1.00 91.56 338 LEU A N 1
ATOM 2636 C CA . LEU A 1 338 ? 6.030 -4.036 -11.886 1.00 91.56 338 LEU A CA 1
ATOM 2637 C C . LEU A 1 338 ? 6.590 -4.631 -13.173 1.00 91.56 338 LEU A C 1
ATOM 2639 O O . LEU A 1 338 ? 7.336 -3.958 -13.878 1.00 91.56 338 LEU A O 1
ATOM 2643 N N . SER A 1 339 ? 6.194 -5.859 -13.512 1.00 89.56 339 SER A N 1
ATOM 2644 C CA . SER A 1 339 ? 6.654 -6.516 -14.737 1.00 89.56 339 SER A CA 1
ATOM 2645 C C . SER A 1 339 ? 6.270 -5.708 -15.973 1.00 89.56 339 SER A C 1
ATOM 2647 O O . SER A 1 339 ? 7.101 -5.526 -16.860 1.00 89.56 339 SER A O 1
ATOM 2649 N N . ILE A 1 340 ? 5.044 -5.169 -16.010 1.00 88.81 340 ILE A N 1
ATOM 2650 C CA . ILE A 1 340 ? 4.596 -4.292 -17.096 1.00 88.81 340 ILE A CA 1
ATOM 2651 C C . ILE A 1 340 ? 5.448 -3.024 -17.132 1.00 88.81 340 ILE A C 1
ATOM 2653 O O . ILE A 1 340 ? 6.011 -2.724 -18.178 1.00 88.81 340 ILE A O 1
ATOM 2657 N N . TYR A 1 341 ? 5.609 -2.311 -16.013 1.00 92.12 341 TYR A N 1
ATOM 2658 C CA . TYR A 1 341 ? 6.412 -1.086 -15.989 1.00 92.12 341 TYR A CA 1
ATOM 2659 C C . TYR A 1 341 ? 7.857 -1.311 -16.437 1.00 92.12 341 TYR A C 1
ATOM 2661 O O . TYR A 1 341 ? 8.360 -0.561 -17.270 1.00 92.12 341 TYR A O 1
ATOM 2669 N N . MET A 1 342 ? 8.528 -2.337 -15.907 1.00 93.69 342 MET A N 1
ATOM 2670 C CA . MET A 1 342 ? 9.918 -2.644 -16.254 1.00 93.69 342 MET A CA 1
ATOM 2671 C C . MET A 1 342 ? 10.056 -2.987 -17.739 1.00 93.69 342 MET A C 1
ATOM 2673 O O . MET A 1 342 ? 10.979 -2.521 -18.401 1.00 93.69 342 MET A O 1
ATOM 2677 N N . THR A 1 343 ? 9.109 -3.754 -18.276 1.00 90.44 343 THR A N 1
ATOM 2678 C CA . THR A 1 343 ? 9.093 -4.175 -19.680 1.00 90.44 343 THR A CA 1
ATOM 2679 C C . THR A 1 343 ? 8.808 -3.018 -20.635 1.00 90.44 343 THR A C 1
ATOM 2681 O O . THR A 1 343 ? 9.532 -2.828 -21.616 1.00 90.44 343 THR A O 1
ATOM 2684 N N . CYS A 1 344 ? 7.780 -2.221 -20.338 1.00 92.31 344 CYS A N 1
ATOM 2685 C CA . CYS A 1 344 ? 7.441 -1.014 -21.085 1.00 92.31 344 CYS A CA 1
ATOM 2686 C C . CYS A 1 344 ? 8.623 -0.044 -21.087 1.00 92.31 344 CYS A C 1
ATOM 2688 O O . CYS A 1 344 ? 9.010 0.448 -22.139 1.00 92.31 344 CYS A O 1
ATOM 2690 N N . PHE A 1 345 ? 9.258 0.169 -19.930 1.00 94.81 345 PHE A N 1
ATOM 2691 C CA . PHE A 1 345 ? 10.408 1.061 -19.828 1.00 94.81 345 PHE A CA 1
ATOM 2692 C C . PHE A 1 345 ? 11.634 0.545 -20.589 1.00 94.81 345 PHE A C 1
ATOM 2694 O O . PHE A 1 345 ? 12.273 1.312 -21.304 1.00 94.81 345 PHE A O 1
ATOM 2701 N N . LYS A 1 346 ? 11.945 -0.754 -20.502 1.00 93.31 346 LYS A N 1
ATOM 2702 C CA . LYS A 1 346 ? 13.005 -1.362 -21.319 1.00 93.31 346 LYS A CA 1
ATOM 2703 C C . LYS A 1 346 ? 12.745 -1.135 -22.807 1.00 93.31 346 LYS A C 1
ATOM 2705 O O . LYS A 1 346 ? 13.629 -0.680 -23.521 1.00 93.31 346 LYS A O 1
ATOM 2710 N N . THR A 1 347 ? 11.517 -1.387 -23.252 1.00 91.81 347 THR A N 1
ATOM 2711 C CA . THR A 1 347 ? 11.116 -1.188 -24.650 1.00 91.81 347 THR A CA 1
ATOM 2712 C C . THR A 1 347 ? 11.201 0.282 -25.059 1.00 91.81 347 THR A C 1
ATOM 2714 O O . THR A 1 347 ? 11.717 0.579 -26.130 1.00 91.81 347 THR A O 1
ATOM 2717 N N . HIS A 1 348 ? 10.780 1.204 -24.190 1.00 93.56 348 HIS A N 1
ATOM 2718 C CA . HIS A 1 348 ? 10.904 2.646 -24.403 1.00 93.56 348 HIS A CA 1
ATOM 2719 C C . HIS A 1 348 ? 12.361 3.072 -24.624 1.00 93.56 348 HIS A C 1
ATOM 2721 O O . HIS A 1 348 ? 12.651 3.914 -25.471 1.00 93.56 348 HIS A O 1
ATOM 2727 N N . MET A 1 349 ? 13.281 2.465 -23.875 1.00 92.56 349 MET A N 1
ATOM 2728 C CA . MET A 1 349 ? 14.707 2.765 -23.945 1.00 92.56 349 MET A CA 1
ATOM 2729 C C . MET A 1 349 ? 15.383 2.125 -25.160 1.00 92.56 349 MET A C 1
ATOM 2731 O O . MET A 1 349 ? 16.186 2.780 -25.815 1.00 92.56 349 MET A O 1
ATOM 2735 N N . GLU A 1 350 ? 15.051 0.878 -25.492 1.00 91.31 350 GLU A N 1
ATOM 2736 C CA . GLU A 1 350 ? 15.698 0.129 -26.579 1.00 91.31 350 GLU A CA 1
ATOM 2737 C C . GLU A 1 350 ? 15.091 0.428 -27.962 1.00 91.31 350 GLU A C 1
ATOM 2739 O O . GLU A 1 350 ? 15.782 0.336 -28.978 1.00 91.31 350 GLU A O 1
ATOM 2744 N N . ARG A 1 351 ? 13.799 0.773 -28.020 1.00 91.44 351 ARG A N 1
ATOM 2745 C CA . ARG A 1 351 ? 13.008 0.927 -29.255 1.00 91.44 351 ARG A CA 1
ATOM 2746 C C . ARG A 1 351 ? 12.125 2.188 -29.209 1.00 91.44 351 ARG A C 1
ATOM 2748 O O . ARG A 1 351 ? 10.902 2.101 -29.353 1.00 91.44 351 ARG A O 1
ATOM 2755 N N . PRO A 1 352 ? 12.712 3.382 -28.998 1.00 90.75 352 PRO A N 1
ATOM 2756 C CA . PRO A 1 352 ? 11.943 4.601 -28.775 1.00 90.75 352 PRO A CA 1
ATOM 2757 C C . PRO A 1 352 ? 11.079 4.971 -29.989 1.00 90.75 352 PRO A C 1
ATOM 2759 O O . PRO A 1 352 ? 11.576 5.134 -31.105 1.00 90.75 352 PRO A O 1
ATOM 2762 N N . GLY A 1 353 ? 9.778 5.163 -29.750 1.00 91.19 353 GLY A N 1
ATOM 2763 C CA . GLY A 1 353 ? 8.816 5.627 -30.755 1.00 91.19 353 GLY A CA 1
ATOM 2764 C C . GLY A 1 353 ? 8.401 4.578 -31.788 1.00 91.19 353 GLY A C 1
ATOM 2765 O O . GLY A 1 353 ? 7.766 4.930 -32.785 1.00 91.19 353 GLY A O 1
ATOM 2766 N N . GLU A 1 354 ? 8.751 3.308 -31.581 1.00 94.12 354 GLU A N 1
ATOM 2767 C CA . GLU A 1 354 ? 8.291 2.232 -32.447 1.00 94.12 354 GLU A CA 1
ATOM 2768 C C . GLU A 1 354 ? 6.784 1.995 -32.290 1.00 94.12 354 GLU A C 1
ATOM 2770 O O . GLU A 1 354 ? 6.230 2.054 -31.195 1.00 94.12 354 GLU A O 1
ATOM 2775 N N . MET A 1 355 ? 6.096 1.730 -33.400 1.00 94.38 355 MET A N 1
ATOM 2776 C CA . MET A 1 355 ? 4.638 1.629 -33.437 1.00 94.38 355 MET A CA 1
ATOM 2777 C C . MET A 1 355 ? 4.200 0.262 -33.964 1.00 94.38 355 MET A C 1
ATOM 2779 O O . MET A 1 355 ? 4.733 -0.223 -34.960 1.00 94.38 355 MET A O 1
ATOM 2783 N N . VAL A 1 356 ? 3.170 -0.318 -33.348 1.00 91.25 356 VAL A N 1
ATOM 2784 C CA . VAL A 1 356 ? 2.482 -1.518 -33.826 1.00 91.25 356 VAL A CA 1
ATOM 2785 C C . VAL A 1 356 ? 1.150 -1.155 -34.483 1.00 91.25 356 VAL A C 1
ATOM 2787 O O . VAL A 1 356 ? 0.338 -0.394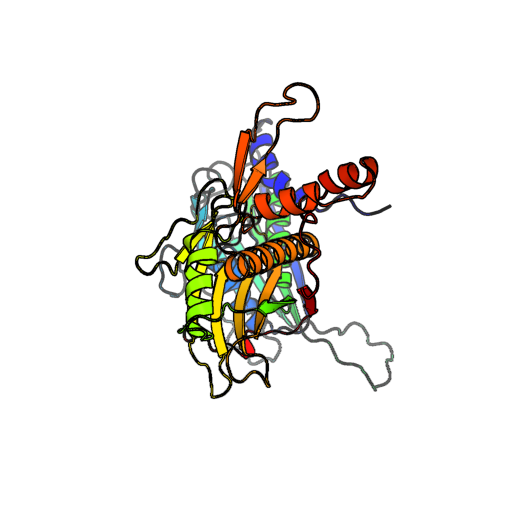 -33.949 1.00 91.25 356 VAL A O 1
ATOM 2790 N N . ASP A 1 357 ? 0.924 -1.720 -35.664 1.00 91.50 357 ASP A N 1
ATOM 2791 C CA . ASP A 1 357 ? -0.296 -1.548 -36.445 1.00 91.50 357 ASP A CA 1
ATOM 2792 C C . ASP A 1 357 ? -1.451 -2.398 -35.896 1.00 91.50 357 ASP A C 1
ATOM 2794 O O . ASP A 1 357 ? -1.334 -3.617 -35.746 1.00 91.50 357 ASP A O 1
ATOM 2798 N N . VAL A 1 358 ? -2.619 -1.783 -35.689 1.00 85.56 358 VAL A N 1
ATOM 2799 C CA . VAL A 1 358 ? -3.834 -2.491 -35.264 1.00 85.56 358 VAL A CA 1
ATOM 2800 C C . VAL A 1 358 ? -4.770 -2.706 -36.439 1.00 85.56 358 VAL A C 1
ATOM 2802 O O . VAL A 1 358 ? -5.248 -1.759 -37.060 1.00 85.56 358 VAL A O 1
ATOM 2805 N N . TYR A 1 359 ? -5.095 -3.963 -36.722 1.00 83.00 359 TYR A N 1
ATOM 2806 C CA . TYR A 1 359 ? -5.959 -4.344 -37.838 1.00 83.00 359 TYR A CA 1
ATOM 2807 C C . TYR A 1 359 ? -7.372 -4.717 -37.375 1.00 83.00 359 TYR A C 1
ATOM 2809 O O . TYR A 1 359 ? -7.594 -5.161 -36.249 1.00 83.00 359 TYR A O 1
ATOM 2817 N N . ALA A 1 360 ? -8.355 -4.565 -38.267 1.00 77.56 360 ALA A N 1
ATOM 2818 C CA . ALA A 1 360 ? -9.727 -4.980 -37.988 1.00 77.56 360 ALA A CA 1
ATOM 2819 C C . ALA A 1 360 ? -9.829 -6.507 -37.766 1.00 77.56 360 ALA A C 1
ATOM 2821 O O . ALA A 1 360 ? -9.119 -7.265 -38.437 1.00 77.56 360 ALA A O 1
ATOM 2822 N N . PRO A 1 361 ? -10.762 -6.983 -36.913 1.00 73.75 361 PRO A N 1
ATOM 2823 C CA . PRO A 1 361 ? -10.979 -8.410 -36.691 1.00 73.75 361 PRO A CA 1
ATOM 2824 C C . PRO A 1 361 ? -11.171 -9.160 -38.016 1.00 73.75 361 PRO A C 1
ATOM 2826 O O . PRO A 1 361 ? -11.934 -8.722 -38.888 1.00 73.75 361 PRO A O 1
ATOM 2829 N N . ARG A 1 362 ? -10.452 -10.281 -38.175 1.00 64.25 362 ARG A N 1
ATOM 2830 C CA . ARG A 1 362 ? -10.366 -11.077 -39.412 1.00 64.25 362 ARG A CA 1
ATOM 2831 C C . ARG A 1 362 ? -11.768 -11.322 -39.994 1.00 64.25 362 ARG A C 1
ATOM 2833 O O . ARG A 1 362 ? -12.547 -12.084 -39.434 1.00 64.25 362 ARG A O 1
ATOM 2840 N N . GLY A 1 363 ? -12.095 -10.699 -41.132 1.00 49.91 363 GLY A N 1
ATOM 2841 C CA . GLY A 1 363 ? -13.305 -11.065 -41.881 1.00 49.91 363 GLY A CA 1
ATOM 2842 C C . GLY A 1 363 ? -13.912 -10.037 -42.834 1.00 49.91 363 GLY A C 1
ATOM 2843 O O . GLY A 1 363 ? -14.589 -10.453 -43.769 1.00 49.91 363 GLY A O 1
ATOM 2844 N N . LYS A 1 364 ? -13.706 -8.721 -42.660 1.00 51.56 364 LYS A N 1
ATOM 2845 C CA . LYS A 1 364 ? -14.454 -7.725 -43.473 1.00 51.56 364 LYS A CA 1
ATOM 2846 C C . LYS A 1 364 ? -13.660 -6.551 -44.052 1.00 51.56 364 LYS A C 1
ATOM 2848 O O . LYS A 1 364 ? -14.249 -5.720 -44.737 1.00 51.56 364 LYS A O 1
ATOM 2853 N N . MET A 1 365 ? -12.345 -6.478 -43.836 1.00 54.38 365 MET A N 1
ATOM 2854 C CA . MET A 1 365 ? -11.521 -5.357 -44.318 1.00 54.38 365 MET A CA 1
ATOM 2855 C C . MET A 1 365 ? -10.162 -5.790 -44.890 1.00 54.38 365 MET A C 1
ATOM 2857 O O . MET A 1 365 ? -9.150 -5.148 -44.639 1.00 54.38 365 MET A O 1
ATOM 2861 N N . LYS A 1 366 ? -10.111 -6.866 -45.688 1.00 52.53 366 LYS A N 1
ATOM 2862 C CA . LYS A 1 366 ? -8.900 -7.159 -46.478 1.00 52.53 366 LYS A CA 1
ATOM 2863 C C . LYS A 1 366 ? -8.634 -5.980 -47.432 1.00 52.53 366 LYS A C 1
ATOM 2865 O O . LYS A 1 366 ? -9.443 -5.739 -48.322 1.00 52.53 366 LYS A O 1
ATOM 2870 N N . GLY A 1 367 ? -7.537 -5.249 -47.223 1.00 69.44 367 GLY A N 1
ATOM 2871 C CA . GLY A 1 367 ? -7.080 -4.157 -48.096 1.00 69.44 367 GLY A CA 1
ATOM 2872 C C . GLY A 1 367 ? -7.350 -2.730 -47.603 1.00 69.44 367 GLY A C 1
ATOM 2873 O O . GLY A 1 367 ? -6.923 -1.786 -48.261 1.00 69.44 367 GLY A O 1
ATOM 2874 N N . LYS A 1 368 ? -8.015 -2.543 -46.457 1.00 72.94 368 LYS A N 1
ATOM 2875 C CA . LYS A 1 368 ? -7.969 -1.264 -45.731 1.00 72.94 368 LYS A CA 1
ATOM 2876 C C . LYS A 1 368 ? -6.817 -1.394 -44.740 1.00 72.94 368 LYS A C 1
ATOM 2878 O O . LYS A 1 368 ? -6.772 -2.409 -44.055 1.00 72.94 368 LYS A O 1
ATOM 2883 N N . GLY A 1 369 ? -5.867 -0.461 -44.755 1.00 82.31 369 GLY A N 1
ATOM 2884 C CA . GLY A 1 369 ? -4.686 -0.474 -43.884 1.00 82.31 369 GLY A CA 1
ATOM 2885 C C . GLY A 1 369 ? -5.017 -0.509 -42.378 1.00 82.31 369 GLY A C 1
ATOM 2886 O O . GLY A 1 369 ? -6.162 -0.776 -42.002 1.00 82.31 369 GLY A O 1
ATOM 2887 N N . PRO A 1 370 ? -4.039 -0.250 -41.499 1.00 87.75 370 PRO A N 1
ATOM 2888 C CA . PRO A 1 370 ? -4.270 -0.275 -40.056 1.00 87.75 370 PRO A CA 1
ATOM 2889 C C . PRO A 1 370 ? -5.398 0.684 -39.638 1.00 87.75 370 PRO A C 1
ATOM 2891 O O . PRO A 1 370 ? -5.565 1.761 -40.210 1.00 87.75 370 PRO A O 1
ATOM 2894 N N . LEU A 1 371 ? -6.195 0.275 -38.647 1.00 87.31 371 LEU A N 1
ATOM 2895 C CA . LEU A 1 371 ? -7.241 1.096 -38.032 1.00 87.31 371 LEU A CA 1
ATOM 2896 C C . LEU A 1 371 ? -6.632 2.246 -37.225 1.00 87.31 371 LEU A C 1
ATOM 2898 O O . LEU A 1 371 ? -7.135 3.365 -37.270 1.00 87.31 371 LEU A O 1
ATOM 2902 N N . PHE A 1 372 ? -5.580 1.943 -36.471 1.00 90.75 372 PHE A N 1
ATOM 2903 C CA . PHE A 1 372 ? -4.777 2.876 -35.692 1.00 90.75 372 PHE A CA 1
ATOM 2904 C C . PHE A 1 372 ? -3.428 2.223 -35.375 1.00 90.75 372 PHE A C 1
ATOM 2906 O O . PHE A 1 372 ? -3.239 1.031 -35.622 1.00 90.75 372 PHE A O 1
ATOM 2913 N N . GLN A 1 373 ? -2.503 3.012 -34.839 1.00 92.50 373 GLN A N 1
ATOM 2914 C CA . GLN A 1 373 ? -1.194 2.556 -34.390 1.00 92.50 373 GLN A CA 1
ATOM 2915 C C . GLN A 1 373 ? -1.054 2.805 -32.891 1.00 92.50 373 GLN A C 1
ATOM 2917 O O . GLN A 1 373 ? -1.613 3.771 -32.367 1.00 92.50 373 GLN A O 1
ATOM 2922 N N . VAL A 1 374 ? -0.325 1.930 -32.209 1.00 91.62 374 VAL A N 1
ATOM 2923 C CA . VAL A 1 374 ? -0.060 2.014 -30.768 1.00 91.62 374 VAL A CA 1
ATOM 2924 C C . VAL A 1 374 ? 1.446 1.935 -30.558 1.00 91.62 374 VAL A C 1
ATOM 2926 O O . VAL A 1 374 ? 2.102 1.169 -31.252 1.00 91.62 374 VAL A O 1
ATOM 2929 N N . ASN A 1 375 ? 2.002 2.709 -29.627 1.00 93.38 375 ASN A N 1
ATOM 2930 C CA . ASN A 1 375 ? 3.429 2.620 -29.319 1.00 93.38 375 ASN A CA 1
ATOM 2931 C C . ASN A 1 375 ? 3.740 1.266 -28.667 1.00 93.38 375 ASN A C 1
ATOM 2933 O O . ASN A 1 375 ? 3.011 0.837 -27.766 1.00 93.38 375 ASN A O 1
ATOM 2937 N N . VAL A 1 376 ? 4.787 0.592 -29.143 1.00 91.69 376 VAL A N 1
ATOM 2938 C CA . VAL A 1 376 ? 5.227 -0.722 -28.652 1.00 91.69 376 VAL A CA 1
ATOM 2939 C C . VAL A 1 376 ? 5.655 -0.651 -27.183 1.00 91.69 376 VAL A C 1
ATOM 2941 O O . VAL A 1 376 ? 5.455 -1.613 -26.449 1.00 91.69 376 VAL A O 1
ATOM 2944 N N . ASP A 1 377 ? 6.133 0.508 -26.719 1.00 90.94 377 ASP A N 1
ATOM 2945 C CA . ASP A 1 377 ? 6.475 0.751 -25.312 1.00 90.94 377 ASP A CA 1
ATOM 2946 C C . ASP A 1 377 ? 5.264 0.869 -24.364 1.00 90.94 377 ASP A C 1
ATOM 2948 O O . ASP A 1 377 ? 5.429 1.032 -23.157 1.00 90.94 377 ASP A O 1
ATOM 2952 N N . SER A 1 378 ? 4.037 0.746 -24.875 1.00 90.88 378 SER A N 1
ATOM 2953 C CA . SER A 1 378 ? 2.834 0.624 -24.052 1.00 90.88 378 SER A CA 1
ATOM 2954 C C . SER A 1 378 ? 2.464 -0.837 -23.805 1.00 90.88 378 SER A C 1
ATOM 2956 O O . SER A 1 378 ? 2.719 -1.702 -24.640 1.00 90.88 378 SER A O 1
ATOM 2958 N N . TRP A 1 379 ? 1.753 -1.118 -22.710 1.00 88.31 379 TRP A N 1
ATOM 2959 C CA . TRP A 1 379 ? 1.230 -2.455 -22.420 1.00 88.31 379 TRP A CA 1
ATOM 2960 C C . TRP A 1 379 ? 0.411 -2.996 -23.593 1.00 88.31 379 TRP A C 1
ATOM 2962 O O . TRP A 1 379 ? 0.618 -4.120 -24.035 1.00 88.31 379 TRP A O 1
ATOM 2972 N N . LEU A 1 380 ? -0.494 -2.177 -24.141 1.00 87.81 380 LEU A N 1
ATOM 2973 C CA . LEU A 1 380 ? -1.312 -2.582 -25.280 1.00 87.81 380 LEU A CA 1
ATOM 2974 C C . LEU A 1 380 ? -0.449 -2.840 -26.523 1.00 87.81 380 LEU A C 1
ATOM 2976 O O . LEU A 1 380 ? -0.703 -3.804 -27.239 1.00 87.81 380 LEU A O 1
ATOM 2980 N N . GLY A 1 381 ? 0.561 -2.005 -26.772 1.00 88.56 381 GLY A N 1
ATOM 2981 C CA . GLY A 1 381 ? 1.483 -2.162 -27.893 1.00 88.56 381 GLY A CA 1
ATOM 2982 C C . GLY A 1 381 ? 2.302 -3.446 -27.808 1.00 88.56 381 GLY A C 1
ATOM 2983 O O . GLY A 1 381 ? 2.252 -4.248 -28.736 1.00 88.56 381 GLY A O 1
ATOM 2984 N N . GLY A 1 382 ? 2.967 -3.693 -26.678 1.00 86.38 382 GLY A N 1
ATOM 2985 C CA . GLY A 1 382 ? 3.731 -4.921 -26.446 1.00 86.38 382 GLY A CA 1
ATOM 2986 C C . GLY A 1 382 ? 2.860 -6.180 -26.507 1.00 86.38 382 GLY A C 1
ATOM 2987 O O . GLY A 1 382 ? 3.249 -7.187 -27.102 1.00 86.38 382 GLY A O 1
ATOM 2988 N N . VAL A 1 383 ? 1.632 -6.118 -25.981 1.00 84.31 383 VAL A N 1
ATOM 2989 C CA . VAL A 1 383 ? 0.650 -7.207 -26.091 1.00 84.31 383 VAL A CA 1
ATOM 2990 C C . VAL A 1 383 ? 0.275 -7.484 -27.551 1.00 84.31 383 VAL A C 1
ATOM 2992 O O . VAL A 1 383 ? 0.247 -8.641 -27.973 1.00 84.31 383 VAL A O 1
ATOM 2995 N N . LEU A 1 384 ? -0.016 -6.440 -28.329 1.00 85.12 384 LEU A N 1
ATOM 2996 C CA . LEU A 1 384 ? -0.377 -6.565 -29.742 1.00 85.12 384 LEU A CA 1
ATOM 2997 C C . LEU A 1 384 ? 0.789 -7.078 -30.584 1.00 85.12 384 LEU A C 1
ATOM 2999 O O . LEU A 1 384 ? 0.584 -7.953 -31.420 1.00 85.12 384 LEU A O 1
ATOM 3003 N N . GLU A 1 385 ? 1.996 -6.571 -30.352 1.00 86.94 385 GLU A N 1
ATOM 3004 C CA . GLU A 1 385 ? 3.206 -7.036 -31.021 1.00 86.94 385 GLU A CA 1
ATOM 3005 C C . GLU A 1 385 ? 3.460 -8.517 -30.731 1.00 86.94 385 GLU A C 1
ATOM 3007 O O . GLU A 1 385 ? 3.630 -9.308 -31.659 1.00 86.94 385 GLU A O 1
ATOM 3012 N N . THR A 1 386 ? 3.409 -8.908 -29.454 1.00 83.31 386 THR A N 1
ATOM 3013 C CA . THR A 1 386 ? 3.561 -10.310 -29.049 1.00 83.31 386 THR A CA 1
ATOM 3014 C C . THR A 1 386 ? 2.519 -11.177 -29.747 1.00 83.31 386 THR A C 1
ATOM 3016 O O . THR A 1 386 ? 2.858 -12.214 -30.300 1.00 83.31 386 THR A O 1
ATOM 3019 N N . HIS A 1 387 ? 1.257 -10.737 -29.784 1.00 79.88 387 HIS A N 1
ATOM 3020 C CA . HIS A 1 387 ? 0.182 -11.475 -30.441 1.00 79.88 387 HIS A CA 1
ATOM 3021 C C . HIS A 1 387 ? 0.365 -11.592 -31.963 1.00 79.88 387 HIS A C 1
ATOM 3023 O O . HIS A 1 387 ? 0.035 -12.626 -32.540 1.00 79.88 387 HIS A O 1
ATOM 3029 N N . LEU A 1 388 ? 0.872 -10.550 -32.628 1.00 81.81 388 LEU A N 1
ATOM 3030 C CA . LEU A 1 388 ? 1.135 -10.567 -34.071 1.00 81.81 388 LEU A CA 1
ATOM 3031 C C . LEU A 1 388 ? 2.294 -11.497 -34.445 1.00 81.81 388 LEU A C 1
ATOM 3033 O O . LEU A 1 388 ? 2.266 -12.070 -35.533 1.00 81.81 388 LEU A O 1
ATOM 3037 N N . ASN A 1 389 ? 3.264 -11.651 -33.543 1.00 82.81 389 ASN A N 1
ATOM 3038 C CA . ASN A 1 389 ? 4.421 -12.531 -33.700 1.00 82.81 389 ASN A CA 1
ATOM 3039 C C . ASN A 1 389 ? 4.204 -13.933 -33.089 1.00 82.81 389 ASN A C 1
ATOM 3041 O O . ASN A 1 389 ? 5.108 -14.764 -33.125 1.00 82.81 389 ASN A O 1
ATOM 3045 N N . ASP A 1 390 ? 3.028 -14.206 -32.509 1.00 79.56 390 ASP A N 1
ATOM 3046 C CA . ASP A 1 390 ? 2.711 -15.494 -31.892 1.00 79.56 390 ASP A CA 1
ATOM 3047 C C . ASP A 1 390 ? 2.297 -16.524 -32.954 1.00 79.56 390 ASP A C 1
ATOM 3049 O O . ASP A 1 390 ? 1.183 -16.495 -33.489 1.00 79.56 390 ASP A O 1
ATOM 3053 N N . ASP A 1 391 ? 3.193 -17.473 -33.225 1.00 83.00 391 ASP A N 1
ATOM 3054 C CA . ASP A 1 391 ? 2.981 -18.568 -34.177 1.00 83.00 391 ASP A CA 1
ATOM 3055 C C . ASP A 1 391 ? 2.242 -19.785 -33.573 1.00 83.00 391 ASP A C 1
ATOM 3057 O O . ASP A 1 391 ? 2.001 -20.781 -34.268 1.00 83.00 391 ASP A O 1
ATOM 3061 N N . ARG A 1 392 ? 1.860 -19.751 -32.285 1.00 82.56 392 ARG A N 1
ATOM 3062 C CA . ARG A 1 392 ? 1.134 -20.857 -31.629 1.00 82.56 392 ARG A CA 1
ATOM 3063 C C . ARG A 1 392 ? -0.286 -21.032 -32.193 1.00 82.56 392 ARG A C 1
ATOM 3065 O O . ARG A 1 392 ? -0.854 -20.111 -32.777 1.00 82.56 392 ARG A O 1
ATOM 3072 N N . PRO A 1 393 ? -0.939 -22.194 -32.004 1.00 84.00 393 PRO A N 1
ATOM 3073 C CA . PRO A 1 393 ? -2.319 -22.402 -32.445 1.00 84.00 393 PRO A CA 1
ATOM 3074 C C . PRO A 1 393 ? -3.323 -21.405 -31.835 1.00 84.00 393 PRO A C 1
ATOM 3076 O O . PRO A 1 393 ? -3.276 -21.105 -30.646 1.00 84.00 393 PRO A O 1
ATOM 3079 N N . VAL A 1 394 ? -4.331 -20.986 -32.615 1.00 77.88 394 VAL A N 1
ATOM 3080 C CA . VAL A 1 394 ? -5.375 -20.015 -32.196 1.00 77.88 394 VAL A CA 1
ATOM 3081 C C . VAL A 1 394 ? -6.070 -20.398 -30.885 1.00 77.88 394 VAL A C 1
ATOM 3083 O O . VAL A 1 394 ? -6.450 -19.522 -30.114 1.00 77.88 394 VAL A O 1
ATOM 3086 N N . ALA A 1 395 ? -6.258 -21.691 -30.615 1.00 76.38 395 ALA A N 1
ATOM 3087 C CA . ALA A 1 395 ? -6.872 -22.151 -29.370 1.00 76.38 395 ALA A CA 1
ATOM 3088 C C . ALA A 1 395 ? -6.011 -21.818 -28.140 1.00 76.38 395 ALA A C 1
ATOM 3090 O O . ALA A 1 395 ? -6.551 -21.399 -27.118 1.00 76.38 395 ALA A O 1
ATOM 3091 N N . GLU A 1 396 ? -4.688 -21.947 -28.262 1.00 77.00 396 GLU A N 1
ATOM 3092 C CA . GLU A 1 396 ? -3.734 -21.576 -27.216 1.00 77.00 396 GLU A CA 1
ATOM 3093 C C . GLU A 1 396 ? -3.701 -20.058 -27.059 1.00 77.00 396 GLU A C 1
ATOM 3095 O O . GLU A 1 396 ? -3.921 -19.573 -25.955 1.00 77.00 396 GLU A O 1
ATOM 3100 N N . GLN A 1 397 ? -3.613 -19.312 -28.167 1.00 72.06 397 GLN A N 1
ATOM 3101 C CA . GLN A 1 397 ? -3.729 -17.846 -28.163 1.00 72.06 397 GLN A CA 1
ATOM 3102 C C . GLN A 1 397 ? -5.053 -17.366 -27.532 1.00 72.06 397 GLN A C 1
ATOM 3104 O O . GLN A 1 397 ? -5.112 -16.359 -26.841 1.00 72.06 397 GLN A O 1
ATOM 3109 N N . THR A 1 398 ? -6.161 -18.079 -27.728 1.00 70.19 398 THR A N 1
ATOM 3110 C CA . THR A 1 398 ? -7.460 -17.671 -27.166 1.00 70.19 398 THR A CA 1
ATOM 3111 C C . THR A 1 398 ? -7.566 -17.966 -25.670 1.00 70.19 398 THR A C 1
ATOM 3113 O O . THR A 1 398 ? -8.174 -17.191 -24.935 1.00 70.19 398 THR A O 1
ATOM 3116 N N . ALA A 1 399 ? -6.985 -19.071 -25.195 1.00 69.56 399 ALA A N 1
ATOM 3117 C CA . ALA A 1 399 ? -6.919 -19.369 -23.762 1.00 69.56 399 ALA A CA 1
ATOM 3118 C C . ALA A 1 399 ? -6.091 -18.313 -23.013 1.00 69.56 399 ALA A C 1
ATOM 3120 O O . ALA A 1 399 ? -6.422 -17.911 -21.897 1.00 69.56 399 ALA A O 1
ATOM 3121 N N . ASP A 1 400 ? -5.057 -17.832 -23.686 1.00 67.12 400 ASP A N 1
ATOM 3122 C CA . ASP A 1 400 ? -4.130 -16.826 -23.217 1.00 67.12 400 ASP A CA 1
ATOM 3123 C C . ASP A 1 400 ? -4.810 -15.428 -23.166 1.00 67.12 400 ASP A C 1
ATOM 3125 O O . ASP A 1 400 ? -4.598 -14.709 -22.191 1.00 67.12 400 ASP A O 1
ATOM 3129 N N . LEU A 1 401 ? -5.744 -15.078 -24.072 1.00 59.47 401 LEU A N 1
ATOM 3130 C CA . LEU A 1 401 ? -6.557 -13.835 -23.994 1.00 59.47 401 LEU A CA 1
ATOM 3131 C C . LEU A 1 401 ? -7.346 -13.689 -22.679 1.00 59.47 401 LEU A C 1
ATOM 3133 O O . LEU A 1 401 ? -7.724 -12.581 -22.294 1.00 59.47 401 LEU A O 1
ATOM 3137 N N . LEU A 1 402 ? -7.620 -14.801 -21.990 1.00 56.56 402 LEU A N 1
ATOM 3138 C CA . LEU A 1 402 ? -8.291 -14.822 -20.685 1.00 56.56 402 LEU A CA 1
ATOM 3139 C C . LEU A 1 402 ? -7.319 -14.607 -19.511 1.00 56.56 402 LEU A C 1
ATOM 3141 O O . LEU A 1 402 ? -7.747 -14.528 -18.360 1.00 56.56 402 LEU A O 1
ATOM 3145 N N . GLN A 1 403 ? -6.022 -14.489 -19.798 1.00 63.41 403 GLN A N 1
ATOM 3146 C CA . GLN A 1 403 ? -4.949 -14.133 -18.873 1.00 63.41 403 GLN A CA 1
ATOM 3147 C C . GLN A 1 403 ? -4.205 -12.893 -19.404 1.00 63.41 403 GLN A C 1
ATOM 3149 O O . GLN A 1 403 ? -2.993 -12.949 -19.607 1.00 63.41 403 GLN A O 1
ATOM 3154 N N . PRO A 1 404 ? -4.897 -11.753 -19.618 1.00 54.09 404 PRO A N 1
ATOM 3155 C CA . PRO A 1 404 ? -4.305 -10.562 -20.240 1.00 54.09 404 PRO A CA 1
ATOM 3156 C C . PRO A 1 404 ? -3.086 -10.039 -19.466 1.00 54.09 404 PRO A C 1
ATOM 3158 O O . PRO A 1 404 ? -2.166 -9.481 -20.048 1.00 54.09 404 PRO A O 1
ATOM 3161 N N . LEU A 1 405 ? -3.037 -10.306 -18.159 1.00 53.97 405 LEU A N 1
ATOM 3162 C CA . LEU A 1 405 ? -1.913 -9.998 -17.275 1.00 53.97 405 LEU A CA 1
ATOM 3163 C C . LEU A 1 405 ? -0.699 -10.924 -17.448 1.00 53.97 405 LEU A C 1
ATOM 3165 O O . LEU A 1 405 ? 0.229 -10.830 -16.665 1.00 53.97 405 LEU A O 1
ATOM 3169 N N . LYS A 1 406 ? -0.700 -11.854 -18.404 1.00 59.84 406 LYS A N 1
ATOM 3170 C CA . LYS A 1 406 ? 0.472 -12.670 -18.759 1.00 59.84 406 LYS A CA 1
ATOM 3171 C C . LYS A 1 406 ? 0.956 -12.416 -20.185 1.00 59.84 406 LYS A C 1
ATOM 3173 O O . LYS A 1 406 ? 1.969 -12.979 -20.592 1.00 59.84 406 LYS A O 1
ATOM 3178 N N . TRP A 1 407 ? 0.240 -11.591 -20.949 1.00 62.22 407 TRP A N 1
ATOM 3179 C CA . TRP A 1 407 ? 0.546 -11.326 -22.355 1.00 62.22 407 TRP A CA 1
ATOM 3180 C C . TRP A 1 407 ? 1.678 -10.325 -22.467 1.00 62.22 407 TRP A C 1
ATOM 3182 O O . TRP A 1 407 ? 1.616 -9.266 -21.850 1.00 62.22 407 TRP A O 1
ATOM 3192 N N . GLY A 1 408 ? 2.713 -10.681 -23.230 1.00 52.12 408 GLY A N 1
ATOM 3193 C CA . GLY A 1 408 ? 3.904 -9.846 -23.384 1.00 52.12 408 GLY A CA 1
ATOM 3194 C C . GLY A 1 408 ? 4.732 -9.698 -22.102 1.00 52.12 408 GLY A C 1
ATOM 3195 O O . GLY A 1 408 ? 5.498 -8.755 -22.001 1.00 52.12 408 GLY A O 1
ATOM 3196 N N . ILE A 1 409 ? 4.572 -10.582 -21.104 1.00 53.62 409 ILE A N 1
ATOM 3197 C CA . ILE A 1 409 ? 5.309 -10.501 -19.822 1.00 53.62 409 ILE A CA 1
ATOM 3198 C C . ILE A 1 409 ? 6.449 -11.528 -19.722 1.00 53.62 409 ILE A C 1
ATOM 3200 O O . ILE A 1 409 ? 7.340 -11.387 -18.888 1.00 53.62 409 ILE A O 1
ATOM 3204 N N . GLN A 1 410 ? 6.491 -12.545 -20.588 1.00 56.91 410 GLN A N 1
ATOM 3205 C CA . GLN A 1 410 ? 7.674 -13.406 -20.686 1.00 56.91 410 GLN A CA 1
ATOM 3206 C C . GLN A 1 410 ? 8.761 -12.699 -21.494 1.00 56.91 410 GLN A C 1
ATOM 3208 O O . GLN A 1 410 ? 8.907 -12.921 -22.691 1.00 56.91 410 GLN A O 1
ATOM 3213 N N . TYR A 1 411 ? 9.501 -11.829 -20.815 1.00 62.84 411 TYR A N 1
ATOM 3214 C CA . TYR A 1 411 ? 10.740 -11.271 -21.328 1.00 62.84 411 TYR A CA 1
ATOM 3215 C C . TYR A 1 411 ? 11.922 -12.081 -20.817 1.00 62.84 411 TYR A C 1
ATOM 3217 O O . TYR A 1 411 ? 12.084 -12.286 -19.610 1.00 62.84 411 TYR A O 1
ATOM 3225 N N . ASP A 1 412 ? 12.780 -12.490 -21.749 1.00 67.75 412 ASP A N 1
ATOM 3226 C CA . ASP A 1 412 ? 14.091 -13.026 -21.416 1.00 67.75 412 ASP A CA 1
ATOM 3227 C C . ASP A 1 412 ? 14.849 -12.000 -20.558 1.00 67.75 412 ASP A C 1
ATOM 3229 O O . ASP A 1 412 ? 15.046 -10.843 -20.941 1.00 67.75 412 ASP A O 1
ATOM 3233 N N . GLY A 1 413 ? 15.243 -12.430 -19.359 1.00 78.06 413 GLY A N 1
ATOM 3234 C CA . GLY A 1 413 ? 16.024 -11.625 -18.420 1.00 78.06 413 GLY A CA 1
ATOM 3235 C C . GLY A 1 413 ? 15.234 -10.863 -17.351 1.00 78.06 413 GLY A C 1
ATOM 3236 O O . GLY A 1 413 ? 15.882 -10.232 -16.517 1.00 78.06 413 GLY A O 1
ATOM 3237 N N . LEU A 1 414 ? 13.892 -10.930 -17.317 1.00 87.31 414 LEU A N 1
ATOM 3238 C CA . LEU A 1 414 ? 13.127 -10.511 -16.134 1.00 87.31 414 LEU A CA 1
ATOM 3239 C C . LEU A 1 414 ? 13.097 -11.657 -15.116 1.00 87.31 414 LEU A C 1
ATOM 3241 O O . LEU A 1 414 ? 12.642 -12.761 -15.414 1.00 87.31 414 LEU A O 1
ATOM 3245 N N . SER A 1 415 ? 13.558 -11.390 -13.900 1.00 91.06 415 SER A N 1
ATOM 3246 C CA . SER A 1 415 ? 13.455 -12.319 -12.773 1.00 91.06 415 SER A CA 1
ATOM 3247 C C . SER A 1 415 ? 12.760 -11.634 -11.607 1.00 91.06 415 SER A C 1
ATOM 3249 O O . SER A 1 415 ? 13.042 -10.471 -11.329 1.00 91.06 415 SER A O 1
ATOM 3251 N N . SER A 1 416 ? 11.859 -12.348 -10.937 1.00 88.56 416 SER A N 1
ATOM 3252 C CA . SER A 1 416 ? 11.123 -11.847 -9.779 1.00 88.56 416 SER A CA 1
ATOM 3253 C C . SER A 1 416 ? 11.121 -12.895 -8.676 1.00 88.56 416 SER A C 1
ATOM 3255 O O . SER A 1 416 ? 10.837 -14.067 -8.929 1.00 88.56 416 SER A O 1
ATOM 3257 N N . GLU A 1 417 ? 11.418 -12.474 -7.451 1.00 93.44 417 GLU A N 1
ATOM 3258 C CA . GLU A 1 417 ? 11.410 -13.342 -6.277 1.00 93.44 417 GLU A CA 1
ATOM 3259 C C . GLU A 1 417 ? 10.737 -12.671 -5.078 1.00 93.44 417 GLU A C 1
ATOM 3261 O O . GLU A 1 417 ? 10.915 -11.479 -4.827 1.00 93.44 417 GLU A O 1
ATOM 3266 N N . TRP A 1 418 ? 9.967 -13.457 -4.320 1.00 91.00 418 TRP A N 1
ATOM 3267 C CA . TRP A 1 418 ? 9.420 -13.032 -3.034 1.00 91.00 418 TRP A CA 1
ATOM 3268 C C . TRP A 1 418 ? 10.273 -13.556 -1.892 1.00 91.00 418 TRP A C 1
ATOM 3270 O O . TRP A 1 418 ? 10.504 -14.761 -1.780 1.00 91.00 418 TRP A O 1
ATOM 3280 N N . THR A 1 419 ? 10.639 -12.665 -0.981 1.00 91.19 419 THR A N 1
ATOM 3281 C CA . THR A 1 419 ? 11.324 -12.997 0.268 1.00 91.19 419 THR A CA 1
ATOM 3282 C C . THR A 1 419 ? 10.625 -12.330 1.456 1.00 91.19 419 THR A C 1
ATOM 3284 O O . THR A 1 419 ? 9.673 -11.566 1.300 1.00 91.19 419 THR A O 1
ATOM 3287 N N . THR A 1 420 ? 11.061 -12.647 2.674 1.00 83.75 420 THR A N 1
ATOM 3288 C CA . THR A 1 420 ? 10.583 -12.011 3.918 1.00 83.75 420 THR A CA 1
ATOM 3289 C C . THR A 1 420 ? 11.632 -11.062 4.508 1.00 83.75 420 THR A C 1
ATOM 3291 O O . THR A 1 420 ? 11.684 -10.886 5.728 1.00 83.75 420 THR A O 1
ATOM 3294 N N . LYS A 1 421 ? 12.543 -10.538 3.675 1.00 80.38 421 LYS A N 1
ATOM 3295 C CA . LYS A 1 421 ? 13.569 -9.579 4.102 1.00 80.38 421 LYS A CA 1
ATOM 3296 C C . LYS A 1 421 ? 12.928 -8.198 4.245 1.00 80.38 421 LYS A C 1
ATOM 3298 O O . LYS A 1 421 ? 12.211 -7.770 3.352 1.00 80.38 421 LYS A O 1
ATOM 3303 N N . ASP A 1 422 ? 13.214 -7.497 5.338 1.00 74.38 422 ASP A N 1
ATOM 3304 C CA . ASP A 1 422 ? 12.829 -6.093 5.473 1.00 74.38 422 ASP A CA 1
ATOM 3305 C C . ASP A 1 422 ? 13.937 -5.197 4.899 1.00 74.38 422 ASP A C 1
ATOM 3307 O O . ASP A 1 422 ? 15.118 -5.436 5.151 1.00 74.38 422 ASP A O 1
ATOM 3311 N N . ILE A 1 423 ? 13.563 -4.197 4.100 1.00 76.50 423 ILE A N 1
ATOM 3312 C CA . ILE A 1 423 ? 14.494 -3.184 3.568 1.00 76.50 423 ILE A CA 1
ATOM 3313 C C . ILE A 1 423 ? 14.351 -1.865 4.325 1.00 76.50 423 ILE A C 1
ATOM 3315 O O . ILE A 1 423 ? 15.177 -0.980 4.133 1.00 76.50 423 ILE A O 1
ATOM 3319 N N . SER A 1 424 ? 13.325 -1.706 5.177 1.00 68.94 424 SER A N 1
ATOM 3320 C CA . SER A 1 424 ? 13.156 -0.467 5.941 1.00 68.94 424 SER A CA 1
ATOM 3321 C C . SER A 1 424 ? 14.308 -0.227 6.907 1.00 68.94 424 SER A C 1
ATOM 3323 O O . SER A 1 424 ? 14.644 0.920 7.157 1.00 68.94 424 SER A O 1
ATOM 3325 N N . ASP A 1 425 ? 14.959 -1.288 7.387 1.00 69.31 425 ASP A N 1
ATOM 3326 C CA . ASP A 1 425 ? 16.126 -1.177 8.270 1.00 69.31 425 ASP A CA 1
ATOM 3327 C C . ASP A 1 425 ? 17.345 -0.554 7.556 1.00 69.31 425 ASP A C 1
ATOM 3329 O O . ASP A 1 425 ? 18.239 -0.019 8.207 1.00 69.31 425 ASP A O 1
ATOM 3333 N N . GLU A 1 426 ? 17.380 -0.599 6.218 1.00 66.69 426 GLU A N 1
ATOM 3334 C CA . GLU A 1 426 ? 18.422 0.020 5.386 1.00 66.69 426 GLU A CA 1
ATOM 3335 C C . GLU A 1 426 ? 18.054 1.455 4.960 1.00 66.69 426 GLU A C 1
ATOM 3337 O O . GLU A 1 426 ? 18.922 2.207 4.516 1.00 66.69 426 GLU A O 1
ATOM 3342 N N . ILE A 1 427 ? 16.779 1.847 5.080 1.00 66.19 427 ILE A N 1
ATOM 3343 C CA . ILE A 1 427 ? 16.274 3.153 4.649 1.00 66.19 427 ILE A CA 1
ATOM 3344 C C . ILE A 1 427 ? 16.051 4.020 5.888 1.00 66.19 427 ILE A C 1
ATOM 3346 O O . ILE A 1 427 ? 15.026 3.929 6.561 1.00 66.19 427 ILE A O 1
ATOM 3350 N N . ILE A 1 428 ? 17.007 4.905 6.169 1.00 58.59 428 ILE A N 1
ATOM 3351 C CA . ILE A 1 428 ? 16.831 5.957 7.174 1.00 58.59 428 ILE A CA 1
ATOM 3352 C C . ILE A 1 428 ? 15.868 6.992 6.583 1.00 58.59 428 ILE A C 1
ATOM 3354 O O . ILE A 1 428 ? 16.266 7.861 5.811 1.00 58.59 428 ILE A O 1
ATOM 3358 N N . LEU A 1 429 ? 14.581 6.859 6.900 1.00 55.88 429 LEU A N 1
ATOM 3359 C CA . LEU A 1 429 ? 13.608 7.917 6.658 1.00 55.88 429 LEU A CA 1
ATOM 3360 C C . LEU A 1 429 ? 13.797 8.965 7.760 1.00 55.88 429 LEU A C 1
ATOM 3362 O O . LEU A 1 429 ? 13.329 8.768 8.879 1.00 55.88 429 LEU A O 1
ATOM 3366 N N . ASP A 1 430 ? 14.508 10.051 7.458 1.00 46.12 430 ASP A N 1
ATOM 3367 C CA . ASP A 1 430 ? 14.466 11.247 8.301 1.00 46.12 430 ASP A CA 1
ATOM 3368 C C . ASP A 1 430 ? 13.038 11.825 8.207 1.00 46.12 430 ASP A C 1
ATOM 3370 O O . ASP A 1 430 ? 12.631 12.305 7.144 1.00 46.12 430 ASP A O 1
ATOM 3374 N N . GLU A 1 431 ? 12.252 11.680 9.283 1.00 41.91 431 GLU A N 1
ATOM 3375 C CA . GLU A 1 431 ? 10.863 12.179 9.387 1.00 41.91 431 GLU A CA 1
ATOM 3376 C C . GLU A 1 431 ? 10.740 13.707 9.301 1.00 41.91 431 GLU A C 1
ATOM 3378 O O . GLU A 1 431 ? 11.546 14.427 9.942 1.00 41.91 431 GLU A O 1
#

Foldseek 3Di:
DDDPDDPVPPVVLVVCLVPVPPDDDDQDDKDKAKAKDKDWAWPDALVRLVVLCCVACNQQVHQFPWGKDFPDPDPDQWGWIATPPQRWIKTKDDFPPPVVDPDPWDWGKTKMATQGRHPSCPQWFDHRFKIKMKIKTKDWPPVCPDDDDDDDPPRTITIMIMMIIMTITSGDSVVVNVSVNVRVNSRSQSSSLVPAFWKKKKKKFKFFFPPDPPQALVVLVVLLCVQCQQQPQQEPQPDGWAQPDPVSQWTAGPVPRWIKGWDDWDAPPPPQRKTKTKMWGPDQDPVGQQWSTKIKMWMWGQDPPDPGSRMIMIIIMITTRGRPPCVVVNVLVVVLSVLLNVLLSSCCRPPPPDKDFAPDDPDDDDPDGGPDIDGCSHLVNLLRVQLVPDPDDVVVVVVCVVVSSCRNSPDDGIDMDMDSDDCVVVDPDPD

Secondary structure (DSSP, 8-state):
-----STHHHHHHHHHHHHGGGS----PPPEEEEEEEEEEEET--HHHHHHHIIIIIIIT-TTSSSEEEES-SS--TT-EEEEETTTEEEEEEP----TT---S---EEEEEEEEE-HHHHTTTB-TT--EEEEEEEE---TT--S---SSS-----EEEEEEEEEEEESS-HHHHHHHHHHHHHHHHHHHHHHHSPPEEEEEEEEEEPP--TT-SHHHHHHHHIIIIIIS-TT---SSPPEE-STTS-EEEETTTTEEEEEEEEESS-STT-EEEEEEEES---TTT--EEEEEEEEEEEEPTT-SSSSEEEEEEEEEEEEPTTTHHHHHHHHHHHHHHHHHHHHHHHHSTT-EEEEPPPTTS-TTS--SEEEETTSHHHHHHHHHHT--S-HHHHHHHTT-GGGTT---TTEEEEEE---SGGG-----

Sequence (431 aa):
MMKKNTVIRTACLHCYLCLSAALSVSPGSKSTVNVSVTKRIPDVSPADVRKVWLDYIWKQGGGLPLLVIMKDKSEAKGSPRTLVPLFAEETLLDSSSNDDEEGMDTTLIQKYKLTDLGPVWKSEIEPDSHLGKVSFAPFSNSNDESKVSSVDADARSGTDVTWDVTFNTLNRQDLWQSVTENSISDACENLASYLLKPILLTSKLRMQVPDDSDSTTKSVLDKWFDFCWKDGGGLPNPIPPIPLSKDGYDRILIPPFLREKIFQINHDVSDEKKSEIIYTVANPSSLTYPVHTHLGRLTFQAVEGAGAVDELDLIWEVNIRPYRGSEAFVKTLTETILSIYMTCFKTHMERPGEMVDVYAPRGKMKGKGPLFQVNVDSWLGGVLETHLNDDRPVAEQTADLLQPLKWGIQYDGLSSEWTTKDISDEIILDE

Organism: NCBI:txid122233

Radius of gyration: 26.9 Å; chains: 1; bounding box: 75×54×89 Å

pLDDT: mean 81.38, std 15.93, range [28.41, 97.81]